Protein AF-A0A931RHG5-F1 (afdb_monomer_lite)

pLDDT: mean 72.7, std 20.27, range [36.28, 98.31]

Secondary structure (DSSP, 8-state):
--SSGGG----TTTGGGSS--S----PPPPPPPPPPPPPP-PPPPPPPPPPPPPPPPPPP--PPP-PPPP--PPP-PPPPP-PPPPPPPP-PPPPPPPPPPP------------------PPP----GGG-----S-------GGGS--------HHHHHHHHHHHHHHHHHHHHHIIIIIHHHHHHHHHHHHHHHHHHHHHTT----------------------------------TTGGGGGG-GGG---HHHHHHHHGGG-------PPPPP-----------SS-----------HHHHHHHHHTT-HHHHHHHHHHHHHTT--HHHHHHHHHHHHHHHHHHHHH-----HHHHHHHTTS-HHHHHHHHHHHHHHHHSS--SSHHHHHHHHHHHHHHHT-

Sequence (405 aa):
MSLAFVLGLTTPAQVMAQVLPPCCDIPPPPPPPPPPPPPPVVPPEPLPPPVEPPPPIPPPIIPPPVEPPPPVEPPVVPPPPVAPPEEPPPVIPPPPPPPPPPAGGGGGGGGGGGGGGGGGGAAPNITLAALPRVGAQPLVFLYLSQIPYTGLELGPIGTILYWLALIVWSLALAYLVLFVALPFANRHLRSFGSRVSLALNANNSTPMSQSAGQEKTPPATPAAYAEQEPSESSRGYSSYEGFKSFAHNGALSIDDIVKGLTRNAEPVYEKVEPIYDNVEPIVNNAIKAAETESVSAPANIRGFISALVEGDRMAVFAGLRQHVRGGGAPEKLISDIVYLLDDAYRARIDGTDCDADVARMTARLDTPTLEKLVAALATAIDSSYSAGVTGAKLALTRALMTLGA

Structure (mmCIF, N/CA/C/O backbone):
data_AF-A0A931RHG5-F1
#
_entry.id   AF-A0A931RHG5-F1
#
loop_
_atom_site.group_PDB
_atom_site.id
_atom_site.type_symbol
_atom_site.label_atom_id
_atom_site.label_alt_id
_atom_site.label_comp_id
_atom_site.label_asym_id
_atom_site.label_entity_id
_atom_site.label_seq_id
_atom_site.pdbx_PDB_ins_code
_atom_site.Cartn_x
_atom_site.Cartn_y
_atom_site.Cartn_z
_atom_site.occupancy
_atom_site.B_iso_or_equiv
_atom_site.auth_seq_id
_atom_site.auth_comp_id
_atom_site.auth_asym_id
_atom_site.auth_atom_id
_atom_site.pdbx_PDB_model_num
ATOM 1 N N . MET A 1 1 ? 41.615 22.220 -15.683 1.00 48.38 1 MET A N 1
ATOM 2 C CA . MET A 1 1 ? 40.722 21.665 -16.726 1.00 48.38 1 MET A CA 1
ATOM 3 C C . MET A 1 1 ? 39.246 21.854 -16.348 1.00 48.38 1 MET A C 1
ATOM 5 O O . MET A 1 1 ? 38.525 20.877 -16.239 1.00 48.38 1 MET A O 1
ATOM 9 N N . SER A 1 2 ? 38.779 23.087 -16.099 1.00 51.75 2 SER A N 1
ATOM 10 C CA . SER A 1 2 ? 37.472 23.277 -15.430 1.00 51.75 2 SER A CA 1
ATOM 11 C C . SER A 1 2 ? 36.606 24.423 -15.967 1.00 51.75 2 SER A C 1
ATOM 13 O O . SER A 1 2 ? 35.724 24.893 -15.262 1.00 51.75 2 SER A O 1
ATOM 15 N N . LEU A 1 3 ? 36.830 24.872 -17.207 1.00 44.12 3 LEU A N 1
ATOM 16 C CA . LEU A 1 3 ? 36.012 25.932 -17.825 1.00 44.12 3 LEU A CA 1
ATOM 17 C C . LEU A 1 3 ? 35.462 25.582 -19.218 1.00 44.12 3 LEU A C 1
ATOM 19 O O . LEU A 1 3 ? 34.517 26.215 -19.667 1.00 44.12 3 LEU A O 1
ATOM 23 N N . ALA A 1 4 ? 35.965 24.530 -19.875 1.00 45.94 4 ALA A N 1
ATOM 24 C CA . ALA A 1 4 ? 35.464 24.101 -21.186 1.00 45.94 4 ALA A CA 1
ATOM 25 C C . ALA A 1 4 ? 34.215 23.198 -21.111 1.00 45.94 4 ALA A C 1
ATOM 27 O O . ALA A 1 4 ? 33.486 23.078 -22.088 1.00 45.94 4 ALA A O 1
ATOM 28 N N . PHE A 1 5 ? 33.934 22.589 -19.953 1.00 48.34 5 PHE A N 1
ATOM 29 C CA . PHE A 1 5 ? 32.805 21.660 -19.795 1.00 48.34 5 PHE A CA 1
ATOM 30 C C . PHE A 1 5 ? 31.443 22.359 -19.660 1.00 48.34 5 PHE A C 1
ATOM 32 O O . PHE A 1 5 ? 30.410 21.735 -19.869 1.00 48.34 5 PHE A O 1
ATOM 39 N N . VAL A 1 6 ? 31.428 23.657 -19.340 1.00 54.03 6 VAL A N 1
ATOM 40 C CA . VAL A 1 6 ? 30.188 24.405 -19.068 1.00 54.03 6 VAL A CA 1
ATOM 41 C C . VAL A 1 6 ? 29.527 24.929 -20.354 1.00 54.03 6 VAL A C 1
ATOM 43 O O . VAL A 1 6 ? 28.355 25.281 -20.334 1.00 54.03 6 VAL A O 1
ATOM 46 N N . LEU A 1 7 ? 30.225 24.921 -21.498 1.00 49.59 7 LEU A N 1
ATOM 47 C CA . LEU A 1 7 ? 29.712 25.477 -22.762 1.00 49.59 7 LEU A CA 1
ATOM 48 C C . LEU A 1 7 ? 29.200 24.438 -23.776 1.00 49.59 7 LEU A C 1
ATOM 50 O O . LEU A 1 7 ? 28.921 24.799 -24.912 1.00 49.59 7 LEU A O 1
ATOM 54 N N . GLY A 1 8 ? 29.049 23.163 -23.398 1.00 50.25 8 GLY A N 1
ATOM 55 C CA . GLY A 1 8 ? 28.289 22.189 -24.201 1.00 50.25 8 GLY A CA 1
ATOM 56 C C . GLY A 1 8 ? 28.819 21.907 -25.617 1.00 50.25 8 GLY A C 1
ATOM 57 O O . GLY A 1 8 ? 28.062 21.437 -26.459 1.00 50.25 8 GLY A O 1
ATOM 58 N N . LEU A 1 9 ? 30.099 22.176 -25.896 1.00 47.75 9 LEU A N 1
ATOM 59 C CA . LEU A 1 9 ? 30.685 22.028 -27.236 1.00 47.75 9 LEU A CA 1
ATOM 60 C C . LEU A 1 9 ? 31.495 20.741 -27.447 1.00 47.75 9 LEU A C 1
ATOM 62 O O . LEU A 1 9 ? 32.113 20.589 -28.497 1.00 47.75 9 LEU A O 1
ATOM 66 N N . THR A 1 10 ? 31.510 19.797 -26.499 1.00 47.97 10 THR A N 1
ATOM 67 C CA . THR A 1 10 ? 32.250 18.539 -26.689 1.00 47.97 10 THR A CA 1
ATOM 68 C C . THR A 1 10 ? 31.419 17.326 -26.287 1.00 47.97 10 THR A C 1
ATOM 70 O O . THR A 1 10 ? 30.969 17.167 -25.154 1.00 47.97 10 THR A O 1
ATOM 73 N N . THR A 1 11 ? 31.186 16.445 -27.257 1.00 53.41 11 THR A N 1
ATOM 74 C CA . THR A 1 11 ? 30.552 15.147 -27.029 1.00 53.41 11 THR A CA 1
ATOM 75 C C . THR A 1 11 ? 31.511 14.223 -26.267 1.00 53.41 11 THR A C 1
ATOM 77 O O . THR A 1 11 ? 32.696 14.168 -26.615 1.00 53.41 11 THR A O 1
ATOM 80 N N . PRO A 1 12 ? 31.028 13.431 -25.289 1.00 55.25 12 PRO A N 1
ATOM 81 C CA . PRO A 1 12 ? 31.863 12.576 -24.434 1.00 55.25 12 PRO A CA 1
ATOM 82 C C . PRO A 1 12 ? 32.685 11.521 -25.198 1.00 55.25 12 PRO A C 1
ATOM 84 O O . PRO A 1 12 ? 33.669 11.009 -24.668 1.00 55.25 12 PRO A O 1
ATOM 87 N N . ALA A 1 13 ? 32.349 11.246 -26.462 1.00 56.72 13 ALA A N 1
ATOM 88 C CA . ALA A 1 13 ? 33.106 10.345 -27.327 1.00 56.72 13 ALA A CA 1
ATOM 89 C C . ALA A 1 13 ? 34.536 10.837 -27.644 1.00 56.72 13 ALA A C 1
ATOM 91 O O . ALA A 1 13 ? 35.425 10.018 -27.857 1.00 56.72 13 ALA A O 1
ATOM 92 N N . GLN A 1 14 ? 34.794 12.151 -27.640 1.00 55.25 14 GLN A N 1
ATOM 93 C CA . GLN A 1 14 ? 36.099 12.695 -28.046 1.00 55.25 14 GLN A CA 1
ATOM 94 C C . GLN A 1 14 ? 37.131 12.745 -26.909 1.00 55.25 14 GLN A C 1
ATOM 96 O O . GLN A 1 14 ? 38.332 12.721 -27.165 1.00 55.25 14 GLN A O 1
ATOM 101 N N . VAL A 1 15 ? 36.685 12.765 -25.650 1.00 55.94 15 VAL A N 1
ATOM 102 C CA . VAL A 1 15 ? 37.585 12.857 -24.484 1.00 55.94 15 VAL A CA 1
ATOM 103 C C . VAL A 1 15 ? 38.211 11.498 -24.138 1.00 55.94 15 VAL A C 1
ATOM 105 O O . VAL A 1 15 ? 39.322 11.445 -23.619 1.00 55.94 15 VAL A O 1
ATOM 108 N N . MET A 1 16 ? 37.566 10.388 -24.509 1.00 55.16 16 MET A N 1
ATOM 109 C CA . MET A 1 16 ? 38.107 9.037 -24.297 1.00 55.16 16 MET A CA 1
ATOM 110 C C . MET A 1 16 ? 39.248 8.669 -25.266 1.00 55.16 16 MET A C 1
ATOM 112 O O . MET A 1 16 ? 39.960 7.700 -25.021 1.00 55.16 16 MET A O 1
ATOM 116 N N . ALA A 1 17 ? 39.462 9.433 -26.344 1.00 55.12 17 ALA A N 1
ATOM 117 C CA . ALA A 1 17 ? 40.455 9.102 -27.370 1.00 55.12 17 ALA A CA 1
ATOM 118 C C . ALA A 1 17 ? 41.884 9.608 -27.074 1.00 55.12 17 ALA A C 1
ATOM 120 O O . ALA A 1 17 ? 42.812 9.207 -27.768 1.00 55.12 17 ALA A O 1
ATOM 121 N N . GLN A 1 18 ? 42.096 10.468 -26.067 1.00 56.84 18 GLN A N 1
ATOM 122 C CA . GLN A 1 18 ? 43.410 11.096 -25.821 1.00 56.84 18 GLN A CA 1
ATOM 123 C C . GLN A 1 18 ? 44.167 10.594 -24.578 1.00 56.84 18 GLN A C 1
ATOM 125 O O . GLN A 1 18 ? 45.242 11.108 -24.283 1.00 56.84 18 GLN A O 1
ATOM 130 N N . VAL A 1 19 ? 43.653 9.596 -23.847 1.00 53.53 19 VAL A N 1
ATOM 131 C CA . VAL A 1 19 ? 44.256 9.145 -22.568 1.00 53.53 19 VAL A CA 1
ATOM 132 C C . VAL A 1 19 ? 44.708 7.677 -22.598 1.00 53.53 19 VAL A C 1
ATOM 134 O O . VAL A 1 19 ? 44.925 7.071 -21.554 1.00 53.53 19 VAL A O 1
ATOM 137 N N . LEU A 1 20 ? 44.889 7.080 -23.780 1.00 47.94 20 LEU A N 1
ATOM 138 C CA . LEU A 1 20 ? 45.487 5.746 -23.885 1.00 47.94 20 LEU A CA 1
ATOM 139 C C . LEU A 1 20 ? 46.884 5.830 -24.518 1.00 47.94 20 LEU A C 1
ATOM 141 O O . LEU A 1 20 ? 47.008 6.323 -25.641 1.00 47.94 20 LEU A O 1
ATOM 145 N N . PRO A 1 21 ? 47.942 5.396 -23.804 1.00 58.09 21 PRO A N 1
ATOM 146 C CA . PRO A 1 21 ? 49.293 5.366 -24.344 1.00 58.09 21 PRO A CA 1
ATOM 147 C C . PRO A 1 21 ? 49.380 4.387 -25.530 1.00 58.09 21 PRO A C 1
ATOM 149 O O . PRO A 1 21 ? 48.710 3.351 -25.520 1.00 58.09 21 PRO A O 1
ATOM 152 N N . PRO A 1 22 ? 50.208 4.685 -26.548 1.00 56.56 22 PRO A N 1
ATOM 153 C CA . PRO A 1 22 ? 50.513 3.729 -27.602 1.00 56.56 22 PRO A CA 1
ATOM 154 C C . PRO A 1 22 ? 51.333 2.582 -26.998 1.00 56.56 22 PRO A C 1
ATOM 156 O O . PRO A 1 22 ? 52.133 2.825 -26.096 1.00 56.56 22 PRO A O 1
ATOM 159 N N . CYS A 1 23 ? 51.192 1.375 -27.548 1.00 47.62 23 CYS A N 1
ATOM 160 C CA . CYS A 1 23 ? 51.898 0.129 -27.193 1.00 47.62 23 CYS A CA 1
ATOM 161 C C . CYS A 1 23 ? 51.136 -0.821 -26.253 1.00 47.62 23 CYS A C 1
ATOM 163 O O . CYS A 1 23 ? 51.594 -1.121 -25.157 1.00 47.62 23 CYS A O 1
ATOM 165 N N . CYS A 1 24 ? 50.035 -1.390 -26.740 1.00 45.81 24 CYS A N 1
ATOM 166 C CA . CYS A 1 24 ? 49.727 -2.794 -26.468 1.00 45.81 24 CYS A CA 1
ATOM 167 C C . CYS A 1 24 ? 49.269 -3.411 -27.792 1.00 45.81 24 CYS A C 1
ATOM 169 O O . CYS A 1 24 ? 48.145 -3.160 -28.225 1.00 45.81 24 CYS A O 1
ATOM 171 N N . ASP A 1 25 ? 50.147 -4.176 -28.443 1.00 55.22 25 ASP A N 1
ATOM 172 C CA . ASP A 1 25 ? 49.771 -5.098 -29.515 1.00 55.22 25 ASP A CA 1
ATOM 173 C C . ASP A 1 25 ? 48.776 -6.109 -28.938 1.00 55.22 25 ASP A C 1
ATOM 175 O O . ASP A 1 25 ? 49.148 -7.076 -28.270 1.00 55.22 25 ASP A O 1
ATOM 179 N N . ILE A 1 26 ? 47.486 -5.838 -29.130 1.00 61.59 26 ILE A N 1
ATOM 180 C CA . ILE A 1 26 ? 46.423 -6.777 -28.798 1.00 61.59 26 ILE A CA 1
ATOM 181 C C . ILE A 1 26 ? 46.484 -7.868 -29.873 1.00 61.59 26 ILE A C 1
ATOM 183 O O . ILE A 1 26 ? 46.270 -7.557 -31.049 1.00 61.59 26 ILE A O 1
ATOM 187 N N . PRO A 1 27 ? 46.792 -9.129 -29.514 1.00 74.25 27 PRO A N 1
ATOM 188 C CA . PRO A 1 27 ? 46.787 -10.214 -30.479 1.00 74.25 27 PRO A CA 1
ATOM 189 C C . PRO A 1 27 ? 45.395 -10.313 -31.119 1.00 74.25 27 PRO A C 1
ATOM 191 O O . PRO A 1 27 ? 44.392 -10.101 -30.426 1.00 74.25 27 PRO A O 1
ATOM 194 N N . PRO A 1 28 ? 45.313 -10.611 -32.428 1.00 79.06 28 PRO A N 1
ATOM 195 C CA . PRO A 1 28 ? 44.037 -10.712 -33.114 1.00 79.06 28 PRO A CA 1
ATOM 196 C C . PRO A 1 28 ? 43.139 -11.712 -32.374 1.00 79.06 28 PRO A C 1
ATOM 198 O O . PRO A 1 28 ? 43.624 -12.768 -31.950 1.00 79.06 28 PRO A O 1
ATOM 201 N N . PRO A 1 29 ? 41.850 -11.382 -32.179 1.00 75.88 29 PRO A N 1
ATOM 202 C CA . PRO A 1 29 ? 40.932 -12.275 -31.495 1.00 75.88 29 PRO A CA 1
ATOM 203 C C . PRO A 1 29 ? 40.912 -13.632 -32.213 1.00 75.88 29 PRO A C 1
ATOM 205 O O . PRO A 1 29 ? 40.969 -13.671 -33.447 1.00 75.88 29 PRO A O 1
ATOM 208 N N . PRO A 1 30 ? 40.848 -14.746 -31.463 1.00 81.94 30 PRO A N 1
ATOM 209 C CA . PRO A 1 30 ? 40.754 -16.064 -32.065 1.00 81.94 30 PRO A CA 1
ATOM 210 C C . PRO A 1 30 ? 39.522 -16.131 -32.981 1.00 81.94 30 PRO A C 1
ATOM 212 O O . PRO A 1 30 ? 38.502 -15.498 -32.683 1.00 81.94 30 PRO A O 1
ATOM 215 N N . PRO A 1 31 ? 39.600 -16.876 -34.098 1.00 85.88 31 PRO A N 1
ATOM 216 C CA . PRO A 1 31 ? 38.471 -17.030 -35.000 1.00 85.88 31 PRO A CA 1
ATOM 217 C C . PRO A 1 31 ? 37.260 -17.582 -34.233 1.00 85.88 31 PRO A C 1
ATOM 219 O O . PRO A 1 31 ? 37.433 -18.435 -33.353 1.00 85.88 31 PRO A O 1
ATOM 222 N N . PRO A 1 32 ? 36.041 -17.100 -34.535 1.00 83.19 32 PRO A N 1
ATOM 223 C CA . PRO A 1 32 ? 34.840 -17.593 -33.883 1.00 83.19 32 PRO A CA 1
ATOM 224 C C . PRO A 1 32 ? 34.726 -19.111 -34.088 1.00 83.19 32 PRO A C 1
ATOM 226 O O . PRO A 1 32 ? 35.047 -19.605 -35.175 1.00 83.19 32 PRO A O 1
ATOM 229 N N . PRO A 1 33 ? 34.289 -19.863 -33.062 1.00 84.38 33 PRO A N 1
ATOM 230 C CA . PRO A 1 33 ? 34.073 -21.292 -33.205 1.00 84.38 33 PRO A CA 1
ATOM 231 C C . PRO A 1 33 ? 33.063 -21.555 -34.332 1.00 84.38 33 PRO A C 1
ATOM 233 O O . PRO A 1 33 ? 32.133 -20.760 -34.518 1.00 84.38 33 PRO A O 1
ATOM 236 N N . PRO A 1 34 ? 33.231 -22.648 -35.097 1.00 87.62 34 PRO A N 1
ATOM 237 C CA . PRO A 1 34 ? 32.279 -23.010 -36.134 1.00 87.62 34 PRO A CA 1
ATOM 238 C C . PRO A 1 34 ? 30.879 -23.162 -35.522 1.00 87.62 34 PRO A C 1
ATOM 240 O O . PRO A 1 34 ? 30.756 -23.659 -34.397 1.00 87.62 34 PRO A O 1
ATOM 243 N N . PRO A 1 35 ? 29.823 -22.726 -36.232 1.00 85.06 35 PRO A N 1
ATOM 244 C CA . PRO A 1 35 ? 28.461 -22.880 -35.750 1.00 85.06 35 PRO A CA 1
ATOM 245 C C . PRO A 1 35 ? 28.178 -24.364 -35.472 1.00 85.06 35 PRO A C 1
ATOM 247 O O . PRO A 1 35 ? 28.625 -25.223 -36.241 1.00 85.06 35 PRO A O 1
ATOM 250 N N . PRO A 1 36 ? 27.463 -24.687 -34.379 1.00 84.06 36 PRO A N 1
ATOM 251 C CA . PRO A 1 36 ? 27.090 -26.062 -34.091 1.00 84.06 36 PRO A CA 1
ATOM 252 C C . PRO A 1 36 ? 26.275 -26.637 -35.260 1.00 84.06 36 PRO A C 1
ATOM 254 O O . PRO A 1 36 ? 25.528 -25.895 -35.909 1.00 84.06 36 PRO A O 1
ATOM 257 N N . PRO A 1 37 ? 26.411 -27.944 -35.550 1.00 87.62 37 PRO A N 1
ATOM 258 C CA . PRO A 1 37 ? 25.625 -28.585 -36.591 1.00 87.62 37 PRO A CA 1
ATOM 259 C C . PRO A 1 37 ? 24.128 -28.396 -36.303 1.00 87.62 37 PRO A C 1
ATOM 261 O O . PRO A 1 37 ? 23.724 -28.416 -35.135 1.00 87.62 37 PRO A O 1
ATOM 264 N N . PRO A 1 38 ? 23.299 -28.201 -37.344 1.00 84.56 38 PRO A N 1
ATOM 265 C CA . PRO A 1 38 ? 21.861 -28.092 -37.166 1.00 84.56 38 PRO A CA 1
ATOM 266 C C . PRO A 1 38 ? 21.340 -29.342 -36.441 1.00 84.56 38 PRO A C 1
ATOM 268 O O . PRO A 1 38 ? 21.807 -30.450 -36.730 1.00 84.56 38 PRO A O 1
ATOM 271 N N . PRO A 1 39 ? 20.403 -29.185 -35.490 1.00 83.38 39 PRO A N 1
ATOM 272 C CA . PRO A 1 39 ? 19.830 -30.323 -34.793 1.00 83.38 39 PRO A CA 1
ATOM 273 C C . PRO A 1 39 ? 19.198 -31.294 -35.804 1.00 83.38 39 PRO A C 1
ATOM 275 O O . PRO A 1 39 ? 18.661 -30.851 -36.826 1.00 83.38 39 PRO A O 1
ATOM 278 N N . PRO A 1 40 ? 19.264 -32.612 -35.547 1.00 84.38 40 PRO A N 1
ATOM 279 C CA . PRO A 1 40 ? 18.634 -33.603 -36.406 1.00 84.38 40 PRO A CA 1
ATOM 280 C C . PRO A 1 40 ? 17.144 -33.284 -36.552 1.00 84.38 40 PRO A C 1
ATOM 282 O O . PRO A 1 40 ? 16.460 -33.008 -35.567 1.00 84.38 40 PRO A O 1
ATOM 285 N N . VAL A 1 41 ? 16.659 -33.302 -37.796 1.00 81.12 41 VAL A N 1
ATOM 286 C CA . VAL A 1 41 ? 15.245 -33.098 -38.126 1.00 81.12 41 VAL A CA 1
ATOM 287 C C . VAL A 1 41 ? 14.446 -34.195 -37.428 1.00 81.12 41 VAL A C 1
ATOM 289 O O . VAL A 1 41 ? 14.486 -35.355 -37.836 1.00 81.12 41 VAL A O 1
ATOM 292 N N . VAL A 1 42 ? 13.765 -33.838 -36.340 1.00 83.44 42 VAL A N 1
ATOM 293 C CA . VAL A 1 42 ? 12.858 -34.747 -35.640 1.00 83.44 42 VAL A CA 1
ATOM 294 C C . VAL A 1 42 ? 11.686 -35.032 -36.586 1.00 83.44 42 VAL A C 1
ATOM 296 O O . VAL A 1 42 ? 11.098 -34.080 -37.108 1.00 83.44 42 VAL A O 1
ATOM 299 N N . PRO A 1 43 ? 11.356 -36.308 -36.859 1.00 85.62 43 PRO A N 1
ATOM 300 C CA . PRO A 1 43 ? 10.181 -36.660 -37.644 1.00 85.62 43 PRO A CA 1
ATOM 301 C C . PRO A 1 43 ? 8.927 -36.014 -37.041 1.00 85.62 43 PRO A C 1
ATOM 303 O O . PRO A 1 43 ? 8.804 -35.996 -35.815 1.00 85.62 43 PRO A O 1
ATOM 306 N N . PRO A 1 44 ? 8.008 -35.481 -37.864 1.00 78.50 44 PRO A N 1
ATOM 307 C CA . PRO A 1 44 ? 6.784 -34.869 -37.367 1.00 78.50 44 PRO A CA 1
ATOM 308 C C . PRO A 1 44 ? 6.028 -35.869 -36.491 1.00 78.50 44 PRO A C 1
ATOM 310 O O . PRO A 1 44 ? 5.770 -37.004 -36.898 1.00 78.50 44 PRO A O 1
ATOM 313 N N . GLU A 1 45 ? 5.720 -35.439 -35.271 1.00 84.56 45 GLU A N 1
ATOM 314 C CA . GLU A 1 45 ? 4.964 -36.219 -34.302 1.00 84.56 45 GLU A CA 1
ATOM 315 C C . GLU A 1 45 ? 3.594 -36.589 -34.911 1.00 84.56 45 GLU A C 1
ATOM 317 O O . GLU A 1 45 ? 2.971 -35.740 -35.562 1.00 84.56 45 GLU A O 1
ATOM 322 N N . PRO A 1 46 ? 3.130 -37.847 -34.780 1.00 80.44 46 PRO A N 1
ATOM 323 C CA . PRO A 1 46 ? 1.841 -38.265 -35.314 1.00 80.44 46 PRO A CA 1
ATOM 324 C C . PRO A 1 46 ? 0.732 -37.371 -34.762 1.00 80.44 46 PRO A C 1
ATOM 326 O O . PRO A 1 46 ? 0.609 -37.211 -33.548 1.00 80.44 46 PRO A O 1
ATOM 329 N N . LEU A 1 47 ? -0.077 -36.795 -35.656 1.00 77.94 47 LEU A N 1
ATOM 330 C CA . LEU A 1 47 ? -1.228 -35.990 -35.261 1.00 77.94 47 LEU A CA 1
ATOM 331 C C . LEU A 1 47 ? -2.112 -36.804 -34.300 1.00 77.94 47 LEU A C 1
ATOM 333 O O . LEU A 1 47 ? -2.405 -37.969 -34.596 1.00 77.94 47 LEU A O 1
ATOM 337 N N . PRO A 1 48 ? -2.542 -36.221 -33.166 1.00 81.50 48 PRO A N 1
ATOM 338 C CA . PRO A 1 48 ? -3.457 -36.901 -32.267 1.00 81.50 48 PRO A CA 1
ATOM 339 C C . PRO A 1 48 ? -4.752 -37.256 -33.015 1.00 81.50 48 PRO A C 1
ATOM 341 O O . PRO A 1 48 ? -5.172 -36.513 -33.910 1.00 81.50 48 PRO A O 1
ATOM 344 N N . PRO A 1 49 ? -5.387 -38.392 -32.676 1.00 84.75 49 PRO A N 1
ATOM 345 C CA . PRO A 1 49 ? -6.638 -38.791 -33.300 1.00 84.75 49 PRO A CA 1
ATOM 346 C C . PRO A 1 49 ? -7.704 -37.696 -33.117 1.00 84.75 49 PRO A C 1
ATOM 348 O O . PRO A 1 49 ? -7.705 -37.016 -32.085 1.00 84.75 49 PRO A O 1
ATOM 351 N N . PRO A 1 50 ? -8.614 -37.517 -34.093 1.00 81.31 50 PRO A N 1
ATOM 352 C CA . PRO A 1 50 ? -9.709 -36.562 -33.990 1.00 81.31 50 PRO A CA 1
ATOM 353 C C . PRO A 1 50 ? -10.494 -36.796 -32.699 1.00 81.31 50 PRO A C 1
ATOM 355 O O . PRO A 1 50 ? -11.032 -37.881 -32.484 1.00 81.31 50 PRO A O 1
ATOM 358 N N . VAL A 1 51 ? -10.530 -35.785 -31.832 1.00 78.06 51 VAL A N 1
ATOM 359 C CA . VAL A 1 51 ? -11.333 -35.818 -30.609 1.00 78.06 51 VAL A CA 1
ATOM 360 C C . VAL A 1 51 ? -12.800 -35.877 -31.026 1.00 78.06 51 VAL A C 1
ATOM 362 O O . VAL A 1 51 ? -13.282 -35.003 -31.747 1.00 78.06 51 VAL A O 1
ATOM 365 N N . GLU A 1 52 ? -13.484 -36.938 -30.607 1.00 82.00 52 GLU A N 1
ATOM 366 C CA . GLU A 1 52 ? -14.907 -37.144 -30.857 1.00 82.00 52 GLU A CA 1
ATOM 367 C C . GLU A 1 52 ? -15.700 -35.953 -30.281 1.00 82.00 52 GLU A C 1
ATOM 369 O O . GLU A 1 52 ? -15.424 -35.527 -29.153 1.00 82.00 52 GLU A O 1
ATOM 374 N N . PRO A 1 53 ? -16.638 -35.356 -31.040 1.00 78.62 53 PRO A N 1
ATOM 375 C CA . PRO A 1 53 ? -17.395 -34.211 -30.559 1.00 78.62 53 PRO A CA 1
ATOM 376 C C . PRO A 1 53 ? -18.174 -34.595 -29.292 1.00 78.62 53 PRO A C 1
ATOM 378 O O . PRO A 1 53 ? -18.789 -35.665 -29.254 1.00 78.62 53 PRO A O 1
ATOM 381 N N . PRO A 1 54 ? -18.164 -33.743 -28.250 1.00 81.19 54 PRO A N 1
ATOM 382 C CA . PRO A 1 54 ? -18.880 -34.028 -27.018 1.00 81.19 54 PRO A CA 1
ATOM 383 C C . PRO A 1 54 ? -20.378 -34.219 -27.300 1.00 81.19 54 PRO A C 1
ATOM 385 O O . PRO A 1 54 ? -20.926 -33.562 -28.194 1.00 81.19 54 PRO A O 1
ATOM 388 N N . PRO A 1 55 ? -21.056 -35.106 -26.549 1.00 85.00 55 PRO A N 1
ATOM 389 C CA . PRO A 1 55 ? -22.478 -35.349 -26.729 1.00 85.00 55 PRO A CA 1
ATOM 390 C C . PRO A 1 55 ? -23.273 -34.044 -26.561 1.00 85.00 55 PRO A C 1
ATOM 392 O O . PRO A 1 55 ? -22.902 -33.198 -25.740 1.00 85.00 55 PRO A O 1
ATOM 395 N N . PRO A 1 56 ? -24.367 -33.866 -27.324 1.00 80.06 56 PRO A N 1
ATOM 396 C CA . PRO A 1 56 ? -25.197 -32.675 -27.238 1.00 80.06 56 PRO A CA 1
ATOM 397 C C . PRO A 1 56 ? -25.706 -32.499 -25.806 1.00 80.06 56 PRO A C 1
ATOM 399 O O . PRO A 1 56 ? -26.348 -33.385 -25.241 1.00 80.06 56 PRO A O 1
ATOM 402 N N . ILE A 1 57 ? -25.388 -31.344 -25.222 1.00 77.69 57 ILE A N 1
ATOM 403 C CA . ILE A 1 57 ? -25.853 -30.950 -23.894 1.00 77.69 57 ILE A CA 1
ATOM 404 C C . ILE A 1 57 ? -27.391 -30.922 -23.939 1.00 77.69 57 ILE A C 1
ATOM 406 O O . ILE A 1 57 ? -27.948 -30.297 -24.849 1.00 77.69 57 ILE A O 1
ATOM 410 N N . PRO A 1 58 ? -28.095 -31.599 -23.011 1.00 81.12 58 PRO A N 1
ATOM 411 C CA . PRO A 1 58 ? -29.550 -31.550 -22.967 1.00 81.12 58 PRO A CA 1
ATOM 412 C C . PRO A 1 58 ? -30.021 -30.098 -22.791 1.00 81.12 58 PRO A C 1
ATOM 414 O O . PRO A 1 58 ? -29.371 -29.327 -22.080 1.00 81.12 58 PRO A O 1
ATOM 417 N N . PRO A 1 59 ? -31.135 -29.703 -23.433 1.00 80.38 59 PRO A N 1
ATOM 418 C CA . PRO A 1 59 ? -31.651 -28.348 -23.319 1.00 80.38 59 PRO A CA 1
ATOM 419 C C . PRO A 1 59 ? -31.905 -28.005 -21.843 1.00 80.38 59 PRO A C 1
ATOM 421 O O . PRO A 1 59 ? -32.396 -28.858 -21.096 1.00 80.38 59 PRO A O 1
ATOM 424 N N . PRO A 1 60 ? -31.574 -26.776 -21.408 1.00 74.38 60 PRO A N 1
ATOM 425 C CA . PRO A 1 60 ? -31.808 -26.348 -20.039 1.00 74.38 60 PRO A CA 1
ATOM 426 C C . PRO A 1 60 ? -33.294 -26.496 -19.712 1.00 74.38 60 PRO A C 1
ATOM 428 O O . PRO A 1 60 ? -34.155 -25.966 -20.416 1.00 74.38 60 PRO A O 1
ATOM 431 N N . ILE A 1 61 ? -33.589 -27.244 -18.648 1.00 76.81 61 ILE A N 1
ATOM 432 C CA . ILE A 1 61 ? -34.932 -27.340 -18.079 1.00 76.81 61 ILE A CA 1
ATOM 433 C C . ILE A 1 61 ? -35.258 -25.945 -17.549 1.00 76.81 61 ILE A C 1
ATOM 435 O O . ILE A 1 61 ? -34.769 -25.548 -16.494 1.00 76.81 61 ILE A O 1
ATOM 439 N N . ILE A 1 62 ? -36.028 -25.178 -18.320 1.00 70.81 62 ILE A N 1
ATOM 440 C CA . ILE A 1 62 ? -36.549 -23.881 -17.895 1.00 70.81 62 ILE A CA 1
ATOM 441 C C . ILE A 1 62 ? -37.512 -24.176 -16.737 1.00 70.81 62 ILE A C 1
ATOM 443 O O . ILE A 1 62 ? -38.515 -24.863 -16.964 1.00 70.81 62 ILE A O 1
ATOM 447 N N . PRO A 1 63 ? -37.223 -23.737 -15.497 1.00 76.31 63 PRO A N 1
ATOM 448 C CA . PRO A 1 63 ? -38.189 -23.864 -14.420 1.00 76.31 63 PRO A CA 1
ATOM 449 C C . PRO A 1 63 ? -39.467 -23.108 -14.816 1.00 76.31 63 PRO A C 1
ATOM 451 O O . PRO A 1 63 ? -39.379 -22.072 -15.482 1.00 76.31 63 PRO A O 1
ATOM 454 N N . PRO A 1 64 ? -40.656 -23.619 -14.453 1.00 79.38 64 PRO A N 1
ATOM 455 C CA . PRO A 1 64 ? -41.908 -22.944 -14.760 1.00 79.38 64 PRO A CA 1
ATOM 456 C C . PRO A 1 64 ? -41.866 -21.496 -14.241 1.00 79.38 64 PRO A C 1
ATOM 458 O O . PRO A 1 64 ? -41.256 -21.254 -13.195 1.00 79.38 64 PRO A O 1
ATOM 461 N N . PRO A 1 65 ? -42.486 -20.538 -14.956 1.00 75.75 65 PRO A N 1
ATOM 462 C CA . PRO A 1 65 ? -42.531 -19.144 -14.537 1.00 75.75 65 PRO A CA 1
ATOM 463 C C . PRO A 1 65 ? -43.032 -19.059 -13.097 1.00 75.75 65 PRO A C 1
ATOM 465 O O . PRO A 1 65 ? -44.156 -19.465 -12.805 1.00 75.75 65 PRO A O 1
ATOM 468 N N . VAL A 1 66 ? -42.178 -18.575 -12.196 1.00 73.00 66 VAL A N 1
ATOM 469 C CA . VAL A 1 66 ? -42.581 -18.274 -10.824 1.00 73.00 66 VAL A CA 1
ATOM 470 C C . VAL A 1 66 ? -43.578 -17.130 -10.926 1.00 73.00 66 VAL A C 1
ATOM 472 O O . VAL A 1 66 ? -43.226 -16.025 -11.338 1.00 73.00 66 VAL A O 1
ATOM 475 N N . GLU A 1 67 ? -44.838 -17.437 -10.635 1.00 76.06 67 GLU A N 1
ATOM 476 C CA . GLU A 1 67 ? -45.925 -16.469 -10.603 1.00 76.06 67 GLU A CA 1
ATOM 477 C C . GLU A 1 67 ? -45.524 -15.347 -9.627 1.00 76.06 67 GLU A C 1
ATOM 479 O O . GLU A 1 67 ? -45.137 -15.643 -8.490 1.00 76.06 67 GLU A O 1
ATOM 484 N N . PRO A 1 68 ? -45.497 -14.075 -10.068 1.00 72.69 68 PRO A N 1
ATOM 485 C CA . PRO A 1 68 ? -45.054 -12.985 -9.216 1.00 72.69 68 PRO A CA 1
ATOM 486 C C . PRO A 1 68 ? -45.951 -12.934 -7.973 1.00 72.69 68 PRO A C 1
ATOM 488 O O . PRO A 1 68 ? -47.176 -13.017 -8.108 1.00 72.69 68 PRO A O 1
ATOM 491 N N . PRO A 1 69 ? -45.370 -12.816 -6.764 1.00 78.44 69 PRO A N 1
ATOM 492 C CA . PRO A 1 69 ? -46.161 -12.714 -5.550 1.00 78.44 69 PRO A CA 1
ATOM 493 C C . PRO A 1 69 ? -47.128 -11.525 -5.666 1.00 78.44 69 PRO A C 1
ATOM 495 O O . PRO A 1 69 ? -46.775 -10.509 -6.278 1.00 78.44 69 PRO A O 1
ATOM 498 N N . PRO A 1 70 ? -48.346 -11.637 -5.105 1.00 79.06 70 PRO A N 1
ATOM 499 C CA . PRO A 1 70 ? -49.313 -10.552 -5.140 1.00 79.06 70 PRO A CA 1
ATOM 500 C C . PRO A 1 70 ? -48.678 -9.273 -4.572 1.00 79.06 70 PRO A C 1
ATOM 502 O O . PRO A 1 70 ? -47.903 -9.366 -3.614 1.00 79.06 70 PRO A O 1
ATOM 505 N N . PRO A 1 71 ? -48.977 -8.091 -5.145 1.00 74.75 71 PRO A N 1
ATOM 506 C CA . PRO A 1 71 ? -48.466 -6.823 -4.647 1.00 74.75 71 PRO A CA 1
ATOM 507 C C . PRO A 1 71 ? -48.773 -6.706 -3.156 1.00 74.75 71 PRO A C 1
ATOM 509 O O . PRO A 1 71 ? -49.934 -6.638 -2.757 1.00 74.75 71 PRO A O 1
ATOM 512 N N . VAL A 1 72 ? -47.730 -6.733 -2.330 1.00 72.56 72 VAL A N 1
ATOM 513 C CA . VAL A 1 72 ? -47.859 -6.459 -0.902 1.00 72.56 72 VAL A CA 1
ATOM 514 C C . VAL A 1 72 ? -48.278 -4.999 -0.800 1.00 72.56 72 VAL A C 1
ATOM 516 O O . VAL A 1 72 ? -47.515 -4.111 -1.185 1.00 72.56 72 VAL A O 1
ATOM 519 N N . GLU A 1 73 ? -49.514 -4.754 -0.357 1.00 72.31 73 GLU A N 1
ATOM 520 C CA . GLU A 1 73 ? -49.988 -3.402 -0.078 1.00 72.31 73 GLU A CA 1
ATOM 521 C C . GLU A 1 73 ? -48.988 -2.727 0.870 1.00 72.31 73 GLU A C 1
ATOM 523 O O . GLU A 1 73 ? -48.624 -3.316 1.896 1.00 72.31 73 GLU A O 1
ATOM 528 N N . PRO A 1 74 ? -48.485 -1.527 0.528 1.00 69.62 74 PRO A N 1
ATOM 529 C CA . PRO A 1 74 ? -47.541 -0.835 1.382 1.00 69.62 74 PRO A CA 1
ATOM 530 C C . PRO A 1 74 ? -48.182 -0.637 2.760 1.00 69.62 74 PRO A C 1
ATOM 532 O O . PRO A 1 74 ? -49.346 -0.229 2.835 1.00 69.62 74 PRO A O 1
ATOM 535 N N . PRO A 1 75 ? -47.454 -0.925 3.854 1.00 72.12 75 PRO A N 1
ATOM 536 C CA . PRO A 1 75 ? -47.974 -0.721 5.193 1.00 72.12 75 PRO A CA 1
ATOM 537 C C . PRO A 1 75 ? -48.430 0.730 5.319 1.00 72.12 75 PRO A C 1
ATOM 539 O O . PRO A 1 75 ? -47.678 1.656 5.011 1.00 72.12 75 PRO A O 1
ATOM 542 N N . VAL A 1 76 ? -49.682 0.912 5.742 1.00 70.94 76 VAL A N 1
ATOM 543 C CA . VAL A 1 76 ? -50.266 2.216 6.053 1.00 70.94 76 VAL A CA 1
ATOM 544 C C . VAL A 1 76 ? -49.423 2.824 7.169 1.00 70.94 76 VAL A C 1
ATOM 546 O O . VAL A 1 76 ? -49.598 2.503 8.343 1.00 70.94 76 VAL A O 1
ATOM 549 N N . VAL A 1 77 ? -48.450 3.653 6.791 1.00 68.00 77 VAL A N 1
ATOM 550 C CA . VAL A 1 77 ? -47.633 4.403 7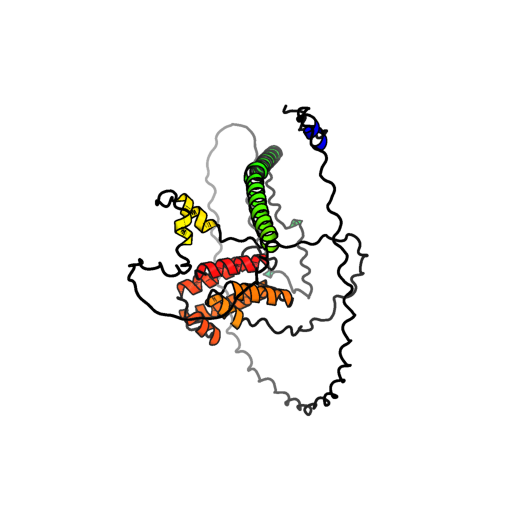.740 1.00 68.00 77 VAL A CA 1
ATOM 551 C C . VAL A 1 77 ? -48.589 5.361 8.453 1.00 68.00 77 VAL A C 1
ATOM 553 O O . VAL A 1 77 ? -49.223 6.180 7.779 1.00 68.00 77 VAL A O 1
ATOM 556 N N . PRO A 1 78 ? -48.760 5.255 9.784 1.00 75.06 78 PRO A N 1
ATOM 557 C CA . PRO A 1 78 ? -49.567 6.216 10.517 1.00 75.06 78 PRO A CA 1
ATOM 558 C C . PRO A 1 78 ? -48.998 7.622 10.277 1.00 75.06 78 PRO A C 1
ATOM 560 O O . PRO A 1 78 ? -47.775 7.774 10.191 1.00 75.06 78 PRO A O 1
ATOM 563 N N . PRO A 1 79 ? -49.854 8.650 10.137 1.00 75.94 79 PRO A N 1
ATOM 564 C CA . PRO A 1 79 ? -49.389 10.012 9.928 1.00 75.94 79 PRO A CA 1
ATOM 565 C C . PRO A 1 79 ? -48.394 10.384 11.037 1.00 75.94 79 PRO A C 1
ATOM 567 O O . PRO A 1 79 ? -48.636 10.044 12.201 1.00 75.94 79 PRO A O 1
ATOM 570 N N . PRO A 1 80 ? -47.271 11.039 10.693 1.00 72.31 80 PRO A N 1
ATOM 571 C CA . PRO A 1 80 ? -46.276 11.421 11.679 1.00 72.31 80 PRO A CA 1
ATOM 572 C C . PRO A 1 80 ? -46.956 12.248 12.780 1.00 72.31 80 PRO A C 1
ATOM 574 O O . PRO A 1 80 ? -47.777 13.116 12.461 1.00 72.31 80 PRO A O 1
ATOM 577 N N . PRO A 1 81 ? -46.662 11.977 14.066 1.00 72.94 81 PRO A N 1
ATOM 578 C CA . PRO A 1 81 ? -47.188 12.779 15.157 1.00 72.94 81 PRO A CA 1
ATOM 579 C C . PRO A 1 81 ? -46.831 14.240 14.892 1.00 72.94 81 PRO A C 1
ATOM 581 O O . PRO A 1 81 ? -45.676 14.565 14.619 1.00 72.94 81 PRO A O 1
ATOM 584 N N . VAL A 1 82 ? -47.853 15.098 14.915 1.00 72.88 82 VAL A N 1
ATOM 585 C CA . VAL A 1 82 ? -47.724 16.548 14.752 1.00 72.88 82 VAL A CA 1
ATOM 586 C C . VAL A 1 82 ? -46.633 17.019 15.706 1.00 72.88 82 VAL A C 1
ATOM 588 O O . VAL A 1 82 ? -46.776 16.880 16.922 1.00 72.88 82 VAL A O 1
ATOM 591 N N . ALA A 1 83 ? -45.521 17.499 15.146 1.00 68.88 83 ALA A N 1
ATOM 592 C CA . ALA A 1 83 ? -44.409 18.006 15.930 1.00 68.88 83 ALA A CA 1
ATOM 593 C C . ALA A 1 83 ? -44.932 19.106 16.874 1.00 68.88 83 ALA A C 1
ATOM 595 O O . ALA A 1 83 ? -45.725 19.948 16.433 1.00 68.88 83 ALA A O 1
ATOM 596 N N . PRO A 1 84 ? -44.537 19.101 18.161 1.00 77.19 84 PRO A N 1
ATOM 597 C CA . PRO A 1 84 ? -44.838 20.196 19.071 1.00 77.19 84 PRO A CA 1
ATOM 598 C C . PRO A 1 84 ? -44.405 21.529 18.444 1.00 77.19 84 PRO A C 1
ATOM 600 O O . PRO A 1 84 ? -43.399 21.545 17.733 1.00 77.19 84 PRO A O 1
ATOM 603 N N . PRO A 1 85 ? -45.131 22.634 18.687 1.00 75.38 85 PRO A N 1
ATOM 604 C CA . PRO A 1 85 ? -44.736 23.951 18.201 1.00 75.38 85 PRO A CA 1
ATOM 605 C C . PRO A 1 85 ? -43.285 24.225 18.602 1.00 75.38 85 PRO A C 1
ATOM 607 O O . PRO A 1 85 ? -42.973 24.194 19.793 1.00 75.38 85 PRO A O 1
ATOM 610 N N . GLU A 1 86 ? -42.408 24.441 17.618 1.00 64.62 86 GLU A N 1
ATOM 611 C CA . GLU A 1 86 ? -41.027 24.847 17.872 1.00 64.62 86 GLU A CA 1
ATOM 612 C C . GLU A 1 86 ? -41.045 26.105 18.743 1.00 64.62 86 GLU A C 1
ATOM 614 O O . GLU A 1 86 ? -41.620 27.137 18.387 1.00 64.62 86 GLU A O 1
ATOM 619 N N . GLU A 1 87 ? -40.449 25.982 19.925 1.00 69.75 87 GLU A N 1
ATOM 620 C CA . GLU A 1 87 ? -40.243 27.091 20.840 1.00 69.75 87 GLU A CA 1
ATOM 621 C C . GLU A 1 87 ? -39.357 28.131 20.129 1.00 69.75 87 GLU A C 1
ATOM 623 O O . GLU A 1 87 ? -38.355 27.756 19.508 1.00 69.75 87 GLU A O 1
ATOM 628 N N . PRO A 1 88 ? -39.720 29.428 20.140 1.00 75.06 88 PRO A N 1
ATOM 629 C CA . PRO A 1 88 ? -38.953 30.443 19.436 1.00 75.06 88 PRO A CA 1
ATOM 630 C C . PRO A 1 88 ? -37.505 30.445 19.945 1.00 75.06 88 PRO A C 1
ATOM 632 O O . PRO A 1 88 ? -37.286 30.376 21.159 1.00 75.06 88 PRO A O 1
ATOM 635 N N . PRO A 1 89 ? -36.509 30.529 19.044 1.00 75.75 89 PRO A N 1
ATOM 636 C CA . PRO A 1 89 ? -35.112 30.476 19.435 1.00 75.75 89 PRO A CA 1
ATOM 637 C C . PRO A 1 89 ? -34.805 31.579 20.459 1.00 75.75 89 PRO A C 1
ATOM 639 O O . PRO A 1 89 ? -35.315 32.699 20.330 1.00 75.75 89 PRO A O 1
ATOM 642 N N . PRO A 1 90 ? -33.970 31.290 21.474 1.00 73.38 90 PRO A N 1
ATOM 643 C CA . PRO A 1 90 ? -33.614 32.264 22.491 1.00 73.38 90 PRO A CA 1
ATOM 644 C C . PRO A 1 90 ? -32.997 33.497 21.829 1.00 73.38 90 PRO A C 1
ATOM 646 O O . PRO A 1 90 ? -32.054 33.401 21.043 1.00 73.38 90 PRO A O 1
ATOM 649 N N . VAL A 1 91 ? -33.551 34.667 22.151 1.00 74.56 91 VAL A N 1
ATOM 650 C CA . VAL A 1 91 ? -33.052 35.965 21.695 1.00 74.56 91 VAL A CA 1
ATOM 651 C C . VAL A 1 91 ? -31.634 36.137 22.234 1.00 74.56 91 VAL A C 1
ATOM 653 O O . VAL A 1 91 ? -31.436 36.411 23.417 1.00 74.56 91 VAL A O 1
ATOM 656 N N . ILE A 1 92 ? -30.637 35.942 21.371 1.00 72.88 92 ILE A N 1
ATOM 657 C CA . ILE A 1 92 ? -29.236 36.185 21.712 1.00 72.88 92 ILE A CA 1
ATOM 658 C C . ILE A 1 92 ? -29.081 37.701 21.918 1.00 72.88 92 ILE A C 1
ATOM 660 O O . ILE A 1 92 ? -29.399 38.466 21.001 1.00 72.88 92 ILE A O 1
ATOM 664 N N . PRO A 1 93 ? -28.634 38.170 23.099 1.00 79.31 93 PRO A N 1
ATOM 665 C CA . PRO A 1 93 ? -28.407 39.590 23.322 1.00 79.31 93 PRO A CA 1
ATOM 666 C C . PRO A 1 93 ? -27.318 40.106 22.367 1.00 79.31 93 PRO A C 1
ATOM 668 O O . PRO A 1 93 ? -26.363 39.378 22.076 1.00 79.31 93 PRO A O 1
ATOM 671 N N . PRO A 1 94 ? -27.436 41.349 21.867 1.00 81.31 94 PRO A N 1
ATOM 672 C CA . PRO A 1 94 ? -26.438 41.920 20.975 1.00 81.31 94 PRO A CA 1
ATOM 673 C C . PRO A 1 94 ? -25.063 41.952 21.662 1.00 81.31 94 PRO A C 1
ATOM 675 O O . PRO A 1 94 ? -24.988 42.208 22.869 1.00 81.31 94 PRO A O 1
ATOM 678 N N . PRO A 1 95 ? -23.973 41.702 20.916 1.00 77.81 95 PRO A N 1
ATOM 679 C CA . PRO A 1 95 ? -22.629 41.765 21.469 1.00 77.81 95 PRO A CA 1
ATOM 680 C C . PRO A 1 95 ? -22.359 43.163 22.051 1.00 77.81 95 PRO A C 1
ATOM 682 O O . PRO A 1 95 ? -22.804 44.163 21.476 1.00 77.81 95 PRO A O 1
ATOM 685 N N . PRO A 1 96 ? -21.645 43.255 23.188 1.00 80.56 96 PRO A N 1
ATOM 686 C CA . PRO A 1 96 ? -21.318 44.535 23.797 1.00 80.56 96 PRO A CA 1
ATOM 687 C C . PRO A 1 96 ? -20.507 45.403 22.821 1.00 80.56 96 PRO A C 1
ATOM 689 O O . PRO A 1 96 ? -19.685 44.873 22.066 1.00 80.56 96 PRO A O 1
ATOM 692 N N . PRO A 1 97 ? -20.722 46.731 22.819 1.00 81.25 97 PRO A N 1
ATOM 693 C CA . PRO A 1 97 ? -19.982 47.630 21.950 1.00 81.25 97 PRO A CA 1
ATOM 694 C C . PRO A 1 97 ? -18.477 47.545 22.250 1.00 81.25 97 PRO A C 1
ATOM 696 O O . PRO A 1 97 ? -18.090 47.408 23.416 1.00 81.25 97 PRO A O 1
ATOM 699 N N . PRO A 1 98 ? -17.618 47.624 21.217 1.00 77.88 98 PRO A N 1
ATOM 700 C CA . PRO A 1 98 ? -16.177 47.598 21.407 1.00 77.88 98 PRO A CA 1
ATOM 701 C C . PRO A 1 98 ? -15.733 48.759 22.314 1.00 77.88 98 PRO A C 1
ATOM 703 O O . PRO A 1 98 ? -16.304 49.852 22.237 1.00 77.88 98 PRO A O 1
ATOM 706 N N . PRO A 1 99 ? -14.724 48.543 23.178 1.00 78.19 99 PRO A N 1
ATOM 707 C CA . PRO A 1 99 ? -14.217 49.584 24.059 1.00 78.19 99 PRO A CA 1
ATOM 708 C C . PRO A 1 99 ? -13.668 50.768 23.244 1.00 78.19 99 PRO A C 1
ATOM 710 O O . PRO A 1 99 ? -13.082 50.559 22.176 1.00 78.19 99 PRO A O 1
ATOM 713 N N . PRO A 1 100 ? -13.839 52.012 23.729 1.00 76.50 100 PRO A N 1
ATOM 714 C CA . PRO A 1 100 ? -13.308 53.188 23.055 1.00 76.50 100 PRO A CA 1
ATOM 715 C C . PRO A 1 100 ? -11.775 53.103 22.966 1.00 76.50 100 PRO A C 1
ATOM 717 O O . PRO A 1 100 ? -11.131 52.663 23.925 1.00 76.50 100 PRO A O 1
ATOM 720 N N . PRO A 1 101 ? -11.173 53.516 21.836 1.00 72.25 101 PRO A N 1
ATOM 721 C CA . PRO A 1 101 ? -9.726 53.508 21.689 1.00 72.25 101 PRO A CA 1
ATOM 722 C C . PRO A 1 101 ? -9.063 54.408 22.750 1.00 72.25 101 PRO A C 1
ATOM 724 O O . PRO A 1 101 ? -9.616 55.460 23.090 1.00 72.25 101 PRO A O 1
ATOM 727 N N . PRO A 1 102 ? -7.881 54.027 23.271 1.00 69.88 102 PRO A N 1
ATOM 728 C CA . PRO A 1 102 ? -7.147 54.826 24.245 1.00 69.88 102 PRO A CA 1
ATOM 729 C C . PRO A 1 102 ? -6.834 56.223 23.701 1.00 69.88 102 PRO A C 1
ATOM 731 O O . PRO A 1 102 ? -6.234 56.372 22.637 1.00 69.88 102 PRO A O 1
ATOM 734 N N . ALA A 1 103 ? -7.209 57.250 24.461 1.00 66.94 103 ALA A N 1
ATOM 735 C CA . ALA A 1 103 ? -6.772 58.615 24.223 1.00 66.94 103 ALA A CA 1
ATOM 736 C C . ALA A 1 103 ? -5.304 58.764 24.654 1.00 66.94 103 ALA A C 1
ATOM 738 O O . ALA A 1 103 ? -4.983 58.796 25.839 1.00 66.94 103 ALA A O 1
ATOM 739 N N . GLY A 1 104 ? -4.412 58.863 23.678 1.00 52.19 104 GLY A N 1
ATOM 740 C CA . GLY A 1 104 ? -3.010 59.227 23.855 1.00 52.19 104 GLY A CA 1
ATOM 741 C C . GLY A 1 104 ? -2.415 59.392 22.464 1.00 52.19 104 GLY A C 1
ATOM 742 O O . GLY A 1 104 ? -2.662 58.577 21.589 1.00 52.19 104 GLY A O 1
ATOM 743 N N . GLY A 1 105 ? -1.694 60.440 22.116 1.00 49.50 105 GLY A N 1
ATOM 744 C CA . GLY A 1 105 ? -0.924 61.400 22.888 1.00 49.50 105 GLY A CA 1
ATOM 745 C C . GLY A 1 105 ? 0.171 61.812 21.908 1.00 49.50 105 GLY A C 1
ATOM 746 O O . GLY A 1 105 ? 0.764 60.954 21.259 1.00 49.50 105 GLY A O 1
ATOM 747 N N . GLY A 1 106 ? 0.327 63.113 21.678 1.00 53.91 106 GLY A N 1
ATOM 748 C CA . GLY A 1 106 ? 1.176 63.630 20.609 1.00 53.91 106 GLY A CA 1
ATOM 749 C C . GLY A 1 106 ? 2.654 63.261 20.751 1.00 53.91 106 GLY A C 1
ATOM 750 O O . GLY A 1 106 ? 3.138 62.974 21.842 1.00 53.91 106 GLY A O 1
ATOM 751 N N . GLY A 1 107 ? 3.382 63.352 19.638 1.00 48.25 107 GLY A N 1
ATOM 752 C CA . GLY A 1 107 ? 4.841 63.355 19.667 1.00 48.25 107 GLY A CA 1
ATOM 753 C C . GLY A 1 107 ? 5.501 62.891 18.375 1.00 48.25 107 GLY A C 1
ATOM 754 O O . GLY A 1 107 ? 5.695 61.704 18.183 1.00 48.25 107 GLY A O 1
ATOM 755 N N . GLY A 1 108 ? 5.883 63.858 17.536 1.00 50.06 108 GLY A N 1
ATOM 756 C CA . GLY A 1 108 ? 7.208 63.911 16.908 1.00 50.06 108 GLY A CA 1
ATOM 757 C C . GLY A 1 108 ? 7.631 62.810 15.929 1.00 50.06 108 GLY A C 1
ATOM 758 O O . GLY A 1 108 ? 8.101 61.761 16.334 1.00 50.06 108 GLY A O 1
ATOM 759 N N . GLY A 1 109 ? 7.610 63.167 14.641 1.00 52.34 109 GLY A N 1
ATOM 760 C CA . GLY A 1 109 ? 8.786 63.173 13.758 1.00 52.34 109 GLY A CA 1
ATOM 761 C C . GLY A 1 109 ? 9.620 61.896 13.594 1.00 52.34 109 GLY A C 1
ATOM 762 O O . GLY A 1 109 ? 10.313 61.465 14.503 1.00 52.34 109 GLY A O 1
ATOM 763 N N . GLY A 1 110 ? 9.715 61.415 12.355 1.00 49.47 110 GLY A N 1
ATOM 764 C CA . GLY A 1 110 ? 10.775 60.492 11.943 1.00 49.47 110 GLY A CA 1
ATOM 765 C C . GLY A 1 110 ? 10.338 59.635 10.770 1.00 49.47 110 GLY A C 1
ATOM 766 O O . GLY A 1 110 ? 9.462 58.796 10.913 1.00 49.47 110 GLY A O 1
ATOM 767 N N . GLY A 1 111 ? 10.887 59.917 9.593 1.00 54.22 111 GLY A N 1
ATOM 768 C CA . GLY A 1 111 ? 10.460 59.323 8.336 1.00 54.22 111 GLY A CA 1
ATOM 769 C C . GLY A 1 111 ? 10.907 57.881 8.104 1.00 54.22 111 GLY A C 1
ATOM 770 O O . GLY A 1 111 ? 11.670 57.300 8.866 1.00 54.22 111 GLY A O 1
ATOM 771 N N . GLY A 1 112 ? 10.486 57.379 6.943 1.00 50.19 112 GLY A N 1
ATOM 772 C CA . GLY A 1 112 ? 11.190 56.323 6.222 1.00 50.19 112 GLY A CA 1
ATOM 773 C C . GLY A 1 112 ? 10.469 54.981 6.165 1.00 50.19 112 GLY A C 1
ATOM 774 O O . GLY A 1 112 ? 10.729 54.107 6.971 1.00 50.19 112 GLY A O 1
ATOM 775 N N . GLY A 1 113 ? 9.638 54.823 5.132 1.00 54.97 113 GLY A N 1
ATOM 776 C CA . GLY A 1 113 ? 9.812 53.760 4.134 1.00 54.97 113 GLY A CA 1
ATOM 777 C C . GLY A 1 113 ? 9.531 52.300 4.515 1.00 54.97 113 GLY A C 1
ATOM 778 O O . GLY A 1 113 ? 10.292 51.681 5.243 1.00 54.97 113 GLY A O 1
ATOM 779 N N . GLY A 1 114 ? 8.538 51.722 3.825 1.00 51.84 114 GLY A N 1
ATOM 780 C CA . GLY A 1 114 ? 8.369 50.276 3.606 1.00 51.84 114 GLY A CA 1
ATOM 781 C C . GLY A 1 114 ? 7.478 49.613 4.659 1.00 51.84 114 GLY A C 1
ATOM 782 O O . GLY A 1 114 ? 7.917 49.362 5.767 1.00 51.84 114 GLY A O 1
ATOM 783 N N . GLY A 1 115 ? 6.193 49.338 4.434 1.00 55.34 115 GLY A N 1
ATOM 784 C CA . GLY A 1 115 ? 5.599 48.773 3.224 1.00 55.34 115 GLY A CA 1
ATOM 785 C C . GLY A 1 115 ? 5.704 47.247 3.284 1.00 55.34 115 GLY A C 1
ATOM 786 O O . GLY A 1 115 ? 6.665 46.685 2.776 1.00 55.34 115 GLY A O 1
ATOM 787 N N . GLY A 1 116 ? 4.740 46.591 3.937 1.00 49.84 116 GLY A N 1
ATOM 788 C CA . GLY A 1 116 ? 4.715 45.131 4.081 1.00 49.84 116 GLY A CA 1
ATOM 789 C C . GLY A 1 116 ? 3.620 44.645 5.027 1.00 49.84 116 GLY A C 1
ATOM 790 O O . GLY A 1 116 ? 3.905 43.989 6.023 1.00 49.84 116 GLY A O 1
ATOM 791 N N . GLY A 1 117 ? 2.368 45.026 4.760 1.00 46.50 117 GLY A N 1
ATOM 792 C CA . GLY A 1 117 ? 1.209 44.537 5.501 1.00 46.50 117 GLY A CA 1
ATOM 793 C C . GLY A 1 117 ? 0.931 43.072 5.173 1.00 46.50 117 GLY A C 1
ATOM 794 O O . GLY A 1 117 ? 0.437 42.762 4.093 1.00 46.50 117 GLY A O 1
ATOM 795 N N . GLY A 1 118 ? 1.229 42.180 6.118 1.00 46.44 118 GLY A N 1
ATOM 796 C CA . GLY A 1 118 ? 0.754 40.799 6.120 1.00 46.44 118 GLY A CA 1
ATOM 797 C C . GLY A 1 118 ? -0.742 40.759 6.419 1.00 46.44 118 GLY A C 1
ATOM 798 O O . GLY A 1 118 ? -1.151 40.603 7.567 1.00 46.44 118 GLY A O 1
ATOM 799 N N . GLY A 1 119 ? -1.559 40.939 5.382 1.00 46.59 119 GLY A N 1
ATOM 800 C CA . GLY A 1 119 ? -2.994 40.697 5.430 1.00 46.59 119 GLY A CA 1
ATOM 801 C C . GLY A 1 119 ? -3.263 39.197 5.441 1.00 46.59 119 GLY A C 1
ATOM 802 O O . GLY A 1 119 ? -3.379 38.580 4.387 1.00 46.59 119 GLY A O 1
ATOM 803 N N . GLY A 1 120 ? -3.366 38.611 6.634 1.00 44.94 120 GLY A N 1
ATOM 804 C CA . GLY A 1 120 ? -3.985 37.302 6.823 1.00 44.94 120 GLY A CA 1
ATOM 805 C C . GLY A 1 120 ? -5.468 37.404 6.482 1.00 44.94 120 GLY A C 1
ATOM 806 O O . GLY A 1 120 ? -6.290 37.664 7.357 1.00 44.94 120 GLY A O 1
ATOM 807 N N . GLY A 1 121 ? -5.795 37.278 5.194 1.00 44.31 121 GLY A N 1
ATOM 808 C CA . GLY A 1 121 ? -7.168 37.182 4.722 1.00 44.31 121 GLY A CA 1
ATOM 809 C C . GLY A 1 121 ? -7.847 36.015 5.427 1.00 44.31 121 GLY A C 1
ATOM 810 O O . GLY A 1 121 ? -7.357 34.888 5.377 1.00 44.31 121 GLY A O 1
ATOM 811 N N . ALA A 1 122 ? -8.943 36.308 6.126 1.00 51.78 122 ALA A N 1
ATOM 812 C CA . ALA A 1 122 ? -9.794 35.306 6.743 1.00 51.78 122 ALA A CA 1
ATOM 813 C C . ALA A 1 122 ? -10.083 34.189 5.731 1.00 51.78 122 ALA A C 1
ATOM 815 O O . ALA A 1 122 ? -10.467 34.470 4.594 1.00 51.78 122 ALA A O 1
ATOM 816 N N . ALA A 1 123 ? -9.870 32.935 6.138 1.00 47.84 123 ALA A N 1
ATOM 817 C CA . ALA A 1 123 ? -10.183 31.779 5.313 1.00 47.84 123 ALA A CA 1
ATOM 818 C C . ALA A 1 123 ? -11.636 31.903 4.815 1.00 47.84 123 ALA A C 1
ATOM 820 O O . ALA A 1 123 ? -12.539 32.050 5.647 1.00 47.84 123 ALA A O 1
ATOM 821 N N . PRO A 1 124 ? -11.895 31.895 3.493 1.00 57.16 124 PRO A N 1
ATOM 822 C CA . PRO A 1 124 ? -13.258 31.953 2.995 1.00 57.16 124 PRO A CA 1
ATOM 823 C C . PRO A 1 124 ? -13.980 30.685 3.451 1.00 57.16 124 PRO A C 1
ATOM 825 O O . PRO A 1 124 ? -13.639 29.575 3.048 1.00 57.16 124 PRO A O 1
ATOM 828 N N . ASN A 1 125 ? -14.965 30.848 4.332 1.00 46.88 125 ASN A N 1
ATOM 829 C CA . ASN A 1 125 ? -15.851 29.768 4.734 1.00 46.88 125 ASN A CA 1
ATOM 830 C C . ASN A 1 125 ? -16.793 29.480 3.558 1.00 46.88 125 ASN A C 1
ATOM 832 O O . ASN A 1 125 ? -17.770 30.196 3.338 1.00 46.88 125 ASN A O 1
ATOM 836 N N . ILE A 1 126 ? -16.443 28.479 2.751 1.00 50.84 126 ILE A N 1
ATOM 837 C CA . ILE A 1 126 ? -17.271 28.002 1.645 1.00 50.84 126 ILE A CA 1
ATOM 838 C C . ILE A 1 126 ? -18.382 27.150 2.261 1.00 50.84 126 ILE A C 1
ATOM 840 O O . ILE A 1 126 ? -18.265 25.933 2.400 1.00 50.84 126 ILE A O 1
ATOM 844 N N . THR A 1 127 ? -19.470 27.794 2.672 1.00 45.31 127 THR A N 1
ATOM 845 C CA . THR A 1 127 ? -20.670 27.095 3.122 1.00 45.31 127 THR A CA 1
ATOM 846 C C . THR A 1 127 ? -21.380 26.485 1.912 1.00 45.31 127 THR A C 1
ATOM 848 O O . THR A 1 127 ? -22.152 27.127 1.203 1.00 45.31 127 THR A O 1
ATOM 851 N N . LEU A 1 128 ? -21.141 25.189 1.696 1.00 56.53 128 LEU A N 1
ATOM 852 C CA . LEU A 1 128 ? -21.811 24.347 0.689 1.00 56.53 128 LEU A CA 1
ATOM 853 C C . LEU A 1 128 ? -23.347 24.292 0.845 1.00 56.53 128 LEU A C 1
ATOM 855 O O . LEU A 1 128 ? -24.041 23.797 -0.036 1.00 56.53 128 LEU A O 1
ATOM 859 N N . ALA A 1 129 ? -23.890 24.826 1.941 1.00 56.50 129 ALA A N 1
ATOM 860 C CA . ALA A 1 129 ? -25.319 24.850 2.241 1.00 56.50 129 ALA A CA 1
ATOM 861 C C . ALA A 1 129 ? -26.142 25.807 1.354 1.00 56.50 129 ALA A C 1
ATOM 863 O O . ALA A 1 129 ? -27.369 25.747 1.380 1.00 56.50 129 ALA A O 1
ATOM 864 N N . ALA A 1 130 ? -25.502 26.685 0.574 1.00 55.12 130 ALA A N 1
ATOM 865 C CA . ALA A 1 130 ? -26.202 27.687 -0.231 1.00 55.12 130 ALA A CA 1
ATOM 866 C C . ALA A 1 130 ? -26.434 27.295 -1.703 1.00 55.12 130 ALA A C 1
ATOM 868 O O . ALA A 1 130 ? -26.999 28.105 -2.435 1.00 55.12 130 ALA A O 1
ATOM 869 N N . LEU A 1 131 ? -26.033 26.101 -2.169 1.00 55.56 131 LEU A N 1
ATOM 870 C CA . LEU A 1 131 ? -26.331 25.686 -3.547 1.00 55.56 131 LEU A CA 1
ATOM 871 C C . LEU A 1 131 ? -27.783 25.180 -3.661 1.00 55.56 131 LEU A C 1
ATOM 873 O O . LEU A 1 131 ? -28.096 24.090 -3.173 1.00 55.56 131 LEU A O 1
ATOM 877 N N . PRO A 1 132 ? -28.690 25.924 -4.324 1.00 55.47 132 PRO A N 1
ATOM 878 C CA . PRO A 1 132 ? -30.063 25.492 -4.506 1.00 55.47 132 PRO A CA 1
ATOM 879 C C . PRO A 1 132 ? -30.094 24.410 -5.590 1.00 55.47 132 PRO A C 1
ATOM 881 O O . PRO A 1 132 ? -29.862 24.697 -6.758 1.00 55.47 132 PRO A O 1
ATOM 884 N N . ARG A 1 133 ? -30.406 23.173 -5.186 1.00 52.38 133 ARG A N 1
ATOM 885 C CA . ARG A 1 133 ? -30.775 22.027 -6.044 1.00 52.38 133 ARG A CA 1
ATOM 886 C C . ARG A 1 133 ? -29.811 21.745 -7.204 1.00 52.38 133 ARG A C 1
ATOM 888 O O . ARG A 1 133 ? -29.981 22.204 -8.329 1.00 52.38 133 ARG A O 1
ATOM 895 N N . VAL A 1 134 ? -28.865 20.852 -6.931 1.00 48.25 134 VAL A N 1
ATOM 896 C CA . VAL A 1 134 ? -28.023 20.201 -7.937 1.00 48.25 134 VAL A CA 1
ATOM 897 C C . VAL A 1 134 ? -28.897 19.275 -8.792 1.00 48.25 134 VAL A C 1
ATOM 899 O O . VAL A 1 134 ? -29.185 18.139 -8.422 1.00 48.25 134 VAL A O 1
ATOM 902 N N . GLY A 1 135 ? -29.359 19.783 -9.935 1.00 53.78 135 GLY A N 1
ATOM 903 C CA . GLY A 1 135 ? -29.771 18.945 -11.056 1.00 53.78 135 GLY A CA 1
ATOM 904 C C . GLY A 1 135 ? -28.554 18.179 -11.575 1.00 53.78 135 GLY A C 1
ATOM 905 O O . GLY A 1 135 ? -27.449 18.714 -11.618 1.00 53.78 135 GLY A O 1
ATOM 906 N N . ALA A 1 136 ? -28.751 16.907 -11.903 1.00 56.00 136 ALA A N 1
ATOM 907 C CA . ALA A 1 136 ? -27.716 15.954 -12.278 1.00 56.00 136 ALA A CA 1
ATOM 908 C C . ALA A 1 136 ? -26.752 16.478 -13.362 1.00 56.00 136 ALA A C 1
ATOM 910 O O . ALA A 1 136 ? -27.083 16.433 -14.543 1.00 56.00 136 ALA A O 1
ATOM 911 N N . GLN A 1 137 ? -25.565 16.940 -12.949 1.00 52.06 137 GLN A N 1
ATOM 912 C CA . GLN A 1 137 ? -24.273 16.776 -13.638 1.00 52.06 137 GLN A CA 1
ATOM 913 C C . GLN A 1 137 ? -23.142 17.459 -12.841 1.00 52.06 137 GLN A C 1
ATOM 915 O O . GLN A 1 137 ? -22.875 18.645 -13.032 1.00 52.06 137 GLN A O 1
ATOM 920 N N . PRO A 1 138 ? -22.428 16.735 -11.960 1.00 47.78 138 PRO A N 1
ATOM 921 C CA . PRO A 1 138 ? -21.218 17.236 -11.326 1.00 47.78 138 PRO A CA 1
ATOM 922 C C . PRO A 1 138 ? -20.011 16.958 -12.234 1.00 47.78 138 PRO A C 1
ATOM 924 O O . PRO A 1 138 ? -19.153 16.139 -11.918 1.00 47.78 138 PRO A O 1
ATOM 927 N N . LEU A 1 139 ? -19.919 17.643 -13.376 1.00 50.12 139 LEU A N 1
ATOM 928 C CA . LEU A 1 139 ? -18.609 17.881 -13.985 1.00 50.12 139 LEU A CA 1
ATOM 929 C C . LEU A 1 139 ? -18.018 19.076 -13.242 1.00 50.12 139 LEU A C 1
ATOM 931 O O . LEU A 1 139 ? -18.201 20.229 -13.623 1.00 50.12 139 LEU A O 1
ATOM 935 N N . VAL A 1 140 ? -17.410 18.774 -12.095 1.00 51.81 140 VAL A N 1
ATOM 936 C CA . VAL A 1 140 ? -16.711 19.729 -11.237 1.00 51.81 140 VAL A CA 1
ATOM 937 C C . VAL A 1 140 ? -15.565 20.333 -12.045 1.00 51.81 140 VAL A C 1
ATOM 939 O O . VAL A 1 140 ? -14.472 19.780 -12.134 1.00 51.81 140 VAL A O 1
ATOM 942 N N . PHE A 1 141 ? -15.828 21.484 -12.659 1.00 55.56 141 PHE A N 1
ATOM 943 C CA . PHE A 1 141 ? -14.796 22.384 -13.146 1.00 55.56 141 PHE A CA 1
ATOM 944 C C . PHE A 1 141 ? -14.101 22.983 -11.922 1.00 55.56 141 PHE A C 1
ATOM 946 O O . PHE A 1 141 ? -14.451 24.064 -11.449 1.00 55.56 141 PHE A O 1
ATOM 953 N N . LEU A 1 142 ? -13.122 22.257 -11.383 1.00 55.19 142 LEU A N 1
ATOM 954 C CA . LEU A 1 142 ? -12.073 22.848 -10.561 1.00 55.19 142 LEU A CA 1
ATOM 955 C C . LEU A 1 142 ? -11.302 23.803 -11.472 1.00 55.19 142 LEU A C 1
ATOM 957 O O . LEU A 1 142 ? -10.396 23.406 -12.204 1.00 55.19 142 LEU A O 1
ATOM 961 N N . TYR A 1 143 ? -11.719 25.067 -11.489 1.00 55.59 143 TYR A N 1
ATOM 962 C CA . TYR A 1 143 ? -10.962 26.104 -12.165 1.00 55.59 143 TYR A CA 1
ATOM 963 C C . TYR A 1 143 ? -9.578 26.152 -11.517 1.00 55.59 143 TYR A C 1
ATOM 965 O O . TYR A 1 143 ? -9.467 26.351 -10.309 1.00 55.59 143 TYR A O 1
ATOM 973 N N . LEU A 1 144 ? -8.515 25.999 -12.315 1.00 57.41 144 LEU A N 1
ATOM 974 C CA . LEU A 1 144 ? -7.125 26.108 -11.847 1.00 57.41 144 LEU A CA 1
ATOM 975 C C . LEU A 1 144 ? -6.836 27.441 -11.125 1.00 57.41 144 LEU A C 1
ATOM 977 O O . LEU A 1 144 ? -5.833 27.547 -10.432 1.00 57.41 144 LEU A O 1
ATOM 981 N N . SER A 1 145 ? -7.716 28.441 -11.239 1.00 55.75 145 SER A N 1
ATOM 982 C CA . SER A 1 145 ? -7.662 29.689 -10.473 1.00 55.75 145 SER A CA 1
ATOM 983 C C . SER A 1 145 ? -8.019 29.541 -8.987 1.00 55.75 145 SER A C 1
ATOM 985 O O . SER A 1 145 ? -7.780 30.472 -8.225 1.00 55.75 145 SER A O 1
ATOM 987 N N . GLN A 1 146 ? -8.627 28.422 -8.576 1.00 59.19 146 GLN A N 1
ATOM 988 C CA . GLN A 1 146 ? -8.985 28.110 -7.185 1.00 59.19 146 GLN A CA 1
ATOM 989 C C . GLN A 1 146 ? -7.988 27.192 -6.488 1.00 59.19 146 GLN A C 1
ATOM 991 O O . GLN A 1 146 ? -8.124 26.973 -5.286 1.00 59.19 146 GLN A O 1
ATOM 996 N N . ILE A 1 147 ? -6.974 26.683 -7.192 1.00 59.19 147 ILE A N 1
ATOM 997 C CA . ILE A 1 147 ? -5.791 26.202 -6.487 1.00 59.19 147 ILE A CA 1
ATOM 998 C C . ILE A 1 147 ? -5.194 27.478 -5.903 1.00 59.19 147 ILE A C 1
ATOM 1000 O O . ILE A 1 147 ? -4.799 28.338 -6.697 1.00 59.19 147 ILE A O 1
ATOM 1004 N N . PRO A 1 148 ? -5.198 27.675 -4.569 1.00 60.16 148 PRO A N 1
ATOM 1005 C CA . PRO A 1 148 ? -4.513 28.815 -3.999 1.00 60.16 148 PRO A CA 1
ATOM 1006 C C . PRO A 1 148 ? -3.099 28.701 -4.535 1.00 60.16 148 PRO A C 1
ATOM 1008 O O . PRO A 1 148 ? -2.407 27.726 -4.233 1.00 60.16 148 PRO A O 1
ATOM 1011 N N . TYR A 1 149 ? -2.710 29.630 -5.416 1.00 55.62 149 TYR A N 1
ATOM 1012 C CA . TYR A 1 149 ? -1.321 29.753 -5.795 1.00 55.62 149 TYR A CA 1
ATOM 1013 C C . TYR A 1 149 ? -0.621 29.792 -4.450 1.00 55.62 149 TYR A C 1
ATOM 1015 O O . TYR A 1 149 ? -0.828 30.723 -3.669 1.00 55.62 149 TYR A O 1
ATOM 1023 N N . THR A 1 150 ? 0.182 28.772 -4.148 1.00 58.66 150 THR A N 1
ATOM 1024 C CA . THR A 1 150 ? 1.083 28.779 -2.996 1.00 58.66 150 THR A CA 1
ATOM 1025 C C . THR A 1 150 ? 2.216 29.752 -3.296 1.00 58.66 150 THR A C 1
ATOM 1027 O O . THR A 1 150 ? 3.375 29.447 -3.028 1.00 58.66 150 THR A O 1
ATOM 1030 N N . GLY A 1 151 ? 1.861 30.866 -3.954 1.00 53.03 151 GLY A N 1
ATOM 1031 C CA . GLY A 1 151 ? 2.637 31.977 -4.419 1.00 53.03 151 GLY A CA 1
ATOM 1032 C C . GLY A 1 151 ? 3.351 32.487 -3.208 1.00 53.03 151 GLY A C 1
ATOM 1033 O O . GLY A 1 151 ? 2.902 33.375 -2.493 1.00 53.03 151 GLY A O 1
ATOM 1034 N N . LEU A 1 152 ? 4.485 31.851 -2.983 1.00 64.31 152 LEU A N 1
ATOM 1035 C CA . LEU A 1 152 ? 5.663 32.435 -2.434 1.00 64.31 152 LEU A CA 1
ATOM 1036 C C . LEU A 1 152 ? 5.901 33.665 -3.310 1.00 64.31 152 LEU A C 1
ATOM 1038 O O . LEU A 1 152 ? 6.702 33.625 -4.239 1.00 64.31 152 LEU A O 1
ATOM 1042 N N . GLU A 1 153 ? 5.182 34.757 -3.025 1.00 76.44 153 GLU A N 1
ATOM 1043 C CA . GLU A 1 153 ? 5.464 36.117 -3.489 1.00 76.44 153 GLU A CA 1
ATOM 1044 C C . GLU A 1 153 ? 6.747 36.607 -2.806 1.00 76.44 153 GLU A C 1
ATOM 1046 O O . GLU A 1 153 ? 6.871 37.695 -2.249 1.00 76.44 153 GLU A O 1
ATOM 1051 N N . LEU A 1 154 ? 7.750 35.741 -2.843 1.00 81.44 154 LEU A N 1
ATOM 1052 C CA . LEU A 1 154 ? 9.133 36.080 -2.779 1.00 81.44 154 LEU A CA 1
ATOM 1053 C C . LEU A 1 154 ? 9.343 36.928 -4.025 1.00 81.44 154 LEU A C 1
ATOM 1055 O O . LEU A 1 154 ? 9.469 36.393 -5.127 1.00 81.44 154 LEU A O 1
ATOM 1059 N N . GLY A 1 155 ? 9.321 38.253 -3.847 1.00 90.31 155 GLY A N 1
ATOM 1060 C CA . GLY A 1 155 ? 9.615 39.220 -4.903 1.00 90.31 155 GLY A CA 1
ATOM 1061 C C . GLY A 1 155 ? 10.908 38.871 -5.660 1.00 90.31 155 GLY A C 1
ATOM 1062 O O . GLY A 1 155 ? 11.582 37.894 -5.333 1.00 90.31 155 GLY A O 1
ATOM 1063 N N . PRO A 1 156 ? 11.343 39.668 -6.644 1.00 91.81 156 PRO A N 1
ATOM 1064 C CA . PRO A 1 156 ? 12.425 39.281 -7.560 1.00 91.81 156 PRO A CA 1
ATOM 1065 C C . PRO A 1 156 ? 13.667 38.666 -6.880 1.00 91.81 156 PRO A C 1
ATOM 1067 O O . PRO A 1 156 ? 14.198 37.658 -7.338 1.00 91.81 156 PRO A O 1
ATOM 1070 N N . ILE A 1 157 ? 14.067 39.207 -5.723 1.00 92.31 157 ILE A N 1
ATOM 1071 C CA . ILE A 1 157 ? 15.171 38.694 -4.895 1.00 92.31 157 ILE A CA 1
ATOM 1072 C C . ILE A 1 157 ? 14.887 37.290 -4.355 1.00 92.31 157 ILE A C 1
ATOM 1074 O O . ILE A 1 157 ? 15.732 36.401 -4.439 1.00 92.31 157 ILE A O 1
ATOM 1078 N N . GLY A 1 158 ? 13.707 37.075 -3.785 1.00 92.75 158 GLY A N 1
ATOM 1079 C CA . GLY A 1 158 ? 13.356 35.788 -3.216 1.00 92.75 158 GLY A CA 1
ATOM 1080 C C . GLY A 1 158 ? 13.177 34.709 -4.289 1.00 92.75 158 GLY A C 1
ATOM 1081 O O . GLY A 1 158 ? 13.585 33.571 -4.073 1.00 92.75 158 GLY A O 1
ATOM 1082 N N . THR A 1 159 ? 12.682 35.077 -5.476 1.00 89.94 159 THR A N 1
ATOM 1083 C CA . THR A 1 159 ? 12.680 34.181 -6.642 1.00 89.94 159 THR A CA 1
ATOM 1084 C C . THR A 1 159 ? 14.107 33.754 -7.013 1.00 89.94 159 THR A C 1
ATOM 1086 O O . THR A 1 159 ? 14.358 32.569 -7.223 1.00 89.94 159 THR A O 1
ATOM 1089 N N . ILE A 1 160 ? 15.074 34.680 -7.032 1.00 94.94 160 ILE A N 1
ATOM 1090 C CA . ILE A 1 160 ? 16.486 34.350 -7.308 1.00 94.94 160 ILE A CA 1
ATOM 1091 C C . ILE A 1 160 ? 17.053 33.394 -6.248 1.00 94.94 160 ILE A C 1
ATOM 1093 O O . ILE A 1 160 ? 17.692 32.402 -6.598 1.00 94.94 160 ILE A O 1
ATOM 1097 N N . LEU A 1 161 ? 16.799 33.653 -4.961 1.00 95.00 161 LEU A N 1
ATOM 1098 C CA . LEU A 1 161 ? 17.250 32.777 -3.872 1.00 95.00 161 LEU A CA 1
ATOM 1099 C C . LEU A 1 161 ? 16.637 31.375 -3.967 1.00 95.00 161 LEU A C 1
ATOM 1101 O O . LEU A 1 161 ? 17.343 30.387 -3.767 1.00 95.00 161 LEU A O 1
ATOM 1105 N N . TYR A 1 162 ? 15.353 31.286 -4.317 1.00 92.19 162 TYR A N 1
ATOM 1106 C CA . TYR A 1 162 ? 14.668 30.018 -4.547 1.00 92.19 162 TYR A CA 1
ATOM 1107 C C . TYR A 1 162 ? 15.334 29.212 -5.669 1.00 92.19 162 TYR A C 1
ATOM 1109 O O . TYR A 1 162 ? 15.674 28.045 -5.471 1.00 92.19 162 TYR A O 1
ATOM 1117 N N . TRP A 1 163 ? 15.605 29.839 -6.818 1.00 94.50 163 TRP A N 1
ATOM 1118 C CA . TRP A 1 163 ? 16.291 29.173 -7.928 1.00 94.50 163 TRP A CA 1
ATOM 1119 C C . TRP A 1 163 ? 17.706 28.723 -7.561 1.00 94.50 163 TRP A C 1
ATOM 1121 O O . TRP A 1 163 ? 18.099 27.610 -7.910 1.00 94.50 163 TRP A O 1
ATOM 1131 N N . LEU A 1 164 ? 18.462 29.536 -6.816 1.00 97.69 164 LEU A N 1
ATOM 1132 C CA . LEU A 1 164 ? 19.790 29.144 -6.336 1.00 97.69 164 LEU A CA 1
ATOM 1133 C C . LEU A 1 164 ? 19.725 27.932 -5.400 1.00 97.69 164 LEU A C 1
ATOM 1135 O O . LEU A 1 164 ? 20.506 26.995 -5.570 1.00 97.69 164 LEU A O 1
ATOM 1139 N N . ALA A 1 165 ? 18.778 27.911 -4.459 1.00 96.06 165 ALA A N 1
ATOM 1140 C CA . ALA A 1 165 ? 18.574 26.767 -3.573 1.00 96.06 165 ALA A CA 1
ATOM 1141 C C . ALA A 1 165 ? 18.222 25.494 -4.363 1.00 96.06 165 ALA A C 1
ATOM 1143 O O . ALA A 1 165 ? 18.779 24.429 -4.095 1.00 96.06 165 ALA A O 1
ATOM 1144 N N . LEU A 1 166 ? 17.364 25.613 -5.381 1.00 96.31 166 LEU A N 1
ATOM 1145 C CA . LEU A 1 166 ? 16.962 24.501 -6.244 1.00 96.31 166 LEU A CA 1
ATOM 1146 C C . LEU A 1 166 ? 18.147 23.958 -7.059 1.00 96.31 166 LEU A C 1
ATOM 1148 O O . LEU A 1 166 ? 18.335 22.741 -7.137 1.00 96.31 166 LEU A O 1
ATOM 1152 N N . ILE A 1 167 ? 18.993 24.836 -7.606 1.00 97.38 167 ILE A N 1
ATOM 1153 C CA . ILE A 1 167 ? 20.215 24.445 -8.329 1.00 97.38 167 ILE A CA 1
ATOM 1154 C C . ILE A 1 167 ? 21.183 23.712 -7.396 1.00 97.38 167 ILE A C 1
ATOM 1156 O O . ILE A 1 167 ? 21.672 22.637 -7.746 1.00 97.38 167 ILE A O 1
ATOM 1160 N N . VAL A 1 168 ? 21.435 24.253 -6.201 1.00 97.94 168 VAL A N 1
ATOM 1161 C CA . VAL A 1 168 ? 22.328 23.626 -5.213 1.00 97.94 168 VAL A CA 1
ATOM 1162 C C . VAL A 1 168 ? 21.801 22.252 -4.799 1.00 97.94 168 VAL A C 1
ATOM 1164 O O . VAL A 1 168 ? 22.562 21.284 -4.786 1.00 97.94 168 VAL A O 1
ATOM 1167 N N . TRP A 1 169 ? 20.500 22.135 -4.528 1.00 98.06 169 TRP A N 1
ATOM 1168 C CA . TRP A 1 169 ? 19.870 20.862 -4.179 1.00 98.06 169 TRP A CA 1
ATOM 1169 C C . TRP A 1 169 ? 19.959 19.839 -5.318 1.00 98.06 169 TRP A C 1
ATOM 1171 O O . TRP A 1 169 ? 20.294 18.675 -5.096 1.00 98.06 169 TRP A O 1
ATOM 1181 N N . SER A 1 170 ? 19.733 20.281 -6.555 1.00 98.00 170 SER A N 1
ATOM 1182 C CA . SER A 1 170 ? 19.830 19.425 -7.741 1.00 98.00 170 SER A CA 1
ATOM 1183 C C . SER A 1 170 ? 21.257 18.924 -7.962 1.00 98.00 170 SER A C 1
ATOM 1185 O O . SER A 1 170 ? 21.457 17.743 -8.245 1.00 98.00 170 SER A O 1
ATOM 1187 N N . LEU A 1 171 ? 22.262 19.785 -7.772 1.00 98.19 171 LEU A N 1
ATOM 1188 C CA . LEU A 1 171 ? 23.672 19.392 -7.831 1.00 98.19 171 LEU A CA 1
ATOM 1189 C C . LEU A 1 171 ? 24.037 18.404 -6.718 1.00 98.19 171 LEU A C 1
ATOM 1191 O O . LEU A 1 171 ? 24.760 17.444 -6.980 1.00 98.19 171 LEU A O 1
ATOM 1195 N N . ALA A 1 172 ? 23.516 18.592 -5.503 1.00 97.50 172 ALA A N 1
ATOM 1196 C CA . ALA A 1 172 ? 23.729 17.663 -4.396 1.00 97.50 172 ALA A CA 1
ATOM 1197 C C . ALA A 1 172 ? 23.130 16.274 -4.689 1.00 97.50 172 ALA A C 1
ATOM 1199 O O . ALA A 1 172 ? 23.798 15.260 -4.477 1.00 97.50 172 ALA A O 1
ATOM 1200 N N . LEU A 1 173 ? 21.913 16.214 -5.241 1.00 97.56 173 LEU A N 1
ATOM 1201 C CA . LEU A 1 173 ? 21.295 14.954 -5.670 1.00 97.56 173 LEU A CA 1
ATOM 1202 C C . LEU A 1 173 ? 22.071 14.293 -6.813 1.00 97.56 173 LEU A C 1
ATOM 1204 O O . LEU A 1 173 ? 22.344 13.094 -6.752 1.00 97.56 173 LEU A O 1
ATOM 1208 N N . ALA A 1 174 ? 22.476 15.059 -7.828 1.00 97.75 174 ALA A N 1
ATOM 1209 C CA . ALA A 1 174 ? 23.285 14.544 -8.930 1.00 97.75 174 ALA A CA 1
ATOM 1210 C C . ALA A 1 174 ? 24.626 13.982 -8.431 1.00 97.75 174 ALA A C 1
ATOM 1212 O O . ALA A 1 174 ? 25.043 12.903 -8.856 1.00 97.75 174 ALA A O 1
ATOM 1213 N N . TYR A 1 175 ? 25.270 14.668 -7.482 1.00 97.38 175 TYR A N 1
ATOM 1214 C CA . TYR A 1 175 ? 26.481 14.190 -6.821 1.00 97.38 175 TYR A CA 1
ATOM 1215 C C . TYR A 1 175 ? 26.231 12.873 -6.073 1.00 97.38 175 TYR A C 1
ATOM 1217 O O . TYR A 1 175 ? 26.983 11.915 -6.249 1.00 97.38 175 TYR A O 1
ATOM 1225 N N . LEU A 1 176 ? 25.146 12.773 -5.301 1.00 97.31 176 LEU A N 1
ATOM 1226 C CA . LEU A 1 176 ? 24.788 11.542 -4.592 1.00 97.31 176 LEU A CA 1
ATOM 1227 C C . LEU A 1 176 ? 24.582 10.377 -5.575 1.00 97.31 176 LEU A C 1
ATOM 1229 O O . LEU A 1 176 ? 25.133 9.293 -5.382 1.00 97.31 176 LEU A O 1
ATOM 1233 N N . VAL A 1 177 ? 23.866 10.596 -6.678 1.00 96.75 177 VAL A N 1
ATOM 1234 C CA . VAL A 1 177 ? 23.644 9.556 -7.694 1.00 96.75 177 VAL A CA 1
ATOM 1235 C C . VAL A 1 177 ? 24.957 9.136 -8.365 1.00 96.75 177 VAL A C 1
ATOM 1237 O O . VAL A 1 177 ? 25.240 7.940 -8.463 1.00 96.75 177 VAL A O 1
ATOM 1240 N N . LEU A 1 178 ? 25.788 10.092 -8.787 1.00 97.12 178 LEU A N 1
ATOM 1241 C CA . LEU A 1 178 ? 27.032 9.803 -9.505 1.00 97.12 178 LEU A CA 1
ATOM 1242 C C . LEU A 1 178 ? 28.102 9.148 -8.623 1.00 97.12 178 LEU A C 1
ATOM 1244 O O . LEU A 1 178 ? 28.799 8.243 -9.081 1.00 97.12 178 LEU A O 1
ATOM 1248 N N . PHE A 1 179 ? 28.245 9.591 -7.374 1.00 96.50 179 PHE A N 1
ATOM 1249 C CA . PHE A 1 179 ? 29.349 9.171 -6.505 1.00 96.50 179 PHE A CA 1
ATOM 1250 C C . PHE A 1 179 ? 28.961 8.122 -5.465 1.00 96.50 179 PHE A C 1
ATOM 1252 O O . PHE A 1 179 ? 29.845 7.431 -4.962 1.00 96.50 179 PHE A O 1
ATOM 1259 N N . VAL A 1 180 ? 27.674 7.957 -5.155 1.00 92.75 180 VAL A N 1
ATOM 1260 C CA . VAL A 1 180 ? 27.207 6.939 -4.201 1.00 92.75 180 VAL A CA 1
ATOM 1261 C C . VAL A 1 180 ? 26.455 5.837 -4.934 1.00 92.75 180 VAL A C 1
ATOM 1263 O O . VAL A 1 180 ? 26.857 4.673 -4.870 1.00 92.75 180 VAL A O 1
ATOM 1266 N N . ALA A 1 181 ? 25.408 6.185 -5.686 1.00 91.88 181 ALA A N 1
ATOM 1267 C CA . ALA A 1 181 ? 24.534 5.181 -6.292 1.00 91.88 181 ALA A CA 1
ATOM 1268 C C . ALA A 1 181 ? 25.208 4.423 -7.451 1.00 91.88 181 ALA A C 1
ATOM 1270 O O . ALA A 1 181 ? 25.169 3.193 -7.477 1.00 91.88 181 ALA A O 1
ATOM 1271 N N . LEU A 1 182 ? 25.877 5.116 -8.380 1.00 94.38 182 LEU A N 1
ATOM 1272 C CA . LEU A 1 182 ? 26.548 4.476 -9.520 1.00 94.38 182 LEU A CA 1
ATOM 1273 C C . LEU A 1 182 ? 27.669 3.495 -9.136 1.00 94.38 182 LEU A C 1
ATOM 1275 O O . LEU A 1 182 ? 27.655 2.373 -9.652 1.00 94.38 182 LEU A O 1
ATOM 1279 N N . PRO A 1 183 ? 28.643 3.827 -8.262 1.00 92.81 183 PRO A N 1
ATOM 1280 C CA . PRO A 1 183 ? 29.670 2.856 -7.893 1.00 92.81 183 PRO A CA 1
ATOM 1281 C C . PRO A 1 183 ? 29.083 1.675 -7.118 1.00 92.81 183 PRO A C 1
ATOM 1283 O O . PRO A 1 183 ? 29.568 0.553 -7.269 1.00 92.81 183 PRO A O 1
ATOM 1286 N N . PHE A 1 184 ? 28.020 1.894 -6.340 1.00 91.62 184 PHE A N 1
ATOM 1287 C CA . PHE A 1 184 ? 27.304 0.820 -5.660 1.00 91.62 184 PHE A CA 1
ATOM 1288 C C . PHE A 1 184 ? 26.605 -0.113 -6.663 1.00 91.62 184 PHE A C 1
ATOM 1290 O O . PHE A 1 184 ? 26.824 -1.324 -6.635 1.00 91.62 184 PHE A O 1
ATOM 1297 N N . ALA A 1 185 ? 25.865 0.440 -7.627 1.00 90.56 185 ALA A N 1
ATOM 1298 C CA . ALA A 1 185 ? 25.209 -0.322 -8.688 1.00 90.56 185 ALA A CA 1
ATOM 1299 C C . ALA A 1 185 ? 26.215 -1.090 -9.564 1.00 90.56 185 ALA A C 1
ATOM 1301 O O . ALA A 1 185 ? 26.016 -2.270 -9.847 1.00 90.56 185 ALA A O 1
ATOM 1302 N N . ASN A 1 186 ? 27.339 -0.468 -9.933 1.00 92.50 186 ASN A N 1
ATOM 1303 C CA . ASN A 1 186 ? 28.396 -1.124 -10.709 1.00 92.50 186 ASN A CA 1
ATOM 1304 C C . ASN A 1 186 ? 29.025 -2.293 -9.926 1.00 92.50 186 ASN A C 1
ATOM 1306 O O . ASN A 1 186 ? 29.266 -3.364 -10.486 1.00 92.50 186 ASN A O 1
ATOM 1310 N N . ARG A 1 187 ? 29.227 -2.142 -8.608 1.00 90.56 187 ARG A N 1
ATOM 1311 C CA . ARG A 1 187 ? 29.672 -3.252 -7.746 1.00 90.56 187 ARG A CA 1
ATOM 1312 C C . ARG A 1 187 ? 28.650 -4.392 -7.719 1.00 90.56 187 ARG A C 1
ATOM 1314 O O . ARG A 1 187 ? 29.043 -5.553 -7.837 1.00 90.56 187 ARG A O 1
ATOM 1321 N N . HIS A 1 188 ? 27.359 -4.075 -7.636 1.00 87.38 188 HIS A N 1
ATOM 1322 C CA . HIS A 1 188 ? 26.297 -5.079 -7.658 1.00 87.38 188 HIS A CA 1
ATOM 1323 C C . HIS A 1 188 ? 26.211 -5.824 -8.990 1.00 87.38 188 HIS A C 1
ATOM 1325 O O . HIS A 1 188 ? 26.214 -7.056 -8.986 1.00 87.38 188 HIS A O 1
ATOM 1331 N N . LEU A 1 189 ? 26.232 -5.115 -10.120 1.00 91.50 189 LEU A N 1
ATOM 1332 C CA . LEU A 1 189 ? 26.183 -5.722 -11.453 1.00 91.50 189 LEU A CA 1
ATOM 1333 C C . LEU A 1 189 ? 27.365 -6.667 -11.699 1.00 91.50 189 LEU A C 1
ATOM 1335 O O . LEU A 1 189 ? 27.174 -7.773 -12.203 1.00 91.50 189 LEU A O 1
ATOM 1339 N N . ARG A 1 190 ? 28.574 -6.293 -11.259 1.00 91.06 190 ARG A N 1
ATOM 1340 C CA . ARG A 1 190 ? 29.749 -7.179 -11.337 1.00 91.06 190 ARG A CA 1
ATOM 1341 C C . ARG A 1 190 ? 29.578 -8.445 -10.495 1.00 91.06 190 ARG A C 1
ATOM 1343 O O . ARG A 1 190 ? 29.928 -9.529 -10.952 1.00 91.06 190 ARG A O 1
ATOM 1350 N N . SER A 1 191 ? 29.017 -8.322 -9.291 1.00 91.19 191 SER A N 1
ATOM 1351 C CA . SER A 1 191 ? 28.769 -9.474 -8.410 1.00 91.19 191 SER A CA 1
ATOM 1352 C C . SER A 1 191 ? 27.662 -10.401 -8.921 1.00 91.19 191 SER A C 1
ATOM 1354 O O . SER A 1 191 ? 27.710 -11.608 -8.699 1.00 91.19 191 SER A O 1
ATOM 1356 N N . PHE A 1 192 ? 26.670 -9.854 -9.623 1.00 91.75 192 PHE A N 1
ATOM 1357 C CA . PHE A 1 192 ? 25.611 -10.644 -10.235 1.00 91.75 192 PHE A CA 1
ATOM 1358 C C . PHE A 1 192 ? 26.126 -11.376 -11.478 1.00 91.75 192 PHE A C 1
ATOM 1360 O O . PHE A 1 192 ? 25.914 -12.579 -11.618 1.00 91.75 192 PHE A O 1
ATOM 1367 N N . GLY A 1 193 ? 26.891 -10.681 -12.326 1.00 91.81 193 GLY A N 1
ATOM 1368 C CA . GLY A 1 193 ? 27.515 -11.272 -13.508 1.00 91.81 193 GLY A CA 1
ATOM 1369 C C . GLY A 1 193 ? 28.427 -12.455 -13.175 1.00 91.81 193 GLY A C 1
ATOM 1370 O O . GLY A 1 193 ? 28.391 -13.464 -13.877 1.00 91.81 193 GLY A O 1
ATOM 1371 N N . SER A 1 194 ? 29.183 -12.393 -12.070 1.00 92.06 194 SER A N 1
ATOM 1372 C CA . SER A 1 194 ? 30.020 -13.525 -11.646 1.00 92.06 194 SER A CA 1
ATOM 1373 C C . SER A 1 194 ? 29.200 -14.741 -11.203 1.00 92.06 194 SER A C 1
ATOM 1375 O O . SER A 1 194 ? 29.568 -15.865 -11.535 1.00 92.06 194 SER A O 1
ATOM 1377 N N . ARG A 1 195 ? 28.062 -14.541 -10.523 1.00 89.94 195 ARG A N 1
ATOM 1378 C CA . ARG A 1 195 ? 27.162 -15.635 -10.110 1.00 89.94 195 ARG A CA 1
ATOM 1379 C C . ARG A 1 195 ? 26.465 -16.291 -11.296 1.00 89.94 195 ARG A C 1
ATOM 1381 O O . ARG A 1 195 ? 26.411 -17.515 -11.360 1.00 89.94 195 ARG A O 1
ATOM 1388 N N . VAL A 1 196 ? 25.970 -15.490 -12.239 1.00 89.12 196 VAL A N 1
ATOM 1389 C CA . VAL A 1 196 ? 25.317 -16.005 -13.451 1.00 89.12 196 VAL A CA 1
ATOM 1390 C C . VAL A 1 196 ? 26.323 -16.737 -14.337 1.00 89.12 196 VAL A C 1
ATOM 1392 O O . VAL A 1 196 ? 26.025 -17.827 -14.811 1.00 89.12 196 VAL A O 1
ATOM 1395 N N . SER A 1 197 ? 27.537 -16.200 -14.497 1.00 91.06 197 SER A N 1
ATOM 1396 C CA . SER A 1 197 ? 28.617 -16.882 -15.222 1.00 91.06 197 SER A CA 1
ATOM 1397 C C . SER A 1 197 ? 28.970 -18.231 -14.588 1.00 91.06 197 SER A C 1
ATOM 1399 O O . SER A 1 197 ? 29.127 -19.224 -15.296 1.00 91.06 197 SER A O 1
ATOM 1401 N N . LEU A 1 198 ? 29.031 -18.304 -13.253 1.00 90.12 198 LEU A N 1
ATOM 1402 C CA . LEU A 1 198 ? 29.295 -19.557 -12.544 1.00 90.12 198 LEU A CA 1
ATOM 1403 C C . LEU A 1 198 ? 28.153 -20.564 -12.746 1.00 90.12 198 LEU A C 1
ATOM 1405 O O . LEU A 1 198 ? 28.422 -21.715 -13.072 1.00 90.12 198 LEU A O 1
ATOM 1409 N N . ALA A 1 199 ? 26.893 -20.135 -12.636 1.00 87.00 199 ALA A N 1
ATOM 1410 C CA . ALA A 1 199 ? 25.731 -21.001 -12.848 1.00 87.00 199 ALA A CA 1
ATOM 1411 C C . ALA A 1 199 ? 25.629 -21.524 -14.295 1.00 87.00 199 ALA A C 1
ATOM 1413 O O . ALA A 1 199 ? 25.348 -22.702 -14.509 1.00 87.00 199 ALA A O 1
ATOM 1414 N N . LEU A 1 200 ? 25.904 -20.673 -15.289 1.00 88.38 200 LEU A N 1
ATOM 1415 C CA . LEU A 1 200 ? 25.892 -21.066 -16.701 1.00 88.38 200 LEU A CA 1
ATOM 1416 C C . LEU A 1 200 ? 27.047 -22.015 -17.045 1.00 88.38 200 LEU A C 1
ATOM 1418 O O . LEU A 1 200 ? 26.846 -22.965 -17.797 1.00 88.38 200 LEU A O 1
ATOM 1422 N N . ASN A 1 201 ? 28.236 -21.805 -16.470 1.00 86.94 201 ASN A N 1
ATOM 1423 C CA . ASN A 1 201 ? 29.370 -22.707 -16.680 1.00 86.94 201 ASN A CA 1
ATOM 1424 C C . ASN A 1 201 ? 29.210 -24.043 -15.932 1.00 86.94 201 ASN A C 1
ATOM 1426 O O . ASN A 1 201 ? 29.621 -25.075 -16.458 1.00 86.94 201 ASN A O 1
ATOM 1430 N N . ALA A 1 202 ? 28.576 -24.056 -14.752 1.00 81.06 202 ALA A N 1
ATOM 1431 C CA . ALA A 1 202 ? 28.351 -25.275 -13.970 1.00 81.06 202 ALA A CA 1
ATOM 1432 C C . ALA A 1 202 ? 27.413 -26.279 -14.668 1.00 81.06 202 ALA A C 1
ATOM 1434 O O . ALA A 1 202 ? 27.608 -27.487 -14.541 1.00 81.06 202 ALA A O 1
ATOM 1435 N N . ASN A 1 203 ? 26.441 -25.802 -15.453 1.00 72.69 203 ASN A N 1
ATOM 1436 C CA . ASN A 1 203 ? 25.514 -26.677 -16.180 1.00 72.69 203 ASN A CA 1
ATOM 1437 C C . ASN A 1 203 ? 26.154 -27.411 -17.372 1.00 72.69 203 ASN A C 1
ATOM 1439 O O . ASN A 1 203 ? 25.638 -28.445 -17.791 1.00 72.69 203 ASN A O 1
ATOM 1443 N N . ASN A 1 204 ? 27.287 -26.936 -17.900 1.00 71.00 204 ASN A N 1
ATOM 1444 C CA . A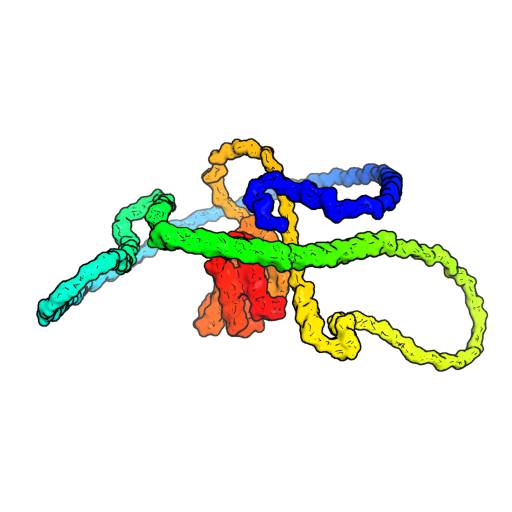SN A 1 204 ? 27.974 -27.605 -19.013 1.00 71.00 204 ASN A CA 1
ATOM 1445 C C . ASN A 1 204 ? 28.927 -28.718 -18.555 1.00 71.00 204 ASN A C 1
ATOM 1447 O O . ASN A 1 204 ? 29.305 -29.572 -19.356 1.00 71.00 204 ASN A O 1
ATOM 1451 N N . SER A 1 205 ? 29.283 -28.768 -17.271 1.00 60.47 205 SER A N 1
ATOM 1452 C CA . SER A 1 205 ? 30.034 -29.877 -16.683 1.00 60.47 205 SER A CA 1
ATOM 1453 C C . SER A 1 205 ? 29.085 -30.956 -16.161 1.00 60.47 205 SER A C 1
ATOM 1455 O O . SER A 1 205 ? 29.033 -31.222 -14.965 1.00 60.47 205 SER A O 1
ATOM 1457 N N . THR A 1 206 ? 28.324 -31.587 -17.058 1.00 62.25 206 THR A N 1
ATOM 1458 C CA . THR A 1 206 ? 27.711 -32.882 -16.734 1.00 62.25 206 THR A CA 1
ATOM 1459 C C . THR A 1 206 ? 28.839 -33.919 -16.726 1.00 62.25 206 THR A C 1
ATOM 1461 O O . THR A 1 206 ? 29.451 -34.136 -17.775 1.00 62.25 206 THR A O 1
ATOM 1464 N N . PRO A 1 207 ? 29.177 -34.542 -15.582 1.00 56.62 207 PRO A N 1
ATOM 1465 C CA . PRO A 1 207 ? 30.192 -35.582 -15.550 1.00 56.62 207 PRO A CA 1
ATOM 1466 C C . PRO A 1 207 ? 29.677 -36.770 -16.362 1.00 56.62 207 PRO A C 1
ATOM 1468 O O . PRO A 1 207 ? 28.719 -37.436 -15.968 1.00 56.62 207 PRO A O 1
ATOM 1471 N N . MET A 1 208 ? 30.293 -37.027 -17.519 1.00 58.66 208 MET A N 1
ATOM 1472 C CA . MET A 1 208 ? 30.091 -38.286 -18.224 1.00 58.66 208 MET A CA 1
ATOM 1473 C C . MET A 1 208 ? 30.457 -39.416 -17.268 1.00 58.66 208 MET A C 1
ATOM 1475 O O . MET A 1 208 ? 31.606 -39.574 -16.857 1.00 58.66 208 MET A O 1
ATOM 1479 N N . SER A 1 209 ? 29.424 -40.162 -16.893 1.00 53.44 209 SER A N 1
ATOM 1480 C CA . SER A 1 209 ? 29.490 -41.382 -16.115 1.00 53.44 209 SER A CA 1
ATOM 1481 C C . SER A 1 209 ? 30.481 -42.342 -16.781 1.00 53.44 209 SER A C 1
ATOM 1483 O O . SER A 1 209 ? 30.212 -42.885 -17.853 1.00 53.44 209 SER A O 1
ATOM 1485 N N . GLN A 1 210 ? 31.646 -42.536 -16.156 1.00 52.19 210 GLN A N 1
ATOM 1486 C CA . GLN A 1 210 ? 32.497 -43.695 -16.405 1.00 52.19 210 GLN A CA 1
ATOM 1487 C C . GLN A 1 210 ? 31.748 -44.930 -15.895 1.00 52.19 210 GLN A C 1
ATOM 1489 O O . GLN A 1 210 ? 31.888 -45.345 -14.749 1.00 52.19 210 GLN A O 1
ATOM 1494 N N . SER A 1 211 ? 30.912 -45.493 -16.762 1.00 57.88 211 SER A N 1
ATOM 1495 C CA . SER A 1 211 ? 30.414 -46.854 -16.641 1.00 57.88 211 SER A CA 1
ATOM 1496 C C . SER A 1 211 ? 31.324 -47.750 -17.474 1.00 57.88 211 SER A C 1
ATOM 1498 O O . SER A 1 211 ? 31.206 -47.803 -18.695 1.00 57.88 211 SER A O 1
ATOM 1500 N N . ALA A 1 212 ? 32.271 -48.421 -16.821 1.00 48.66 212 ALA A N 1
ATOM 1501 C CA . ALA A 1 212 ? 32.937 -49.586 -17.387 1.00 48.66 212 ALA A CA 1
ATOM 1502 C C . ALA A 1 212 ? 33.476 -50.480 -16.263 1.00 48.66 212 ALA A C 1
ATOM 1504 O O . ALA A 1 212 ? 34.379 -50.092 -15.529 1.00 48.66 212 ALA A O 1
ATOM 1505 N N . GLY A 1 213 ? 32.939 -51.700 -16.188 1.00 42.53 213 GLY A N 1
ATOM 1506 C CA . GLY A 1 213 ? 33.692 -52.854 -15.694 1.00 42.53 213 GLY A CA 1
ATOM 1507 C C . GLY A 1 213 ? 33.461 -53.263 -14.243 1.00 42.53 213 GLY A C 1
ATOM 1508 O O . GLY A 1 213 ? 34.393 -53.268 -13.450 1.00 42.53 213 GLY A O 1
ATOM 1509 N N . GLN A 1 214 ? 32.246 -53.701 -13.914 1.00 45.56 214 GLN A N 1
ATOM 1510 C CA . GLN A 1 214 ? 32.027 -54.594 -12.777 1.00 45.56 214 GLN A CA 1
ATOM 1511 C C . GLN A 1 214 ? 32.239 -56.039 -13.264 1.00 45.56 214 GLN A C 1
ATOM 1513 O O . GLN A 1 214 ? 31.345 -56.637 -13.863 1.00 45.56 214 GLN A O 1
ATOM 1518 N N . GLU A 1 215 ? 33.445 -56.576 -13.056 1.00 47.84 215 GLU A N 1
ATOM 1519 C CA . GLU A 1 215 ? 33.776 -57.984 -13.297 1.00 47.84 215 GLU A CA 1
ATOM 1520 C C . GLU A 1 215 ? 33.634 -58.810 -12.008 1.00 47.84 215 GLU A C 1
ATOM 1522 O O . GLU A 1 215 ? 33.796 -58.341 -10.883 1.00 47.84 215 GLU A O 1
ATOM 1527 N N . LYS A 1 216 ? 33.214 -60.049 -12.223 1.00 52.94 216 LYS A N 1
ATOM 1528 C CA . LYS A 1 216 ? 32.546 -60.985 -11.325 1.00 52.94 216 LYS A CA 1
ATOM 1529 C C . LYS A 1 216 ? 33.562 -61.960 -10.711 1.00 52.94 216 LYS A C 1
ATOM 1531 O O . LYS A 1 216 ? 34.440 -62.426 -11.430 1.00 52.94 216 LYS A O 1
ATOM 1536 N N . THR A 1 217 ? 33.310 -62.386 -9.463 1.00 44.28 217 THR A N 1
ATOM 1537 C CA . THR A 1 217 ? 33.492 -63.750 -8.867 1.00 44.28 217 THR A CA 1
ATOM 1538 C C . THR A 1 217 ? 34.286 -63.789 -7.525 1.00 44.28 217 THR A C 1
ATOM 1540 O O . THR A 1 217 ? 35.306 -63.116 -7.420 1.00 44.28 217 THR A O 1
ATOM 1543 N N . PRO A 1 218 ? 33.834 -64.559 -6.495 1.00 66.88 218 PRO A N 1
ATOM 1544 C CA . PRO A 1 218 ? 34.430 -64.686 -5.140 1.00 66.88 218 PRO A CA 1
ATOM 1545 C C . PRO A 1 218 ? 35.153 -66.061 -4.969 1.00 66.88 218 PRO A C 1
ATOM 1547 O O . PRO A 1 218 ? 35.413 -66.680 -6.002 1.00 66.88 218 PRO A O 1
ATOM 1550 N N . PRO A 1 219 ? 35.345 -66.688 -3.772 1.00 72.06 219 PRO A N 1
ATOM 1551 C CA . PRO A 1 219 ? 35.547 -66.256 -2.364 1.00 72.06 219 PRO A CA 1
ATOM 1552 C C . PRO A 1 219 ? 36.831 -66.871 -1.713 1.00 72.06 219 PRO A C 1
ATOM 1554 O O . PRO A 1 219 ? 37.334 -67.859 -2.232 1.00 72.06 219 PRO A O 1
ATOM 1557 N N . ALA A 1 220 ? 37.302 -66.383 -0.542 1.00 41.72 220 ALA A N 1
ATOM 1558 C CA . ALA A 1 220 ? 37.868 -67.214 0.561 1.00 41.72 220 ALA A CA 1
ATOM 1559 C C . ALA A 1 220 ? 38.563 -66.417 1.704 1.00 41.72 220 ALA A C 1
ATOM 1561 O O . ALA A 1 220 ? 39.703 -65.999 1.553 1.00 41.72 220 ALA A O 1
ATOM 1562 N N . THR A 1 221 ? 37.907 -66.398 2.879 1.00 52.34 221 THR A N 1
ATOM 1563 C CA . THR A 1 221 ? 38.454 -66.625 4.254 1.00 52.34 221 THR A CA 1
ATOM 1564 C C . THR A 1 221 ? 39.524 -65.677 4.869 1.00 52.34 221 THR A C 1
ATOM 1566 O O . THR A 1 221 ? 40.037 -64.805 4.181 1.00 52.34 221 THR A O 1
ATOM 1569 N N . PRO A 1 222 ? 39.762 -65.702 6.208 1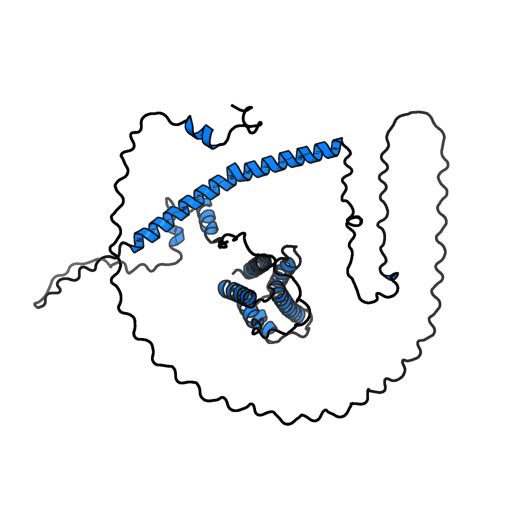.00 66.69 222 PRO A N 1
ATOM 1570 C CA . PRO A 1 222 ? 39.570 -64.516 7.045 1.00 66.69 222 PRO A CA 1
ATOM 1571 C C . PRO A 1 222 ? 40.836 -64.105 7.832 1.00 66.69 222 PRO A C 1
ATOM 1573 O O . PRO A 1 222 ? 41.878 -64.742 7.736 1.00 66.69 222 PRO A O 1
ATOM 1576 N N . ALA A 1 223 ? 40.657 -63.110 8.705 1.00 44.34 223 ALA A N 1
ATOM 1577 C CA . ALA A 1 223 ? 41.559 -62.663 9.771 1.00 44.34 223 ALA A CA 1
ATOM 1578 C C . ALA A 1 223 ? 42.605 -61.612 9.375 1.00 44.34 223 ALA A C 1
ATOM 1580 O O . ALA A 1 223 ? 43.615 -61.905 8.751 1.00 44.34 223 ALA A O 1
ATOM 1581 N N . ALA A 1 224 ? 42.405 -60.389 9.861 1.00 39.53 224 ALA A N 1
ATOM 1582 C CA . ALA A 1 224 ? 43.229 -59.837 10.934 1.00 39.53 224 ALA A CA 1
ATOM 1583 C C . ALA A 1 224 ? 42.689 -58.457 11.328 1.00 39.53 224 ALA A C 1
ATOM 1585 O O . ALA A 1 224 ? 42.291 -57.657 10.488 1.00 39.53 224 ALA A O 1
ATOM 1586 N N . TYR A 1 225 ? 42.663 -58.232 12.635 1.00 52.38 225 TYR A N 1
ATOM 1587 C CA . TYR A 1 225 ? 42.377 -56.973 13.304 1.00 52.38 225 TYR A CA 1
ATOM 1588 C C . TYR A 1 225 ? 43.178 -55.803 12.716 1.00 52.38 225 TYR A C 1
ATOM 1590 O O . TYR A 1 225 ? 44.404 -55.869 12.649 1.00 52.38 225 TYR A O 1
ATOM 1598 N N . ALA A 1 226 ? 42.490 -54.704 12.410 1.00 43.41 226 ALA A N 1
ATOM 1599 C CA . ALA A 1 226 ? 43.067 -53.368 12.445 1.00 43.41 226 ALA A CA 1
ATOM 1600 C C . ALA A 1 226 ? 41.985 -52.384 12.902 1.00 43.41 226 ALA A C 1
ATOM 1602 O O . ALA A 1 226 ? 40.946 -52.216 12.270 1.00 43.41 226 ALA A O 1
ATOM 1603 N N . GLU A 1 227 ? 42.249 -51.809 14.065 1.00 50.31 227 GLU A N 1
ATOM 1604 C CA . GLU A 1 227 ? 41.558 -50.701 14.706 1.00 50.31 227 GLU A CA 1
ATOM 1605 C C . GLU A 1 227 ? 41.449 -49.532 13.718 1.00 50.31 227 GLU A C 1
ATOM 1607 O O . GLU A 1 227 ? 42.461 -48.976 13.294 1.00 50.31 227 GLU A O 1
ATOM 1612 N N . GLN A 1 228 ? 40.228 -49.201 13.297 1.00 39.91 228 GLN A N 1
ATOM 1613 C CA . GLN A 1 228 ? 39.967 -48.071 12.414 1.00 39.91 228 GLN A CA 1
ATOM 1614 C C . GLN A 1 228 ? 38.963 -47.151 13.105 1.00 39.91 228 GLN A C 1
ATOM 1616 O O . GLN A 1 228 ? 37.855 -47.557 13.458 1.00 39.91 228 GLN A O 1
ATOM 1621 N N . GLU A 1 229 ? 39.441 -45.937 13.363 1.00 44.56 229 GLU A N 1
ATOM 1622 C CA . GLU A 1 229 ? 38.762 -44.848 14.053 1.00 44.56 229 GLU A CA 1
ATOM 1623 C C . GLU A 1 229 ? 37.359 -44.556 13.496 1.00 44.56 229 GLU A C 1
ATOM 1625 O O . GLU A 1 229 ? 37.104 -44.778 12.307 1.00 44.56 229 GLU A O 1
ATOM 1630 N N . PRO A 1 230 ? 36.434 -44.057 14.339 1.00 43.53 230 PRO A N 1
ATOM 1631 C CA . PRO A 1 230 ? 35.048 -43.840 13.953 1.00 43.53 230 PRO A CA 1
ATOM 1632 C C . PRO A 1 230 ? 34.962 -42.873 12.772 1.00 43.53 230 PRO A C 1
ATOM 1634 O O . PRO A 1 230 ? 35.256 -41.685 12.884 1.00 43.53 230 PRO A O 1
ATOM 1637 N N . SER A 1 231 ? 34.506 -43.406 11.640 1.00 42.16 231 SER A N 1
ATOM 1638 C CA . SER A 1 231 ? 34.096 -42.642 10.473 1.00 42.16 231 SER A CA 1
ATOM 1639 C C . SER A 1 231 ? 33.052 -41.607 10.888 1.00 42.16 231 SER A C 1
ATOM 1641 O O . SER A 1 231 ? 31.936 -41.958 11.282 1.00 42.16 231 SER A O 1
ATOM 1643 N N . GLU A 1 232 ? 33.454 -40.343 10.804 1.00 44.88 232 GLU A N 1
ATOM 1644 C CA . GLU A 1 232 ? 32.646 -39.147 10.997 1.00 44.88 232 GLU A CA 1
ATOM 1645 C C . GLU A 1 232 ? 31.403 -39.245 10.101 1.00 44.88 232 GLU A C 1
ATOM 1647 O O . GLU A 1 232 ? 31.470 -39.211 8.870 1.00 44.88 232 GLU A O 1
ATOM 1652 N N . SER A 1 233 ? 30.260 -39.484 10.737 1.00 39.31 233 SER A N 1
ATOM 1653 C CA . SER A 1 233 ? 28.972 -39.608 10.077 1.00 39.31 233 SER A CA 1
ATOM 1654 C C . SER A 1 233 ? 28.618 -38.308 9.361 1.00 39.31 233 SER A C 1
ATOM 1656 O O . SER A 1 233 ? 28.890 -37.210 9.845 1.00 39.31 233 SER A O 1
ATOM 1658 N N . SER A 1 234 ? 28.005 -38.457 8.183 1.00 46.56 234 SER A N 1
ATOM 1659 C CA . SER A 1 234 ? 27.514 -37.392 7.312 1.00 46.56 234 SER A CA 1
ATOM 1660 C C . SER A 1 234 ? 26.941 -36.215 8.096 1.00 46.56 234 SER A C 1
ATOM 1662 O O . SER A 1 234 ? 25.837 -36.270 8.641 1.00 46.56 234 SER A O 1
ATOM 1664 N N . ARG A 1 235 ? 27.723 -35.135 8.123 1.00 44.16 235 ARG A N 1
ATOM 1665 C CA . ARG A 1 235 ? 27.382 -33.850 8.716 1.00 44.16 235 ARG A CA 1
ATOM 1666 C C . ARG A 1 235 ? 26.239 -33.250 7.905 1.00 44.16 235 ARG A C 1
ATOM 1668 O O . ARG A 1 235 ? 26.436 -32.676 6.836 1.00 44.16 235 ARG A O 1
ATOM 1675 N N . GLY A 1 236 ? 25.023 -33.495 8.382 1.00 39.75 236 GLY A N 1
ATOM 1676 C CA . GLY A 1 236 ? 23.810 -32.910 7.838 1.00 39.75 236 GLY A CA 1
ATOM 1677 C C . GLY A 1 236 ? 23.936 -31.392 7.816 1.00 39.75 236 GLY A C 1
ATOM 1678 O O . GLY A 1 236 ? 24.387 -30.788 8.788 1.00 39.75 236 GLY A O 1
ATOM 1679 N N . TYR A 1 237 ? 23.538 -30.796 6.692 1.00 43.62 237 TYR A N 1
ATOM 1680 C CA . TYR A 1 237 ? 23.405 -29.355 6.511 1.00 43.62 237 TYR A CA 1
ATOM 1681 C C . TYR A 1 237 ? 22.444 -28.799 7.574 1.00 43.62 237 TYR A C 1
ATOM 1683 O O . TYR A 1 237 ? 21.229 -28.770 7.400 1.00 43.62 237 TYR A O 1
ATOM 1691 N N . SER A 1 238 ? 22.997 -28.390 8.711 1.00 43.41 238 SER A N 1
ATOM 1692 C CA . SER A 1 238 ? 22.302 -27.589 9.705 1.00 43.41 238 SER A CA 1
ATOM 1693 C C . SER A 1 238 ? 22.297 -26.150 9.206 1.00 43.41 238 SER A C 1
ATOM 1695 O O . SER A 1 238 ? 23.356 -25.567 8.965 1.00 43.41 238 SER A O 1
ATOM 1697 N N . SER A 1 239 ? 21.113 -25.549 9.086 1.00 52.81 239 SER A N 1
ATOM 1698 C CA . SER A 1 239 ? 20.904 -24.149 8.685 1.00 52.81 239 SER A CA 1
ATOM 1699 C C . SER A 1 239 ? 21.632 -23.124 9.574 1.00 52.81 239 SER A C 1
ATOM 1701 O O . SER A 1 239 ? 21.662 -21.940 9.250 1.00 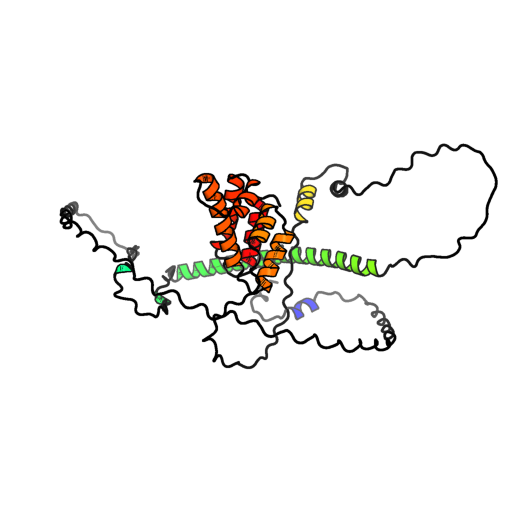52.81 239 SER A O 1
ATOM 1703 N N . TYR A 1 240 ? 22.259 -23.566 10.670 1.00 49.22 240 TYR A N 1
ATOM 1704 C CA . TYR A 1 240 ? 23.104 -22.750 11.541 1.00 49.22 240 TYR A CA 1
ATOM 1705 C C . TYR A 1 240 ? 24.598 -22.734 11.165 1.00 49.22 240 TYR A C 1
ATOM 1707 O O . TYR A 1 240 ? 25.335 -21.893 11.683 1.00 49.22 240 TYR A O 1
ATOM 1715 N N . GLU A 1 241 ? 25.081 -23.596 10.260 1.00 49.28 241 GLU A N 1
ATOM 1716 C CA . GLU A 1 241 ? 26.512 -23.624 9.892 1.00 49.28 241 GLU A CA 1
ATOM 1717 C C . GLU A 1 241 ? 26.896 -22.494 8.911 1.00 49.28 241 GLU A C 1
ATOM 1719 O O . GLU A 1 241 ? 28.059 -22.094 8.844 1.00 49.28 241 GLU A O 1
ATOM 1724 N N . GLY A 1 242 ? 25.909 -21.865 8.257 1.00 55.88 242 GLY A N 1
ATOM 1725 C CA . GLY A 1 242 ? 26.114 -20.726 7.349 1.00 55.88 242 GLY A CA 1
ATOM 1726 C C . GLY A 1 242 ? 26.618 -19.437 8.015 1.00 55.88 242 GLY A C 1
ATOM 1727 O O . GLY A 1 242 ? 27.149 -18.564 7.329 1.00 55.88 242 GLY A O 1
ATOM 1728 N N . PHE A 1 243 ? 26.506 -19.312 9.343 1.00 52.09 243 PHE A N 1
ATOM 1729 C CA . PHE A 1 243 ? 27.063 -18.169 10.081 1.00 52.09 243 PHE A CA 1
ATOM 1730 C C . PHE A 1 243 ? 28.512 -18.387 10.539 1.00 52.09 243 PHE A C 1
ATOM 1732 O O . PHE A 1 243 ? 29.225 -17.410 10.765 1.00 52.09 243 PHE A O 1
ATOM 1739 N N . LYS A 1 244 ? 28.995 -19.636 10.626 1.00 55.69 244 LYS A N 1
ATOM 1740 C CA . LYS A 1 244 ? 30.392 -19.915 11.013 1.00 55.69 244 LYS A CA 1
ATOM 1741 C C . LYS A 1 244 ? 31.385 -19.694 9.875 1.00 55.69 244 LYS A C 1
ATOM 1743 O O . LYS A 1 244 ? 32.540 -19.379 10.141 1.00 55.69 244 LYS A O 1
ATOM 1748 N N . SER A 1 245 ? 30.941 -19.772 8.624 1.00 59.03 245 SER A N 1
ATOM 1749 C CA . SER A 1 245 ? 31.788 -19.579 7.439 1.00 59.03 245 SER A CA 1
ATOM 1750 C C . SER A 1 245 ? 32.283 -18.141 7.215 1.00 59.03 245 SER A C 1
ATOM 1752 O O . SER A 1 245 ? 33.099 -17.925 6.324 1.00 59.03 245 SER A O 1
ATOM 1754 N N . PHE A 1 246 ? 31.829 -17.159 8.005 1.00 59.22 246 PHE A N 1
ATOM 1755 C CA . PHE A 1 246 ? 32.266 -15.759 7.884 1.00 59.22 246 PHE A CA 1
ATOM 1756 C C . PHE A 1 246 ? 33.187 -15.289 9.015 1.00 59.22 246 PHE A C 1
ATOM 1758 O O . PHE A 1 246 ? 33.812 -14.243 8.879 1.00 59.22 246 PHE A O 1
ATOM 1765 N N . ALA A 1 247 ? 33.348 -16.069 10.087 1.00 53.53 247 ALA A N 1
ATOM 1766 C CA . ALA A 1 247 ? 34.245 -15.707 11.178 1.00 53.53 247 ALA A CA 1
ATOM 1767 C C . ALA A 1 247 ? 35.711 -15.892 10.750 1.00 53.53 247 ALA A C 1
ATOM 1769 O O . ALA A 1 247 ? 36.223 -17.011 10.712 1.00 53.53 247 ALA A O 1
ATOM 1770 N N . HIS A 1 248 ? 36.418 -14.801 10.452 1.00 54.12 248 HIS A N 1
ATOM 1771 C CA . HIS A 1 248 ? 37.880 -14.838 10.398 1.00 54.12 248 HIS A CA 1
ATOM 1772 C C . HIS A 1 248 ? 38.409 -14.950 11.837 1.00 54.12 248 HIS A C 1
ATOM 1774 O O . HIS A 1 248 ? 38.172 -14.075 12.664 1.00 54.12 248 HIS A O 1
ATOM 1780 N N . ASN A 1 249 ? 39.100 -16.050 12.146 1.00 68.75 249 ASN A N 1
ATOM 1781 C CA . ASN A 1 249 ? 39.692 -16.353 13.461 1.00 68.75 249 ASN A CA 1
ATOM 1782 C C . ASN A 1 249 ? 38.700 -16.580 14.622 1.00 68.75 249 ASN A C 1
ATOM 1784 O O . ASN A 1 249 ? 39.055 -16.390 15.782 1.00 68.75 249 ASN A O 1
ATOM 1788 N N . GLY A 1 250 ? 37.466 -17.015 14.343 1.00 71.56 250 GLY A N 1
ATOM 1789 C CA . GLY A 1 250 ? 36.530 -17.463 15.387 1.00 71.56 250 GLY A CA 1
ATOM 1790 C C . GLY A 1 250 ? 35.856 -16.355 16.209 1.00 71.56 250 GLY A C 1
ATOM 1791 O O . GLY A 1 250 ? 35.065 -16.670 17.095 1.00 71.56 250 GLY A O 1
ATOM 1792 N N . ALA A 1 251 ? 36.100 -15.080 15.895 1.00 65.62 251 ALA A N 1
ATOM 1793 C CA . ALA A 1 251 ? 35.368 -13.947 16.454 1.00 65.62 251 ALA A CA 1
ATOM 1794 C C . ALA A 1 251 ? 34.438 -13.353 15.384 1.00 65.62 251 ALA A C 1
ATOM 1796 O O . ALA A 1 251 ? 34.889 -12.964 14.310 1.00 65.62 251 ALA A O 1
ATOM 1797 N N . LEU A 1 252 ? 33.133 -13.307 15.665 1.00 64.00 252 LEU A N 1
ATOM 1798 C CA . LEU A 1 252 ? 32.151 -12.638 14.809 1.00 64.00 252 LEU A CA 1
ATOM 1799 C C . LEU A 1 252 ? 32.277 -11.122 14.989 1.00 64.00 252 LEU A C 1
ATOM 1801 O O . LEU A 1 252 ? 32.023 -10.607 16.079 1.00 64.00 252 LEU A O 1
ATOM 1805 N N . SER A 1 253 ? 32.654 -10.412 13.925 1.00 77.31 253 SER A N 1
ATOM 1806 C CA . SER A 1 253 ? 32.580 -8.951 13.905 1.00 77.31 253 SER A CA 1
ATOM 1807 C C . SER A 1 253 ? 31.122 -8.504 13.768 1.00 77.31 253 SER A C 1
ATOM 1809 O O . SER A 1 253 ? 30.322 -9.140 13.077 1.00 77.31 253 SER A O 1
ATOM 1811 N N . ILE A 1 254 ? 30.779 -7.371 14.384 1.00 77.81 254 ILE A N 1
ATOM 1812 C CA . ILE A 1 254 ? 29.476 -6.706 14.216 1.00 77.81 254 ILE A CA 1
ATOM 1813 C C . ILE A 1 254 ? 29.193 -6.450 12.726 1.00 77.81 254 ILE A C 1
ATOM 1815 O O . ILE A 1 254 ? 28.057 -6.609 12.277 1.00 77.81 254 ILE A O 1
ATOM 1819 N N . ASP A 1 255 ? 30.231 -6.165 11.935 1.00 73.00 255 ASP A N 1
ATOM 1820 C CA . ASP A 1 255 ? 30.104 -5.958 10.491 1.00 73.00 255 ASP A CA 1
ATOM 1821 C C . ASP A 1 255 ? 29.655 -7.220 9.737 1.00 73.00 255 ASP A C 1
ATOM 1823 O O . ASP A 1 255 ? 28.947 -7.112 8.733 1.00 73.00 255 ASP A O 1
ATOM 1827 N N . ASP A 1 256 ? 30.003 -8.417 10.221 1.00 65.81 256 ASP A N 1
ATOM 1828 C CA . ASP A 1 256 ? 29.619 -9.688 9.592 1.00 65.81 256 ASP A CA 1
ATOM 1829 C C . ASP A 1 256 ? 28.155 -10.040 9.878 1.00 65.81 256 ASP A C 1
ATOM 1831 O O . ASP A 1 256 ? 27.454 -10.556 9.003 1.00 65.81 256 ASP A O 1
ATOM 1835 N N . ILE A 1 257 ? 27.658 -9.682 11.067 1.00 72.50 257 ILE A N 1
ATOM 1836 C CA . ILE A 1 257 ? 26.246 -9.833 11.447 1.00 72.50 257 ILE A CA 1
ATOM 1837 C C . ILE A 1 257 ? 25.376 -8.888 10.608 1.00 72.50 257 ILE A C 1
ATOM 1839 O O . ILE A 1 257 ? 24.361 -9.307 10.043 1.00 72.50 257 ILE A O 1
ATOM 1843 N N . VAL A 1 258 ? 25.809 -7.634 10.444 1.00 70.50 258 VAL A N 1
ATOM 1844 C CA . VAL A 1 258 ? 25.103 -6.645 9.612 1.00 70.50 258 VAL A CA 1
ATOM 1845 C C . VAL A 1 258 ? 25.099 -7.069 8.138 1.00 70.50 258 VAL A C 1
ATOM 1847 O O . VAL A 1 258 ? 24.061 -6.970 7.478 1.00 70.50 258 VAL A O 1
ATOM 1850 N N . LYS A 1 259 ? 26.208 -7.630 7.632 1.00 66.06 259 LYS A N 1
ATOM 1851 C CA . LYS A 1 259 ? 26.299 -8.211 6.275 1.00 66.06 259 LYS A CA 1
ATOM 1852 C C . LYS A 1 259 ? 25.442 -9.457 6.073 1.00 66.06 259 LYS A C 1
ATOM 1854 O O . LYS A 1 259 ? 25.011 -9.707 4.946 1.00 66.06 259 LYS A O 1
ATOM 1859 N N . GLY A 1 260 ? 25.237 -10.254 7.119 1.00 59.91 260 GLY A N 1
ATOM 1860 C CA 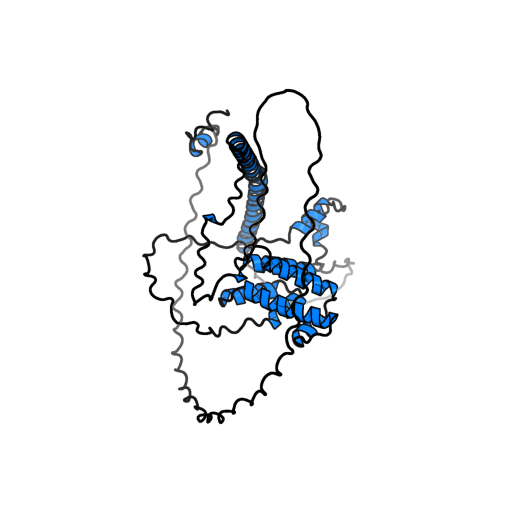. GLY A 1 260 ? 24.352 -11.418 7.088 1.00 59.91 260 GLY A CA 1
ATOM 1861 C C . GLY A 1 260 ? 22.887 -11.010 6.935 1.00 59.91 260 GLY A C 1
ATOM 1862 O O . GLY A 1 260 ? 22.172 -11.575 6.110 1.00 59.91 260 GLY A O 1
ATOM 1863 N N . LEU A 1 261 ? 22.468 -9.964 7.654 1.00 62.09 261 LEU A N 1
ATOM 1864 C CA . LEU A 1 261 ? 21.089 -9.461 7.653 1.00 62.09 261 LEU A CA 1
ATOM 1865 C C . LEU A 1 261 ? 20.685 -8.759 6.346 1.00 62.09 261 LEU A C 1
ATOM 1867 O O . LEU A 1 261 ? 19.517 -8.790 5.968 1.00 62.09 261 LEU A O 1
ATOM 1871 N N . THR A 1 262 ? 21.628 -8.168 5.606 1.00 61.22 262 THR A N 1
ATOM 1872 C CA . THR A 1 262 ? 21.308 -7.408 4.378 1.00 61.22 262 THR A CA 1
ATOM 1873 C C . THR A 1 262 ? 21.028 -8.277 3.144 1.00 61.22 262 THR A C 1
ATOM 1875 O O . THR A 1 262 ? 20.643 -7.749 2.103 1.00 61.22 262 THR A O 1
ATOM 1878 N N . ARG A 1 263 ? 21.217 -9.602 3.215 1.00 50.94 263 ARG A N 1
ATOM 1879 C CA . ARG A 1 263 ? 21.135 -10.497 2.043 1.00 50.94 263 ARG A CA 1
ATOM 1880 C C . ARG A 1 263 ? 19.735 -11.032 1.711 1.00 50.94 263 ARG A C 1
ATOM 1882 O O . ARG A 1 263 ? 19.593 -11.627 0.651 1.00 50.94 263 ARG A O 1
ATOM 1889 N N . ASN A 1 264 ? 18.715 -10.783 2.536 1.00 45.38 264 ASN A N 1
ATOM 1890 C CA . ASN A 1 264 ? 17.350 -11.301 2.315 1.00 45.38 264 ASN A CA 1
ATOM 1891 C C . ASN A 1 264 ? 16.374 -10.316 1.641 1.00 45.38 264 ASN A C 1
ATOM 1893 O O . ASN A 1 264 ? 15.177 -10.587 1.562 1.00 45.38 264 ASN A O 1
ATOM 1897 N N . ALA A 1 265 ? 16.859 -9.189 1.118 1.00 45.62 265 ALA A N 1
ATOM 1898 C CA . ALA A 1 265 ? 16.049 -8.274 0.319 1.00 45.62 265 ALA A CA 1
ATOM 1899 C C . ALA A 1 265 ? 16.379 -8.442 -1.174 1.00 45.62 265 ALA A C 1
ATOM 1901 O O . ALA A 1 265 ? 17.207 -7.716 -1.719 1.00 45.62 265 ALA A O 1
ATOM 1902 N N . GLU A 1 266 ? 15.754 -9.419 -1.838 1.00 43.44 266 GLU A N 1
ATOM 1903 C CA . GLU A 1 266 ? 15.730 -9.489 -3.306 1.00 43.44 266 GLU A CA 1
ATOM 1904 C C . GLU A 1 266 ? 14.829 -8.378 -3.877 1.00 43.44 266 GLU A C 1
ATOM 1906 O O . GLU A 1 266 ? 13.639 -8.329 -3.548 1.00 43.44 266 GLU A O 1
ATOM 1911 N N . PRO A 1 267 ? 15.331 -7.500 -4.764 1.00 45.19 267 PRO A N 1
ATOM 1912 C CA . PRO A 1 267 ? 14.475 -6.673 -5.601 1.00 45.19 267 PRO A CA 1
ATOM 1913 C C . PRO A 1 267 ? 14.004 -7.471 -6.828 1.00 45.19 267 PRO A C 1
ATOM 1915 O O . PRO A 1 267 ? 14.799 -7.914 -7.657 1.00 45.19 267 PRO A O 1
ATOM 1918 N N . VAL A 1 268 ? 12.686 -7.631 -6.955 1.00 38.44 268 VAL A N 1
ATOM 1919 C CA . VAL A 1 268 ? 12.019 -8.174 -8.148 1.00 38.44 268 VAL A CA 1
ATOM 1920 C C . VAL A 1 268 ? 12.060 -7.110 -9.250 1.00 38.44 268 VAL A C 1
ATOM 1922 O O . VAL A 1 268 ? 11.412 -6.074 -9.123 1.00 38.44 268 VAL A O 1
ATOM 1925 N N . TYR A 1 269 ? 12.819 -7.354 -10.321 1.00 44.88 269 TYR A N 1
ATOM 1926 C CA . TYR A 1 269 ? 12.872 -6.476 -11.494 1.00 44.88 269 TYR A CA 1
ATOM 1927 C C . TYR A 1 269 ? 11.673 -6.716 -12.422 1.00 44.88 269 TYR A C 1
ATOM 1929 O O . TYR A 1 269 ? 11.403 -7.841 -12.843 1.00 44.88 269 TYR A O 1
ATOM 1937 N N . GLU A 1 270 ? 10.972 -5.633 -12.750 1.00 46.06 270 GLU A N 1
ATOM 1938 C CA . GLU A 1 270 ? 9.885 -5.586 -13.723 1.00 46.06 270 GLU A CA 1
ATOM 1939 C C . GLU A 1 270 ? 10.468 -5.466 -15.136 1.00 46.06 270 GLU A C 1
ATOM 1941 O O . GLU A 1 270 ? 11.205 -4.536 -15.467 1.00 46.06 270 GLU A O 1
ATOM 1946 N N . LYS A 1 271 ? 10.187 -6.479 -15.954 1.00 44.50 271 LYS A N 1
ATOM 1947 C CA . LYS A 1 271 ? 10.626 -6.595 -17.342 1.00 44.50 271 LYS A CA 1
ATOM 1948 C C . LYS A 1 271 ? 9.737 -5.695 -18.206 1.00 44.50 271 LYS A C 1
ATOM 1950 O O . LYS A 1 271 ? 8.646 -6.100 -18.586 1.00 44.50 271 LYS A O 1
ATOM 1955 N N . VAL A 1 272 ? 10.195 -4.475 -18.477 1.00 42.94 272 VAL A N 1
ATOM 1956 C CA . VAL A 1 272 ? 9.541 -3.545 -19.410 1.00 42.94 272 VAL A CA 1
ATOM 1957 C C . VAL A 1 272 ? 9.975 -3.896 -20.833 1.00 42.94 272 VAL A C 1
ATOM 1959 O O . VAL A 1 272 ? 11.161 -3.834 -21.159 1.00 42.94 272 VAL A O 1
ATOM 1962 N N . GLU A 1 273 ? 9.020 -4.304 -21.667 1.00 41.28 273 GLU A N 1
ATOM 1963 C CA . GLU A 1 273 ? 9.219 -4.500 -23.105 1.00 41.28 273 GLU A CA 1
ATOM 1964 C C . GLU A 1 273 ? 9.142 -3.155 -23.856 1.00 41.28 273 GLU A C 1
ATOM 1966 O O . GLU A 1 273 ? 8.429 -2.246 -23.422 1.00 41.28 273 GLU A O 1
ATOM 1971 N N . PRO A 1 274 ? 9.898 -2.989 -24.957 1.00 48.59 274 PRO A N 1
ATOM 1972 C CA . PRO A 1 274 ? 9.972 -1.733 -25.694 1.00 48.59 274 PRO A CA 1
ATOM 1973 C C . PRO A 1 274 ? 8.668 -1.417 -26.442 1.00 48.59 274 PRO A C 1
ATOM 1975 O O . PRO A 1 274 ? 8.086 -2.264 -27.117 1.00 48.59 274 PRO A O 1
ATOM 1978 N N . ILE A 1 275 ? 8.252 -0.157 -26.329 1.00 40.06 275 ILE A N 1
ATOM 1979 C CA . ILE A 1 275 ? 7.080 0.447 -26.969 1.00 40.06 275 ILE A CA 1
ATOM 1980 C C . ILE A 1 275 ? 7.297 0.492 -28.491 1.00 40.06 275 ILE A C 1
ATOM 1982 O O . ILE A 1 275 ? 8.270 1.080 -28.961 1.00 40.06 275 ILE A O 1
ATOM 1986 N N . TYR A 1 276 ? 6.390 -0.122 -29.258 1.00 38.41 276 TYR A N 1
ATOM 1987 C CA . TYR A 1 276 ? 6.301 0.060 -30.710 1.00 38.41 276 TYR A CA 1
ATOM 1988 C C . TYR A 1 276 ? 5.509 1.331 -31.022 1.00 38.41 276 TYR A C 1
ATOM 1990 O O . TYR A 1 276 ? 4.337 1.452 -30.675 1.00 38.41 276 TYR A O 1
ATOM 1998 N N . ASP A 1 277 ? 6.168 2.260 -31.706 1.00 50.44 277 ASP A N 1
ATOM 1999 C CA . ASP A 1 277 ? 5.732 3.641 -31.918 1.00 50.44 277 ASP A CA 1
ATOM 2000 C C . ASP A 1 277 ? 4.954 3.828 -33.236 1.00 50.44 277 ASP A C 1
ATOM 2002 O O . ASP A 1 277 ? 5.216 4.755 -33.992 1.00 50.44 277 ASP A O 1
ATOM 2006 N N . ASN A 1 278 ? 4.036 2.912 -33.568 1.00 48.59 278 ASN A N 1
ATOM 2007 C CA . ASN A 1 278 ? 3.158 3.042 -34.741 1.00 48.59 278 ASN A CA 1
ATOM 2008 C C . ASN A 1 278 ? 1.846 2.270 -34.537 1.00 48.59 278 ASN A C 1
ATOM 2010 O O . ASN A 1 278 ? 1.723 1.122 -34.964 1.00 48.59 278 ASN A O 1
ATOM 2014 N N . VAL A 1 279 ? 0.853 2.899 -33.903 1.00 43.78 279 VAL A N 1
ATOM 2015 C CA . VAL A 1 279 ? -0.541 2.434 -33.947 1.00 43.78 279 VAL A CA 1
ATOM 2016 C C . VAL A 1 279 ? -1.433 3.624 -34.282 1.00 43.78 279 VAL A C 1
ATOM 2018 O O . VAL A 1 279 ? -1.413 4.649 -33.604 1.00 43.78 279 VAL A O 1
ATOM 2021 N N . GLU A 1 280 ? -2.171 3.484 -35.378 1.00 42.09 280 GLU A N 1
ATOM 2022 C CA . GLU A 1 280 ? -3.130 4.454 -35.900 1.00 42.09 280 GLU A CA 1
ATOM 2023 C C . GLU A 1 280 ? -4.221 4.812 -34.867 1.00 42.09 280 GLU A C 1
ATOM 2025 O O . GLU A 1 280 ? -4.570 3.990 -34.013 1.00 42.09 280 GLU A O 1
ATOM 2030 N N . PRO A 1 281 ? -4.795 6.028 -34.928 1.00 46.03 281 PRO A N 1
ATOM 2031 C CA . PRO A 1 281 ? -5.792 6.478 -33.964 1.00 46.03 281 PRO A CA 1
ATOM 2032 C C . PRO A 1 281 ? -7.111 5.712 -34.127 1.00 46.03 281 PRO A C 1
ATOM 2034 O O . PRO A 1 281 ? -7.877 5.938 -35.064 1.00 46.03 281 PRO A O 1
ATOM 2037 N N . ILE A 1 282 ? -7.412 4.836 -33.167 1.00 40.91 282 ILE A N 1
ATOM 2038 C CA . ILE A 1 282 ? -8.740 4.241 -33.021 1.00 40.91 282 ILE A CA 1
ATOM 2039 C C . ILE A 1 282 ? -9.706 5.339 -32.561 1.00 40.91 282 ILE A C 1
ATOM 2041 O O . ILE A 1 282 ? -9.520 5.993 -31.535 1.00 40.91 282 ILE A O 1
ATOM 2045 N N . VAL A 1 283 ? -10.749 5.546 -33.358 1.00 40.50 283 VAL A N 1
ATOM 2046 C CA . VAL A 1 283 ? -11.856 6.462 -33.092 1.00 40.50 283 VAL A CA 1
ATOM 2047 C C . VAL A 1 283 ? -12.616 5.975 -31.852 1.00 40.50 283 VAL A C 1
ATOM 2049 O O . VAL A 1 283 ? -13.306 4.959 -31.896 1.00 40.50 283 VAL A O 1
ATOM 2052 N N . ASN A 1 284 ? -12.505 6.708 -30.742 1.00 45.88 284 ASN A N 1
ATOM 2053 C CA . ASN A 1 284 ? -13.204 6.429 -29.482 1.00 45.88 284 ASN A CA 1
ATOM 2054 C C . ASN A 1 284 ? -14.703 6.772 -29.566 1.00 45.88 284 ASN A C 1
ATOM 2056 O O . ASN A 1 284 ? -15.167 7.738 -28.965 1.00 45.88 284 ASN A O 1
ATOM 2060 N N . ASN A 1 285 ? -15.471 5.952 -30.280 1.00 44.44 285 ASN A N 1
ATOM 2061 C CA . ASN A 1 285 ? -16.934 5.954 -30.251 1.00 44.44 285 ASN A CA 1
ATOM 2062 C C . ASN A 1 285 ? -17.451 4.590 -29.768 1.00 44.44 285 ASN A C 1
ATOM 2064 O O . ASN A 1 285 ? -18.038 3.856 -30.552 1.00 44.44 285 ASN A O 1
ATOM 2068 N N . ALA A 1 286 ? -17.212 4.242 -28.497 1.00 48.03 286 ALA A N 1
ATOM 2069 C CA . ALA A 1 286 ? -18.001 3.255 -27.739 1.00 48.03 286 ALA A CA 1
ATOM 2070 C C . ALA A 1 286 ? -17.449 3.062 -26.311 1.00 48.03 286 ALA A C 1
ATOM 2072 O O . ALA A 1 286 ? -16.779 2.078 -26.028 1.00 48.03 286 ALA A O 1
ATOM 2073 N N . ILE A 1 287 ? -17.770 3.968 -25.382 1.00 45.88 287 ILE A N 1
ATOM 2074 C CA . ILE A 1 287 ? -17.899 3.602 -23.958 1.00 45.88 287 ILE A CA 1
ATOM 2075 C C . ILE A 1 287 ? -19.198 4.223 -23.447 1.00 45.88 287 ILE A C 1
ATOM 2077 O O . ILE A 1 287 ? -19.234 5.249 -22.773 1.00 45.88 287 ILE A O 1
ATOM 2081 N N . LYS A 1 288 ? -20.306 3.618 -23.861 1.00 45.44 288 LYS A N 1
ATOM 2082 C CA . LYS A 1 288 ? -21.608 3.754 -23.215 1.00 45.44 288 LYS A CA 1
ATOM 2083 C C . LYS A 1 288 ? -22.344 2.446 -23.471 1.00 45.44 288 LYS A C 1
ATOM 2085 O O . LYS A 1 288 ? -22.520 2.084 -24.627 1.00 45.44 288 LYS A O 1
ATOM 2090 N N . ALA A 1 289 ? -22.752 1.798 -22.383 1.00 42.28 289 ALA A N 1
ATOM 2091 C CA . ALA A 1 289 ? -23.375 0.475 -22.290 1.00 42.28 289 ALA A CA 1
ATOM 2092 C C . ALA A 1 289 ? -22.394 -0.707 -22.225 1.00 42.28 289 ALA A C 1
ATOM 2094 O O . ALA A 1 289 ? -22.013 -1.262 -23.248 1.00 42.28 289 ALA A O 1
ATOM 2095 N N . ALA A 1 290 ? -22.020 -1.080 -20.996 1.00 39.25 290 ALA A N 1
ATOM 2096 C CA . ALA A 1 290 ? -21.981 -2.464 -20.502 1.00 39.25 290 ALA A CA 1
ATOM 2097 C C . ALA A 1 290 ? -21.279 -2.497 -19.133 1.00 39.25 290 ALA A C 1
ATOM 2099 O O . ALA A 1 290 ? -20.167 -2.998 -18.995 1.00 39.25 290 ALA A O 1
ATOM 2100 N N . GLU A 1 291 ? -21.948 -1.980 -18.103 1.00 42.44 291 GLU A N 1
ATOM 2101 C CA . GLU A 1 291 ? -21.713 -2.409 -16.721 1.00 42.44 291 GLU A CA 1
ATOM 2102 C C . GLU A 1 291 ? -22.321 -3.815 -16.610 1.00 42.44 291 GLU A C 1
ATOM 2104 O O . GLU A 1 291 ? -23.457 -4.009 -16.193 1.00 42.44 291 GLU A O 1
ATOM 2109 N N . THR A 1 292 ? -21.611 -4.788 -17.175 1.00 36.28 292 THR A N 1
ATOM 2110 C CA . THR A 1 292 ? -21.944 -6.205 -17.045 1.00 36.28 292 THR A CA 1
ATOM 2111 C C . THR A 1 292 ? -20.994 -6.716 -15.988 1.00 36.28 292 THR A C 1
ATOM 2113 O O . THR A 1 292 ? -19.782 -6.696 -16.207 1.00 36.28 292 THR A O 1
ATOM 2116 N N . GLU A 1 293 ? -21.538 -7.098 -14.836 1.00 43.75 293 GLU A N 1
ATOM 2117 C CA . GLU A 1 293 ? -20.825 -7.808 -13.780 1.00 43.75 293 GLU A CA 1
ATOM 2118 C C . GLU A 1 293 ? -20.021 -8.950 -14.410 1.00 43.75 293 GLU A C 1
ATOM 2120 O O . GLU A 1 293 ? -20.558 -9.989 -14.799 1.00 43.75 293 GLU A O 1
ATOM 2125 N N . SER A 1 294 ? -18.715 -8.741 -14.576 1.00 39.41 294 SER A N 1
ATOM 2126 C CA . SER A 1 294 ? -17.820 -9.813 -14.959 1.00 39.41 294 SER A CA 1
ATOM 2127 C C . SER A 1 294 ? -17.715 -10.729 -13.747 1.00 39.41 294 SER A C 1
ATOM 2129 O O . SER A 1 294 ? -17.087 -10.411 -12.739 1.00 39.41 294 SER A O 1
ATOM 2131 N N . VAL A 1 295 ? -18.363 -11.888 -13.849 1.00 39.34 295 VAL A N 1
ATOM 2132 C CA . VAL A 1 295 ? -18.232 -13.025 -12.931 1.00 39.34 295 VAL A CA 1
ATOM 2133 C C . VAL A 1 295 ? -16.830 -13.633 -13.103 1.00 39.34 295 VAL A C 1
ATOM 2135 O O . VAL A 1 295 ? -16.653 -14.789 -13.474 1.00 39.34 295 VAL A O 1
ATOM 2138 N N . SER A 1 296 ? -15.788 -12.829 -12.889 1.00 41.31 296 SER A N 1
ATOM 2139 C CA . SER A 1 296 ? -14.480 -13.335 -12.504 1.00 41.31 296 SER A CA 1
ATOM 2140 C C . SER A 1 296 ? -14.663 -13.850 -11.087 1.00 41.31 296 SER A C 1
ATOM 2142 O O . SER A 1 296 ? -15.017 -13.066 -10.208 1.00 41.31 296 SER A O 1
ATOM 2144 N N . ALA A 1 297 ? -14.488 -15.159 -10.880 1.00 41.72 297 ALA A N 1
ATOM 2145 C CA . ALA A 1 297 ? -14.625 -15.791 -9.573 1.00 41.72 297 ALA A CA 1
ATOM 2146 C C . ALA A 1 297 ? -13.949 -14.901 -8.511 1.00 41.72 297 ALA A C 1
ATOM 2148 O O . ALA A 1 297 ? -12.747 -14.638 -8.641 1.00 41.72 297 ALA A O 1
ATOM 2149 N N . PRO A 1 298 ? -14.710 -14.361 -7.539 1.00 55.12 298 PRO A N 1
ATOM 2150 C CA . PRO A 1 298 ? -14.196 -13.375 -6.605 1.00 55.12 298 PRO A CA 1
ATOM 2151 C C . PRO A 1 298 ? -12.981 -13.987 -5.924 1.00 55.12 298 PRO A C 1
ATOM 2153 O O . PRO A 1 298 ? -13.062 -15.103 -5.400 1.00 55.12 298 PRO A O 1
ATOM 2156 N N . ALA A 1 299 ? -11.837 -13.298 -5.992 1.00 61.81 299 ALA A N 1
ATOM 2157 C CA . ALA A 1 299 ? -10.662 -13.701 -5.236 1.00 61.81 299 ALA A CA 1
ATOM 2158 C C . ALA A 1 299 ? -11.135 -13.973 -3.809 1.00 61.81 299 ALA A C 1
ATOM 2160 O O . ALA A 1 299 ? -11.822 -13.144 -3.219 1.00 61.81 299 ALA A O 1
ATOM 2161 N N . ASN A 1 300 ? -10.882 -15.182 -3.313 1.00 90.38 300 ASN A N 1
ATOM 2162 C CA . ASN A 1 300 ? -11.506 -15.663 -2.091 1.00 90.38 300 ASN A CA 1
ATOM 2163 C C . ASN A 1 300 ? -10.914 -14.862 -0.918 1.00 90.38 300 ASN A C 1
ATOM 2165 O O . ASN A 1 300 ? -9.873 -15.237 -0.380 1.00 90.38 300 ASN A O 1
ATOM 2169 N N . ILE A 1 301 ? -11.530 -13.719 -0.582 1.00 95.25 301 ILE A N 1
ATOM 2170 C CA . ILE A 1 301 ? -11.025 -12.718 0.376 1.00 95.25 301 ILE A CA 1
ATOM 2171 C C . ILE A 1 301 ? -10.678 -13.399 1.702 1.00 95.25 301 ILE A C 1
ATOM 2173 O O . ILE A 1 301 ? -9.639 -13.135 2.296 1.00 95.25 301 ILE A O 1
ATOM 2177 N N . ARG A 1 302 ? -11.491 -14.381 2.103 1.00 95.56 302 ARG A N 1
ATOM 2178 C CA . ARG A 1 302 ? -11.268 -15.221 3.285 1.00 95.56 302 ARG A CA 1
ATOM 2179 C C . ARG A 1 302 ? -9.964 -16.018 3.216 1.00 95.56 302 ARG A C 1
ATOM 2181 O O . ARG A 1 302 ? -9.213 -16.042 4.183 1.00 95.56 302 ARG A O 1
ATOM 2188 N N . GLY A 1 303 ? -9.665 -16.631 2.071 1.00 95.88 303 GLY A N 1
ATOM 2189 C CA . GLY A 1 303 ? -8.400 -17.340 1.855 1.00 95.88 303 GLY A CA 1
ATOM 2190 C C . GLY A 1 303 ? -7.199 -16.394 1.879 1.00 95.88 303 GLY A C 1
ATOM 2191 O O . GLY A 1 303 ? -6.153 -16.739 2.424 1.00 95.88 303 GLY A O 1
ATOM 2192 N N . PHE A 1 304 ? -7.369 -15.175 1.362 1.00 97.19 304 PHE A N 1
ATOM 2193 C CA . PHE A 1 304 ? -6.341 -14.140 1.436 1.00 97.19 304 PHE A CA 1
ATOM 2194 C C . PHE A 1 304 ? -6.089 -13.686 2.881 1.00 97.19 304 PHE A C 1
ATOM 2196 O O . PHE A 1 304 ? -4.936 -13.617 3.300 1.00 97.19 304 PHE A O 1
ATOM 2203 N N . ILE A 1 305 ? -7.148 -13.434 3.660 1.00 97.62 305 ILE A N 1
ATOM 2204 C CA . ILE A 1 305 ? -7.051 -13.099 5.090 1.00 97.62 305 ILE A CA 1
ATOM 2205 C C . ILE A 1 305 ? -6.383 -14.240 5.861 1.00 97.62 305 ILE A C 1
ATOM 2207 O O . ILE A 1 305 ? -5.495 -13.979 6.664 1.00 97.62 305 ILE A O 1
ATOM 2211 N N . SER A 1 306 ? -6.743 -15.498 5.584 1.00 97.38 306 SER A N 1
ATOM 2212 C CA . SER A 1 306 ? -6.100 -16.659 6.208 1.00 97.38 306 SER A CA 1
ATOM 2213 C C . SER A 1 306 ? -4.596 -16.691 5.938 1.00 97.38 306 SER A C 1
ATOM 2215 O O . SER A 1 306 ? -3.820 -16.876 6.869 1.00 97.38 306 SER A O 1
ATOM 2217 N N . ALA A 1 307 ? -4.178 -16.496 4.682 1.00 97.69 307 ALA A N 1
ATOM 2218 C CA . ALA A 1 307 ? -2.763 -16.454 4.315 1.00 97.69 307 ALA A CA 1
ATOM 2219 C C . ALA A 1 307 ? -2.034 -15.270 4.968 1.00 97.69 307 ALA A C 1
ATOM 2221 O O . ALA A 1 307 ? -0.890 -15.407 5.397 1.00 97.69 307 ALA A O 1
ATOM 2222 N N . LEU A 1 308 ? -2.709 -14.119 5.065 1.00 97.62 308 LEU A N 1
ATOM 2223 C CA . LEU A 1 308 ? -2.170 -12.923 5.700 1.00 97.62 308 LEU A CA 1
ATOM 2224 C C . LEU A 1 308 ? -1.958 -13.135 7.199 1.00 97.62 308 LEU A C 1
ATOM 2226 O O . LEU A 1 308 ? -0.869 -12.857 7.683 1.00 97.62 308 LEU A O 1
ATOM 2230 N N . VAL A 1 309 ? -2.958 -13.661 7.911 1.00 97.44 309 VAL A N 1
ATOM 2231 C CA . VAL A 1 309 ? -2.902 -13.918 9.360 1.00 97.44 309 VAL A CA 1
ATOM 2232 C C . VAL A 1 309 ? -1.889 -15.013 9.714 1.00 97.44 309 VAL A C 1
ATOM 2234 O O . VAL A 1 309 ? -1.238 -14.908 10.749 1.00 97.44 309 VAL A O 1
ATOM 2237 N N . GLU A 1 310 ? -1.705 -16.023 8.856 1.00 97.44 310 GLU A N 1
ATOM 2238 C CA . GLU A 1 310 ? -0.668 -17.055 9.043 1.00 97.44 310 GLU A CA 1
ATOM 2239 C C . GLU A 1 310 ? 0.750 -16.532 8.735 1.00 97.44 310 GLU A C 1
ATOM 2241 O O . GLU A 1 310 ? 1.737 -17.202 9.027 1.00 97.44 310 GLU A O 1
ATOM 2246 N N . GLY A 1 311 ? 0.873 -15.339 8.141 1.00 97.06 311 GLY A N 1
ATOM 2247 C CA . GLY A 1 311 ? 2.160 -14.775 7.741 1.00 97.06 311 GLY A CA 1
ATOM 2248 C C . GLY A 1 311 ? 2.766 -15.436 6.498 1.00 97.06 311 GLY A C 1
ATOM 2249 O O . GLY A 1 311 ? 3.961 -15.294 6.244 1.00 97.06 311 GLY A O 1
ATOM 2250 N N . ASP A 1 312 ? 1.983 -16.149 5.682 1.00 97.75 312 ASP A N 1
ATOM 2251 C CA . ASP A 1 312 ? 2.502 -16.762 4.457 1.00 97.75 312 ASP A CA 1
ATOM 2252 C C . ASP A 1 312 ? 2.681 -15.706 3.359 1.00 97.75 312 ASP A C 1
ATOM 2254 O O . ASP A 1 312 ? 1.803 -15.434 2.528 1.00 97.75 312 ASP A O 1
ATOM 2258 N N . ARG A 1 313 ? 3.882 -15.126 3.333 1.00 97.25 313 ARG A N 1
ATOM 2259 C CA . ARG A 1 313 ? 4.293 -14.128 2.346 1.00 97.25 313 ARG A CA 1
ATOM 2260 C C . ARG A 1 313 ? 4.058 -14.598 0.908 1.00 97.25 313 ARG A C 1
ATOM 2262 O O . ARG A 1 313 ? 3.625 -13.806 0.066 1.00 97.25 313 ARG A O 1
ATOM 2269 N N . MET A 1 314 ? 4.341 -15.863 0.602 1.00 96.62 314 MET A N 1
ATOM 2270 C CA . MET A 1 314 ? 4.245 -16.382 -0.762 1.00 96.62 314 MET A CA 1
ATOM 2271 C C . MET A 1 314 ? 2.788 -16.511 -1.200 1.00 96.62 314 MET A C 1
ATOM 2273 O O . MET A 1 314 ? 2.458 -16.081 -2.312 1.00 96.62 314 MET A O 1
ATOM 2277 N N . ALA A 1 315 ? 1.919 -17.027 -0.329 1.00 96.38 315 ALA A N 1
ATOM 2278 C CA . ALA A 1 315 ? 0.488 -17.141 -0.596 1.00 96.38 315 ALA A CA 1
ATOM 2279 C C . ALA A 1 315 ? -0.190 -15.768 -0.726 1.00 96.38 315 ALA A C 1
ATOM 2281 O O . ALA A 1 315 ? -0.947 -15.553 -1.675 1.00 96.38 315 ALA A O 1
ATOM 2282 N N . VAL A 1 316 ? 0.148 -14.804 0.138 1.00 97.00 316 VAL A N 1
ATOM 2283 C CA . VAL A 1 316 ? -0.381 -13.427 0.076 1.00 97.00 316 VAL A CA 1
ATOM 2284 C C . VAL A 1 316 ? -0.037 -12.761 -1.262 1.00 97.00 316 VAL A C 1
ATOM 2286 O O . VAL A 1 316 ? -0.916 -12.259 -1.969 1.00 97.00 316 VAL A O 1
ATOM 2289 N N . PHE A 1 317 ? 1.232 -12.800 -1.684 1.00 96.69 317 PHE A N 1
ATOM 2290 C CA . PHE A 1 317 ? 1.633 -12.204 -2.964 1.00 96.69 317 PHE A CA 1
ATOM 2291 C C . PHE A 1 317 ? 1.188 -13.020 -4.187 1.00 96.69 317 PHE A C 1
ATOM 2293 O O . PHE A 1 317 ? 1.070 -12.462 -5.285 1.00 96.69 317 PHE A O 1
ATOM 2300 N N . ALA A 1 318 ? 0.950 -14.327 -4.050 1.00 95.75 318 ALA A N 1
ATOM 2301 C CA . ALA A 1 318 ? 0.305 -15.126 -5.090 1.00 95.75 318 ALA A CA 1
ATOM 2302 C C . ALA A 1 318 ? -1.165 -14.714 -5.263 1.00 95.75 318 ALA A C 1
ATOM 2304 O O . ALA A 1 318 ? -1.571 -14.419 -6.388 1.00 95.75 318 ALA A O 1
ATOM 2305 N N . GLY A 1 319 ? -1.908 -14.580 -4.160 1.00 95.56 319 GLY A N 1
ATOM 2306 C CA . GLY A 1 319 ? -3.294 -14.114 -4.149 1.00 95.56 319 GLY A CA 1
ATOM 2307 C C . GLY A 1 319 ? -3.444 -12.713 -4.742 1.00 95.56 319 GLY A C 1
ATOM 2308 O O . GLY A 1 319 ? -4.302 -12.499 -5.597 1.00 95.56 319 GLY A O 1
ATOM 2309 N N . LEU A 1 320 ? -2.544 -11.783 -4.396 1.00 95.75 320 LEU A N 1
ATOM 2310 C CA . LEU A 1 320 ? -2.572 -10.424 -4.949 1.00 95.75 320 LEU A CA 1
ATOM 2311 C C . LEU A 1 320 ? -2.343 -10.442 -6.466 1.00 95.75 320 LEU A C 1
ATOM 2313 O O . LEU A 1 320 ? -3.063 -9.787 -7.216 1.00 95.75 320 LEU A O 1
ATOM 2317 N N . ARG A 1 321 ? -1.350 -11.207 -6.940 1.00 95.25 321 ARG A N 1
ATOM 2318 C CA . ARG A 1 321 ? -1.081 -11.343 -8.382 1.00 95.25 321 ARG A CA 1
ATOM 2319 C C . ARG A 1 321 ? -2.251 -11.981 -9.117 1.00 95.25 321 ARG A C 1
ATOM 2321 O O . ARG A 1 321 ? -2.534 -11.580 -10.242 1.00 95.25 321 ARG A O 1
ATOM 2328 N N . GLN A 1 322 ? -2.904 -12.966 -8.509 1.00 95.31 322 GLN A N 1
ATOM 2329 C CA . GLN A 1 322 ? -4.075 -13.611 -9.090 1.00 95.31 322 GLN A CA 1
ATOM 2330 C C . GLN A 1 322 ? -5.249 -12.634 -9.206 1.00 95.31 322 GLN A C 1
ATOM 2332 O O . GLN A 1 322 ? -5.852 -12.564 -10.273 1.00 95.31 322 GLN A O 1
ATOM 2337 N N . HIS A 1 323 ? -5.510 -11.828 -8.172 1.00 94.88 323 HIS A N 1
ATOM 2338 C CA . HIS A 1 323 ? -6.543 -10.786 -8.201 1.00 94.88 323 HIS A CA 1
ATOM 2339 C C . HIS A 1 323 ? -6.293 -9.751 -9.304 1.00 94.88 323 HIS A C 1
ATOM 2341 O O . HIS A 1 323 ? -7.178 -9.476 -10.110 1.00 94.88 323 HIS A O 1
ATOM 2347 N N . VAL A 1 324 ? -5.057 -9.251 -9.407 1.00 94.62 324 VAL A N 1
ATOM 2348 C CA . VAL A 1 324 ? -4.662 -8.285 -10.448 1.00 94.62 324 VAL A CA 1
ATOM 2349 C C . VAL A 1 324 ? -4.769 -8.895 -11.851 1.00 94.62 324 VAL A C 1
ATOM 2351 O O . VAL A 1 324 ? -5.243 -8.237 -12.773 1.00 94.62 324 VAL A O 1
ATOM 2354 N N . ARG A 1 325 ? -4.376 -10.165 -12.034 1.00 94.88 325 ARG A N 1
ATOM 2355 C CA . ARG A 1 325 ? -4.539 -10.880 -13.316 1.00 94.88 325 ARG A CA 1
ATOM 2356 C C . ARG A 1 325 ? -6.004 -11.094 -13.694 1.00 94.88 325 ARG A C 1
ATOM 2358 O O . ARG A 1 325 ? -6.304 -11.141 -14.880 1.00 94.88 325 ARG A O 1
ATOM 2365 N N . GLY A 1 326 ? -6.892 -11.199 -12.708 1.00 93.94 326 GLY A N 1
ATOM 2366 C CA . GLY A 1 326 ? -8.341 -11.219 -12.907 1.00 93.94 326 GLY A CA 1
ATOM 2367 C C . GLY A 1 326 ? -8.944 -9.853 -13.254 1.00 93.94 326 GLY A C 1
ATOM 2368 O O . GLY A 1 326 ? -10.161 -9.743 -13.338 1.00 93.94 326 GLY A O 1
ATOM 2369 N N . GLY A 1 327 ? -8.124 -8.806 -13.426 1.00 93.56 327 GLY A N 1
ATOM 2370 C CA . GLY A 1 327 ? -8.588 -7.440 -13.681 1.00 93.56 327 GLY A CA 1
ATOM 2371 C C . GLY A 1 327 ? -9.160 -6.742 -12.443 1.00 93.56 327 GLY A C 1
ATOM 2372 O O . GLY A 1 327 ? -9.752 -5.673 -12.562 1.00 93.56 327 GLY A O 1
ATOM 2373 N N . GLY A 1 328 ? -8.999 -7.333 -11.256 1.00 93.06 328 GLY A N 1
ATOM 2374 C CA . GLY A 1 328 ? -9.456 -6.743 -10.007 1.00 93.06 328 GLY A CA 1
ATOM 2375 C C . GLY A 1 328 ? -8.578 -5.568 -9.579 1.00 93.06 328 GLY A C 1
ATOM 2376 O O . GLY A 1 328 ? -7.349 -5.653 -9.608 1.00 93.06 328 GLY A O 1
ATOM 2377 N N . ALA A 1 329 ? -9.210 -4.484 -9.121 1.00 93.25 329 ALA A N 1
ATOM 2378 C CA . ALA A 1 329 ? -8.508 -3.362 -8.505 1.00 93.25 329 ALA A CA 1
ATOM 2379 C C . ALA A 1 329 ? -7.872 -3.820 -7.174 1.00 93.25 329 ALA A C 1
ATOM 2381 O O . ALA A 1 329 ? -8.603 -4.295 -6.291 1.00 93.25 329 ALA A O 1
ATOM 2382 N N . PRO A 1 330 ? -6.538 -3.743 -7.011 1.00 93.81 330 PRO A N 1
ATOM 2383 C CA . PRO A 1 330 ? -5.868 -4.174 -5.785 1.00 93.81 330 PRO A CA 1
ATOM 2384 C C . PRO A 1 330 ? -6.239 -3.305 -4.575 1.00 93.81 330 PRO A C 1
ATOM 2386 O O . PRO A 1 330 ? -6.229 -3.799 -3.451 1.00 93.81 330 PRO A O 1
ATOM 2389 N N . GLU A 1 331 ? -6.615 -2.047 -4.796 1.00 92.94 331 GLU A N 1
ATOM 2390 C CA . GLU A 1 331 ? -7.068 -1.121 -3.757 1.00 92.94 331 GLU A CA 1
ATOM 2391 C C . GLU A 1 331 ? -8.373 -1.612 -3.136 1.00 92.94 331 GLU A C 1
ATOM 2393 O O . GLU A 1 331 ? -8.468 -1.704 -1.918 1.00 92.94 331 GLU A O 1
ATOM 2398 N N . LYS A 1 332 ? -9.343 -2.016 -3.970 1.00 93.19 332 LYS A N 1
ATOM 2399 C CA . LYS A 1 332 ? -10.619 -2.569 -3.500 1.00 93.19 332 LYS A CA 1
ATOM 2400 C C . LYS A 1 332 ? -10.399 -3.822 -2.652 1.00 93.19 332 LYS A C 1
ATOM 2402 O O . LYS A 1 332 ? -10.977 -3.930 -1.580 1.00 93.19 332 LYS A O 1
ATOM 2407 N N . LEU A 1 333 ? -9.511 -4.720 -3.091 1.00 94.62 333 LEU A N 1
ATOM 2408 C CA . LEU A 1 333 ? -9.172 -5.924 -2.328 1.00 94.62 333 LEU A CA 1
ATOM 2409 C C . LEU A 1 333 ? -8.627 -5.577 -0.937 1.00 94.62 333 LEU A C 1
ATOM 2411 O O . LEU A 1 333 ? -9.053 -6.174 0.046 1.00 94.62 333 LEU A O 1
ATOM 2415 N N . ILE A 1 334 ? -7.685 -4.633 -0.845 1.00 94.88 334 ILE A N 1
ATOM 2416 C CA . ILE A 1 334 ? -7.109 -4.243 0.448 1.00 94.88 334 ILE A CA 1
ATOM 2417 C C . ILE A 1 334 ? -8.148 -3.537 1.317 1.00 94.88 334 ILE A C 1
ATOM 2419 O O . ILE A 1 334 ? -8.216 -3.845 2.503 1.00 94.88 334 ILE A O 1
ATOM 2423 N N . SER A 1 335 ? -8.979 -2.661 0.754 1.00 94.50 335 SER A N 1
ATOM 2424 C CA . SER A 1 335 ? -10.072 -2.021 1.493 1.00 94.50 335 SER A CA 1
ATOM 2425 C C . SER A 1 335 ? -11.057 -3.045 2.064 1.00 94.50 335 SER A C 1
ATOM 2427 O O . SER A 1 335 ? -11.386 -2.962 3.245 1.00 94.50 335 SER A O 1
ATOM 2429 N N . ASP A 1 336 ? -11.459 -4.048 1.277 1.00 95.88 336 ASP A N 1
ATOM 2430 C CA . ASP A 1 336 ? -12.360 -5.117 1.730 1.00 95.88 336 ASP A CA 1
ATOM 2431 C C . ASP A 1 336 ? -11.715 -5.954 2.856 1.00 95.88 336 ASP A C 1
ATOM 2433 O O . ASP A 1 336 ? -12.374 -6.323 3.829 1.00 95.88 336 ASP A O 1
ATOM 2437 N N . ILE A 1 337 ? -10.405 -6.221 2.766 1.00 96.69 337 ILE A N 1
ATOM 2438 C CA . ILE A 1 337 ? -9.642 -6.915 3.817 1.00 96.69 337 ILE A CA 1
ATOM 2439 C C . ILE A 1 337 ? -9.566 -6.077 5.096 1.00 96.69 337 ILE A C 1
ATOM 2441 O O . ILE A 1 337 ? -9.771 -6.613 6.184 1.00 96.69 337 ILE A O 1
ATOM 2445 N N . VAL A 1 338 ? -9.258 -4.782 4.981 1.00 96.62 338 VAL A N 1
ATOM 2446 C CA . VAL A 1 338 ? -9.169 -3.864 6.126 1.00 96.62 338 VAL A CA 1
ATOM 2447 C C . VAL A 1 338 ? -10.510 -3.768 6.830 1.00 96.62 338 VAL A C 1
ATOM 2449 O O . VAL A 1 338 ? -10.539 -3.875 8.049 1.00 96.62 338 VAL A O 1
ATOM 2452 N N . TYR A 1 339 ? -11.601 -3.645 6.075 1.00 97.06 339 TYR A N 1
ATOM 2453 C CA . TYR A 1 339 ? -12.952 -3.599 6.624 1.00 97.06 339 TYR A CA 1
ATOM 2454 C C . TYR A 1 339 ? -13.278 -4.857 7.445 1.00 97.06 339 TYR A C 1
ATOM 2456 O O . TYR A 1 339 ? -13.654 -4.755 8.608 1.00 97.06 339 TYR A O 1
ATOM 2464 N N . LEU A 1 340 ? -13.027 -6.052 6.895 1.00 97.56 340 LEU A N 1
ATOM 2465 C CA . LEU A 1 340 ? -13.276 -7.312 7.609 1.00 97.56 340 LEU A CA 1
ATOM 2466 C C . LEU A 1 340 ? -12.383 -7.498 8.848 1.00 97.56 340 LEU A C 1
ATOM 2468 O O . LEU A 1 340 ? -12.822 -8.073 9.846 1.00 97.56 340 LEU A O 1
ATOM 2472 N N . LEU A 1 341 ? -11.123 -7.050 8.795 1.00 97.81 341 LEU A N 1
ATOM 2473 C CA . LEU A 1 341 ? -10.212 -7.113 9.942 1.00 97.81 341 LEU A CA 1
ATOM 2474 C C . LEU A 1 341 ? -10.575 -6.091 11.028 1.00 97.81 341 LEU A C 1
ATOM 2476 O O . LEU A 1 341 ? -10.452 -6.414 12.210 1.00 97.81 341 LEU A O 1
ATOM 2480 N N . ASP A 1 342 ? -11.025 -4.896 10.644 1.00 97.69 342 ASP A N 1
ATOM 2481 C CA . ASP A 1 342 ? -11.500 -3.864 11.570 1.00 97.69 342 ASP A CA 1
ATOM 2482 C C . ASP A 1 342 ? -12.794 -4.305 12.268 1.00 97.69 342 ASP A C 1
ATOM 2484 O O . ASP A 1 342 ? -12.875 -4.230 13.492 1.00 97.69 342 ASP A O 1
ATOM 2488 N N . ASP A 1 343 ? -13.750 -4.894 11.543 1.00 97.94 343 ASP A N 1
ATOM 2489 C CA . ASP A 1 343 ? -14.957 -5.483 12.141 1.00 97.94 343 ASP A CA 1
ATOM 2490 C C . ASP A 1 343 ? -14.603 -6.585 13.153 1.00 97.94 343 ASP A C 1
ATOM 2492 O O . ASP A 1 343 ? -15.145 -6.620 14.258 1.00 97.94 343 ASP A O 1
ATOM 2496 N N . ALA A 1 344 ? -13.637 -7.456 12.837 1.00 98.12 344 ALA A N 1
ATOM 2497 C CA . ALA A 1 344 ? -13.161 -8.474 13.776 1.00 98.12 344 ALA A CA 1
ATOM 2498 C C . ALA A 1 344 ? -12.442 -7.873 15.001 1.00 98.12 344 ALA A C 1
ATOM 2500 O O . ALA A 1 344 ? -12.525 -8.423 16.103 1.00 98.12 344 ALA A O 1
ATOM 2501 N N . TYR A 1 345 ? -11.742 -6.748 14.834 1.00 98.31 345 TYR A N 1
ATOM 2502 C CA . TYR A 1 345 ? -11.138 -6.004 15.939 1.00 98.31 345 TYR A CA 1
ATOM 2503 C C . TYR A 1 345 ? -12.211 -5.372 16.838 1.00 98.31 345 TYR A C 1
ATOM 2505 O O . TYR A 1 345 ? -12.196 -5.584 18.053 1.00 98.31 345 TYR A O 1
ATOM 2513 N N . ARG A 1 346 ? -13.195 -4.678 16.257 1.00 97.69 346 ARG A N 1
ATOM 2514 C CA . ARG A 1 346 ? -14.314 -4.062 16.990 1.00 97.69 346 ARG A CA 1
ATOM 2515 C C . ARG A 1 346 ? -15.187 -5.104 17.677 1.00 97.69 346 ARG A C 1
ATOM 2517 O O . ARG A 1 346 ? -15.625 -4.871 18.802 1.00 97.69 346 ARG A O 1
ATOM 2524 N N . ALA A 1 347 ? -15.369 -6.276 17.075 1.00 97.94 347 ALA A N 1
ATOM 2525 C CA . ALA A 1 347 ? -16.089 -7.383 17.695 1.00 97.94 347 ALA A CA 1
ATOM 2526 C C . ALA A 1 347 ? -15.435 -7.847 19.001 1.00 97.94 347 ALA A C 1
ATOM 2528 O O . ALA A 1 347 ? -16.123 -8.247 19.937 1.00 97.94 347 ALA A O 1
ATOM 2529 N N . ARG A 1 348 ? -14.105 -7.751 19.110 1.00 97.44 348 ARG A N 1
ATOM 2530 C CA . ARG A 1 348 ? -13.386 -8.099 20.345 1.00 97.44 348 ARG A CA 1
ATOM 2531 C C . ARG A 1 348 ? -13.470 -7.037 21.426 1.00 97.44 348 ARG A C 1
ATOM 2533 O O . ARG A 1 348 ? -13.485 -7.398 22.598 1.00 97.44 348 ARG A O 1
ATOM 2540 N N . ILE A 1 349 ? -13.433 -5.763 21.042 1.00 97.62 349 ILE A N 1
ATOM 2541 C CA . ILE A 1 349 ? -13.438 -4.649 21.997 1.00 97.62 349 ILE A CA 1
ATOM 2542 C C . ILE A 1 349 ? -14.862 -4.380 22.490 1.00 97.62 349 ILE A C 1
ATOM 2544 O O . ILE A 1 349 ? -15.093 -4.326 23.696 1.00 97.62 349 ILE A O 1
ATOM 2548 N N . ASP A 1 350 ? -15.807 -4.269 21.558 1.00 97.00 350 ASP A N 1
ATOM 2549 C CA . ASP A 1 350 ? -17.162 -3.777 21.818 1.00 97.00 350 ASP A CA 1
ATOM 2550 C C . ASP A 1 350 ? -18.232 -4.881 21.749 1.00 97.00 350 ASP A C 1
ATOM 2552 O O . ASP A 1 350 ? -19.384 -4.640 22.108 1.00 97.00 350 ASP A O 1
ATOM 2556 N N . GLY A 1 351 ? -17.889 -6.089 21.284 1.00 95.81 351 GLY A N 1
ATOM 2557 C CA . GLY A 1 351 ? -18.863 -7.171 21.090 1.00 95.81 351 GLY A CA 1
ATOM 2558 C C . GLY A 1 351 ? -19.766 -6.984 19.868 1.00 95.81 351 GLY A C 1
ATOM 2559 O O . GLY A 1 351 ? -20.869 -7.521 19.842 1.00 95.81 351 GLY A O 1
ATOM 2560 N N . THR A 1 352 ? -19.334 -6.194 18.881 1.00 97.06 352 THR A N 1
ATOM 2561 C CA . THR A 1 352 ? -20.054 -6.016 17.610 1.00 97.06 352 THR A CA 1
ATOM 2562 C C . THR A 1 352 ? -20.114 -7.311 16.794 1.00 97.06 352 THR A C 1
ATOM 2564 O O . THR A 1 352 ? -19.245 -8.178 16.901 1.00 97.06 352 THR A O 1
ATOM 2567 N N . ASP A 1 353 ? -21.159 -7.450 15.977 1.00 96.44 353 ASP A N 1
ATOM 2568 C CA . ASP A 1 353 ? -21.301 -8.596 15.081 1.00 96.44 353 ASP A CA 1
ATOM 2569 C C . ASP A 1 353 ? -20.202 -8.571 14.010 1.00 96.44 353 ASP A C 1
ATOM 2571 O O . ASP A 1 353 ? -19.957 -7.547 13.374 1.00 96.44 353 ASP A O 1
ATOM 2575 N N . CYS A 1 354 ? -19.552 -9.713 13.785 1.00 97.19 354 CYS A N 1
ATOM 2576 C CA . CYS A 1 354 ? -18.555 -9.890 12.731 1.00 97.19 354 CYS A CA 1
ATOM 2577 C C . CYS A 1 354 ? -18.703 -11.261 12.060 1.00 97.19 354 CYS A C 1
ATOM 2579 O O . CYS A 1 354 ? -19.367 -12.166 12.573 1.00 97.19 354 CYS A O 1
ATOM 2581 N N . ASP A 1 355 ? -18.068 -11.432 10.899 1.00 97.25 355 ASP A N 1
ATOM 2582 C CA . ASP A 1 355 ? -18.020 -12.719 10.203 1.00 97.25 355 ASP A CA 1
ATOM 2583 C C . ASP A 1 355 ? -17.311 -13.778 11.072 1.00 97.25 355 ASP A C 1
ATOM 2585 O O . ASP A 1 355 ? -16.142 -13.629 11.443 1.00 97.25 355 ASP A O 1
ATOM 2589 N N . ALA A 1 356 ? -18.014 -14.875 11.373 1.00 96.88 356 ALA A N 1
ATOM 2590 C CA . ALA A 1 356 ? -17.531 -15.940 12.251 1.00 96.88 356 ALA A CA 1
ATOM 2591 C C . ALA A 1 356 ? -16.227 -16.599 11.762 1.00 96.88 356 ALA A C 1
ATOM 2593 O O . ALA A 1 356 ? -15.404 -17.017 12.583 1.00 96.88 356 ALA A O 1
ATOM 2594 N N . ASP A 1 357 ? -16.002 -16.682 10.446 1.00 96.81 357 ASP A N 1
ATOM 2595 C CA . ASP A 1 357 ? -14.761 -17.238 9.906 1.00 96.81 357 ASP A CA 1
ATOM 2596 C C . ASP A 1 357 ? -13.589 -16.275 10.133 1.00 96.81 357 ASP A C 1
ATOM 2598 O O . ASP A 1 357 ? -12.507 -16.715 10.529 1.00 96.81 357 ASP A O 1
ATOM 2602 N N . VAL A 1 358 ? -13.795 -14.966 9.944 1.00 96.88 358 VAL A N 1
ATOM 2603 C CA . VAL A 1 358 ? -12.763 -13.939 10.188 1.00 96.88 358 VAL A CA 1
ATOM 2604 C C . VAL A 1 358 ? -12.453 -13.823 11.680 1.00 96.88 358 VAL A C 1
ATOM 2606 O O . VAL A 1 358 ? -11.278 -13.773 12.059 1.00 96.88 358 VAL A O 1
ATOM 2609 N N . ALA A 1 359 ? -13.472 -13.895 12.538 1.00 97.81 359 ALA A N 1
ATOM 2610 C CA . ALA A 1 359 ? -13.303 -13.971 13.987 1.00 97.81 359 ALA A CA 1
ATOM 2611 C C . ALA A 1 359 ? -12.454 -15.185 14.393 1.00 97.81 359 ALA A C 1
ATOM 2613 O O . ALA A 1 359 ? -11.512 -15.058 15.178 1.00 97.81 359 ALA A O 1
ATOM 2614 N N . ARG A 1 360 ? -12.728 -16.361 13.808 1.00 97.62 360 ARG A N 1
ATOM 2615 C CA . ARG A 1 360 ? -11.969 -17.591 14.080 1.00 97.62 360 ARG A CA 1
ATOM 2616 C C . ARG A 1 360 ? -10.531 -17.521 13.563 1.00 97.62 360 ARG A C 1
ATOM 2618 O O . ARG A 1 360 ? -9.629 -17.977 14.258 1.00 97.62 360 ARG A O 1
ATOM 2625 N N . MET A 1 361 ? -10.301 -16.970 12.370 1.00 97.44 361 MET A N 1
ATOM 2626 C CA . MET A 1 361 ? -8.948 -16.814 11.816 1.00 97.44 361 MET A CA 1
ATOM 2627 C C . MET A 1 361 ? -8.117 -15.850 12.662 1.00 97.44 361 MET A C 1
ATOM 2629 O O . MET A 1 361 ? -6.994 -16.168 13.050 1.00 97.44 361 MET A O 1
ATOM 2633 N N . THR A 1 362 ? -8.691 -14.698 13.012 1.00 97.69 362 THR A N 1
ATOM 2634 C CA . THR A 1 362 ? -7.995 -13.694 13.820 1.00 97.69 362 THR A CA 1
ATOM 2635 C C . THR A 1 362 ? -7.831 -14.126 15.272 1.00 97.69 362 THR A C 1
ATOM 2637 O O . THR A 1 362 ? -6.916 -13.617 15.909 1.00 97.69 362 THR A O 1
ATOM 2640 N N . ALA A 1 363 ? -8.637 -15.066 15.804 1.00 97.38 363 ALA A N 1
ATOM 2641 C CA . ALA A 1 363 ? -8.598 -15.579 17.191 1.00 97.38 363 ALA A CA 1
ATOM 2642 C C . ALA A 1 363 ? -7.190 -15.920 17.711 1.00 97.38 363 ALA A C 1
ATOM 2644 O O . ALA A 1 363 ? -6.947 -15.847 18.912 1.00 97.38 363 ALA A O 1
ATOM 2645 N N . ARG A 1 364 ? -6.266 -16.274 16.811 1.00 96.69 364 ARG A N 1
ATOM 2646 C CA . ARG A 1 364 ? -4.871 -16.614 17.132 1.00 96.69 364 ARG A CA 1
ATOM 2647 C C . ARG A 1 364 ? -3.969 -15.396 17.371 1.00 96.69 364 ARG A C 1
ATOM 2649 O O . ARG A 1 364 ? -2.905 -15.554 17.956 1.00 96.69 364 ARG A O 1
ATOM 2656 N N . LEU A 1 365 ? -4.362 -14.214 16.900 1.00 97.31 365 LEU A N 1
ATOM 2657 C CA . LEU A 1 365 ? -3.623 -12.964 17.066 1.00 97.31 365 LEU A CA 1
ATOM 2658 C C . LEU A 1 365 ? -4.034 -12.263 18.359 1.00 97.31 365 LEU A C 1
ATOM 2660 O O . LEU A 1 365 ? -5.226 -12.148 18.652 1.00 97.31 365 LEU A O 1
ATOM 2664 N N . ASP A 1 366 ? -3.063 -11.708 19.078 1.00 97.88 366 ASP A N 1
ATOM 2665 C CA . ASP A 1 366 ? -3.328 -10.808 20.199 1.00 97.88 366 ASP A CA 1
ATOM 2666 C C . ASP A 1 366 ? -3.992 -9.512 19.709 1.00 97.88 366 ASP A C 1
ATOM 2668 O O . ASP A 1 366 ? -3.669 -8.994 18.637 1.00 97.88 366 ASP A O 1
ATOM 2672 N N . THR A 1 367 ? -4.889 -8.939 20.514 1.00 98.00 367 THR A N 1
ATOM 2673 C CA . THR A 1 367 ? -5.565 -7.663 20.219 1.00 98.00 367 THR A CA 1
ATOM 2674 C C . THR A 1 367 ? -4.617 -6.522 19.799 1.00 98.00 367 THR A C 1
ATOM 2676 O O . THR A 1 367 ? -4.887 -5.919 18.761 1.00 98.00 367 THR A O 1
ATOM 2679 N N . PRO A 1 368 ? -3.483 -6.242 20.483 1.00 98.00 368 PRO A N 1
ATOM 2680 C CA . PRO A 1 368 ? -2.551 -5.194 20.040 1.00 98.00 368 PRO A CA 1
ATOM 2681 C C . PRO A 1 368 ? -1.844 -5.515 18.715 1.00 98.00 368 PRO A C 1
ATOM 2683 O O . PRO A 1 368 ? -1.397 -4.610 18.012 1.00 98.00 368 PRO A O 1
ATOM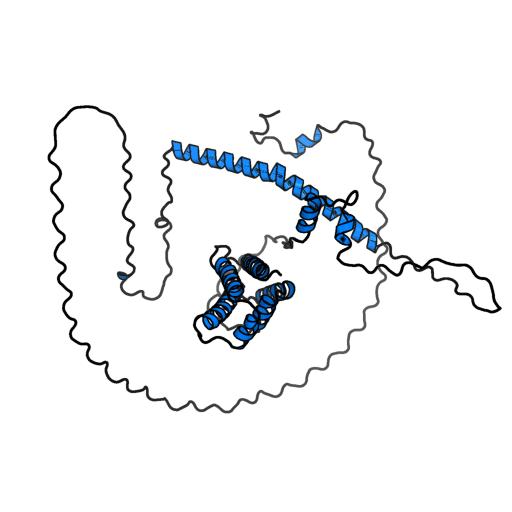 2686 N N . THR A 1 369 ? -1.702 -6.794 18.364 1.00 97.94 369 THR A N 1
ATOM 2687 C CA . THR A 1 369 ? -1.123 -7.211 17.080 1.00 97.94 369 THR A CA 1
ATOM 2688 C C . THR A 1 369 ? -2.133 -7.002 15.956 1.00 97.94 369 THR A C 1
ATOM 2690 O O . THR A 1 369 ? -1.770 -6.479 14.904 1.00 97.94 369 THR A O 1
ATOM 2693 N N . LEU A 1 370 ? -3.406 -7.331 16.199 1.00 98.12 370 LEU A N 1
ATOM 2694 C CA . LEU A 1 370 ? -4.498 -7.078 15.259 1.00 98.12 370 LEU A CA 1
ATOM 2695 C C . LEU A 1 370 ? -4.689 -5.575 15.003 1.00 98.12 370 LEU A C 1
ATOM 2697 O O . LEU A 1 370 ? -4.801 -5.167 13.852 1.00 98.12 370 LEU A O 1
ATOM 2701 N N . GLU A 1 371 ? -4.632 -4.746 16.047 1.00 97.88 371 GLU A N 1
ATOM 2702 C CA . GLU A 1 371 ? -4.693 -3.283 15.922 1.00 97.88 371 GLU A CA 1
ATOM 2703 C C . GLU A 1 371 ? -3.556 -2.741 15.037 1.00 97.88 371 GLU A C 1
ATOM 2705 O O . GLU A 1 371 ? -3.794 -1.986 14.094 1.00 97.88 371 GLU A O 1
ATOM 2710 N N . LYS A 1 372 ? -2.311 -3.180 15.280 1.00 97.62 372 LYS A N 1
ATOM 2711 C CA . LYS A 1 372 ? -1.150 -2.795 14.455 1.00 97.62 372 LYS A CA 1
ATOM 2712 C C . LYS A 1 372 ? -1.282 -3.261 13.009 1.00 97.62 372 LYS A C 1
ATOM 2714 O O . LYS A 1 372 ? -0.872 -2.531 12.108 1.00 97.62 372 LYS A O 1
ATOM 2719 N N . LEU A 1 373 ? -1.839 -4.451 12.790 1.00 97.56 373 LEU A N 1
ATOM 2720 C CA . LEU A 1 373 ? -2.083 -5.002 11.460 1.00 97.56 373 LEU A CA 1
ATOM 2721 C C . LEU A 1 373 ? -3.090 -4.139 10.684 1.00 97.56 373 LEU A C 1
ATOM 2723 O O . LEU A 1 373 ? -2.804 -3.738 9.553 1.00 97.56 373 LEU A O 1
ATOM 2727 N N . VAL A 1 374 ? -4.229 -3.808 11.304 1.00 97.25 374 VAL A N 1
ATOM 2728 C CA . VAL A 1 374 ? -5.259 -2.930 10.720 1.00 97.25 374 VAL A CA 1
ATOM 2729 C C . VAL A 1 374 ? -4.674 -1.545 10.440 1.00 97.25 374 VAL A C 1
ATOM 2731 O O . VAL A 1 374 ? -4.790 -1.050 9.319 1.00 97.25 374 VAL A O 1
ATOM 2734 N N . ALA A 1 375 ? -3.949 -0.957 11.397 1.00 95.94 375 ALA A N 1
ATOM 2735 C CA . ALA A 1 375 ? -3.303 0.342 11.226 1.00 95.94 375 ALA A CA 1
ATOM 2736 C C . ALA A 1 375 ? -2.266 0.346 10.086 1.00 95.94 375 ALA A C 1
ATOM 2738 O O . ALA A 1 375 ? -2.211 1.298 9.301 1.00 95.94 375 ALA A O 1
ATOM 2739 N N . ALA A 1 376 ? -1.457 -0.712 9.953 1.00 94.69 376 ALA A N 1
ATOM 2740 C CA . ALA A 1 376 ? -0.457 -0.835 8.893 1.00 94.69 376 ALA A CA 1
ATOM 2741 C C . ALA A 1 376 ? -1.090 -0.906 7.494 1.00 94.69 376 ALA A C 1
ATOM 2743 O O . ALA A 1 376 ? -0.563 -0.299 6.555 1.00 94.69 376 ALA A O 1
ATOM 2744 N N . LEU A 1 377 ? -2.214 -1.614 7.358 1.00 94.69 377 LEU A N 1
ATOM 2745 C CA . LEU A 1 377 ? -2.965 -1.694 6.105 1.00 94.69 377 LEU A CA 1
ATOM 2746 C C . LEU A 1 377 ? -3.713 -0.386 5.801 1.00 94.69 377 LEU A C 1
ATOM 2748 O O . LEU A 1 377 ? -3.607 0.116 4.684 1.00 94.69 377 LEU A O 1
ATOM 2752 N N . ALA A 1 378 ? -4.392 0.208 6.787 1.00 93.44 378 ALA A N 1
ATOM 2753 C CA . ALA A 1 378 ? -5.139 1.459 6.627 1.00 93.44 378 ALA A CA 1
ATOM 2754 C C . ALA A 1 378 ? -4.229 2.635 6.239 1.00 93.44 378 ALA A C 1
ATOM 2756 O O . ALA A 1 378 ? -4.506 3.347 5.276 1.00 93.44 378 ALA A O 1
ATOM 2757 N N . THR A 1 379 ? -3.067 2.770 6.894 1.00 90.06 379 THR A N 1
ATOM 2758 C CA . THR A 1 379 ? -2.079 3.816 6.561 1.00 90.06 379 THR A CA 1
ATOM 2759 C C . THR A 1 379 ? -1.629 3.724 5.101 1.00 90.06 379 THR A C 1
ATOM 2761 O O . THR A 1 379 ? -1.291 4.730 4.477 1.00 90.06 379 THR A O 1
ATOM 2764 N N . ALA A 1 380 ? -1.592 2.514 4.540 1.00 81.88 380 ALA A N 1
ATOM 2765 C CA . ALA A 1 380 ? -1.189 2.317 3.159 1.00 81.88 380 ALA A CA 1
ATOM 2766 C C . ALA A 1 380 ? -2.283 2.699 2.149 1.00 81.88 380 ALA A C 1
ATOM 2768 O O . ALA A 1 380 ? -1.929 3.115 1.048 1.00 81.88 380 ALA A O 1
ATOM 2769 N N . ILE A 1 381 ? -3.563 2.602 2.528 1.00 84.38 381 ILE A N 1
ATOM 2770 C CA . ILE A 1 381 ? -4.693 3.110 1.735 1.00 84.38 381 ILE A CA 1
ATOM 2771 C C . ILE A 1 381 ? -4.693 4.648 1.746 1.00 84.38 381 ILE A C 1
ATOM 2773 O O . ILE A 1 381 ? -4.849 5.263 0.694 1.00 84.38 381 ILE A O 1
ATOM 2777 N N . ASP A 1 382 ? -4.465 5.260 2.914 1.00 82.62 382 ASP A N 1
ATOM 2778 C CA . ASP A 1 382 ? -4.525 6.720 3.090 1.00 82.62 382 ASP A CA 1
ATOM 2779 C C . ASP A 1 382 ? -3.317 7.460 2.503 1.00 82.62 382 ASP A C 1
ATOM 2781 O O . ASP A 1 382 ? -3.427 8.585 2.007 1.00 82.62 382 ASP A O 1
ATOM 2785 N N . SER A 1 383 ? -2.130 6.853 2.564 1.00 71.06 383 SER A N 1
ATOM 2786 C CA . SER A 1 383 ? -0.942 7.456 1.965 1.00 71.06 383 SER A CA 1
ATOM 2787 C C . SER A 1 383 ? -1.067 7.446 0.440 1.00 71.06 383 SER A C 1
ATOM 2789 O O . SER A 1 383 ? -1.413 6.427 -0.145 1.00 71.06 383 SER A O 1
ATOM 2791 N N . SER A 1 384 ? -0.738 8.568 -0.210 1.00 54.38 384 SER A N 1
ATOM 2792 C CA . SER A 1 384 ? -0.903 8.867 -1.648 1.00 54.38 384 SER A CA 1
ATOM 2793 C C . SER A 1 384 ? -0.160 7.943 -2.635 1.00 54.38 384 SER A C 1
ATOM 2795 O O . SER A 1 384 ? 0.033 8.295 -3.795 1.00 54.38 384 SER A O 1
ATOM 2797 N N . TYR A 1 385 ? 0.242 6.746 -2.212 1.00 56.84 385 TYR A N 1
ATOM 2798 C CA . TYR A 1 385 ? 0.672 5.627 -3.052 1.00 56.84 385 TYR A CA 1
ATOM 2799 C C . TYR A 1 385 ? -0.518 4.939 -3.756 1.00 56.84 385 TYR A C 1
ATOM 2801 O O . TYR A 1 385 ? -0.433 3.764 -4.115 1.00 56.84 385 TYR A O 1
ATOM 2809 N N . SER A 1 386 ? -1.611 5.676 -3.969 1.00 49.78 386 SER A N 1
ATOM 2810 C CA . SER A 1 386 ? -2.946 5.244 -4.400 1.00 49.78 386 SER A CA 1
ATOM 2811 C C . SER A 1 386 ? -3.050 4.794 -5.862 1.00 49.78 386 SER A C 1
ATOM 2813 O O . SER A 1 386 ? -4.142 4.770 -6.421 1.00 49.78 386 SER A O 1
ATOM 2815 N N . ALA A 1 387 ? -1.941 4.426 -6.502 1.00 67.56 387 ALA A N 1
ATOM 2816 C CA . ALA A 1 387 ? -1.963 3.926 -7.868 1.00 67.56 387 ALA A CA 1
ATOM 2817 C C . ALA A 1 387 ? -1.352 2.525 -7.952 1.00 67.56 387 ALA A C 1
ATOM 2819 O O . ALA A 1 387 ? -0.152 2.339 -8.178 1.00 67.56 387 ALA A O 1
ATOM 2820 N N . GLY A 1 388 ? -2.214 1.524 -7.820 1.00 84.88 388 GLY A N 1
ATOM 2821 C CA . GLY A 1 388 ? -2.005 0.192 -8.347 1.00 84.88 388 GLY A CA 1
ATOM 2822 C C . GLY A 1 388 ? -1.297 -0.782 -7.415 1.00 84.88 388 GLY A C 1
ATOM 2823 O O . GLY A 1 388 ? -1.315 -0.732 -6.185 1.00 84.88 388 GLY A O 1
ATOM 2824 N N . VAL A 1 389 ? -0.646 -1.745 -8.056 1.00 92.06 389 VAL A N 1
ATOM 2825 C CA . VAL A 1 389 ? -0.109 -2.951 -7.420 1.00 92.06 389 VAL A CA 1
ATOM 2826 C C . VAL A 1 389 ? 1.043 -2.642 -6.456 1.00 92.06 389 VAL A C 1
ATOM 2828 O O . VAL A 1 389 ? 1.268 -3.386 -5.502 1.00 92.06 389 VAL A O 1
ATOM 2831 N N . THR A 1 390 ? 1.788 -1.559 -6.680 1.00 91.50 390 THR A N 1
ATOM 2832 C CA . THR A 1 390 ? 2.966 -1.209 -5.872 1.00 91.50 390 THR A CA 1
ATOM 2833 C C . THR A 1 390 ? 2.582 -0.742 -4.470 1.00 91.50 390 THR A C 1
ATOM 2835 O O . THR A 1 390 ? 3.173 -1.218 -3.498 1.00 91.50 390 THR A O 1
ATOM 2838 N N . GLY A 1 391 ? 1.564 0.118 -4.349 1.00 91.06 391 GLY A N 1
ATOM 2839 C CA . GLY A 1 391 ? 1.030 0.548 -3.052 1.00 91.06 391 GLY A CA 1
ATOM 2840 C C . GLY A 1 391 ? 0.496 -0.642 -2.258 1.00 91.06 391 GLY A C 1
ATOM 2841 O O . GLY A 1 391 ? 0.891 -0.859 -1.112 1.00 91.06 391 GLY A O 1
ATOM 2842 N N . ALA A 1 392 ? -0.273 -1.504 -2.928 1.00 93.19 392 ALA A N 1
ATOM 2843 C CA . ALA A 1 392 ? -0.785 -2.739 -2.347 1.00 93.19 392 ALA A CA 1
ATOM 2844 C C . ALA A 1 392 ? 0.321 -3.683 -1.847 1.00 93.19 392 ALA A C 1
ATOM 2846 O O . ALA A 1 392 ? 0.242 -4.229 -0.745 1.00 93.19 392 ALA A O 1
ATOM 2847 N N . LYS A 1 393 ? 1.403 -3.848 -2.617 1.00 94.44 393 LYS A N 1
ATOM 2848 C CA . LYS A 1 393 ? 2.545 -4.672 -2.198 1.00 94.44 393 LYS A CA 1
ATOM 2849 C C . LYS A 1 393 ? 3.258 -4.107 -0.971 1.00 94.44 393 LYS A C 1
ATOM 2851 O O . LYS A 1 393 ? 3.633 -4.874 -0.083 1.00 94.44 393 LYS A O 1
ATOM 2856 N N . LEU A 1 394 ? 3.463 -2.792 -0.920 1.00 93.25 394 LEU A N 1
ATOM 2857 C CA . LEU A 1 394 ? 4.091 -2.136 0.229 1.00 93.25 394 LEU A CA 1
ATOM 2858 C C . LEU A 1 394 ? 3.216 -2.241 1.483 1.00 93.25 394 LEU A C 1
ATOM 2860 O O . LEU A 1 394 ? 3.748 -2.542 2.552 1.00 93.25 394 LEU A O 1
ATOM 2864 N N . ALA A 1 395 ? 1.897 -2.074 1.340 1.00 93.25 395 ALA A N 1
ATOM 2865 C CA . ALA A 1 395 ? 0.918 -2.268 2.410 1.00 93.25 395 ALA A CA 1
ATOM 2866 C C . ALA A 1 395 ? 1.046 -3.660 3.038 1.00 93.25 395 ALA A C 1
ATOM 2868 O O . ALA A 1 395 ? 1.294 -3.797 4.235 1.00 93.25 395 ALA A O 1
ATOM 2869 N N . LEU A 1 396 ? 0.970 -4.695 2.198 1.00 95.56 396 LEU A N 1
ATOM 2870 C CA . LEU A 1 396 ? 1.056 -6.087 2.631 1.00 95.56 396 LEU A CA 1
ATOM 2871 C C . LEU A 1 396 ? 2.423 -6.417 3.227 1.00 95.56 396 LEU A C 1
ATOM 2873 O O . LEU A 1 396 ? 2.506 -7.170 4.187 1.00 95.56 396 LEU A O 1
ATOM 2877 N N . THR A 1 397 ? 3.499 -5.822 2.708 1.00 96.06 397 THR A N 1
ATOM 2878 C CA . THR A 1 397 ? 4.840 -6.007 3.278 1.00 96.06 397 THR A CA 1
ATOM 2879 C C . THR A 1 397 ? 4.914 -5.458 4.705 1.00 96.06 397 THR A C 1
ATOM 2881 O O . THR A 1 397 ? 5.435 -6.133 5.587 1.00 96.06 397 THR A O 1
ATOM 2884 N N . ARG A 1 398 ? 4.363 -4.264 4.961 1.00 94.94 398 ARG A N 1
ATOM 2885 C CA . ARG A 1 398 ? 4.311 -3.684 6.316 1.00 94.94 398 ARG A CA 1
ATOM 2886 C C . ARG A 1 398 ? 3.424 -4.504 7.249 1.00 94.94 398 ARG A C 1
ATOM 2888 O O . ARG A 1 398 ? 3.806 -4.741 8.389 1.00 94.94 398 ARG A O 1
ATOM 2895 N N . ALA A 1 399 ? 2.282 -4.969 6.752 1.00 96.31 399 ALA A N 1
ATOM 2896 C CA . ALA A 1 399 ? 1.380 -5.848 7.484 1.00 96.31 399 ALA A CA 1
ATOM 2897 C C . ALA A 1 399 ? 2.074 -7.162 7.893 1.00 96.31 399 ALA A C 1
ATOM 2899 O O . ALA A 1 399 ? 2.059 -7.525 9.066 1.00 96.31 399 ALA A O 1
ATOM 2900 N N . LEU A 1 400 ? 2.786 -7.819 6.973 1.00 97.25 400 LEU A N 1
ATOM 2901 C CA . LEU A 1 400 ? 3.545 -9.042 7.270 1.00 97.25 400 LEU A CA 1
ATOM 2902 C C . LEU A 1 400 ? 4.671 -8.797 8.288 1.00 97.25 400 LEU A C 1
ATOM 2904 O O . LEU A 1 400 ? 4.867 -9.610 9.188 1.00 97.25 400 LEU A O 1
ATOM 2908 N N . MET A 1 401 ? 5.333 -7.634 8.237 1.00 96.44 401 MET A N 1
ATOM 2909 C CA . MET A 1 401 ? 6.319 -7.251 9.258 1.00 96.44 401 MET A CA 1
ATOM 2910 C C . MET A 1 401 ? 5.707 -7.129 10.661 1.00 96.44 401 MET A C 1
ATOM 2912 O O . MET A 1 401 ? 6.374 -7.480 11.632 1.00 96.44 401 MET A O 1
ATOM 2916 N N . THR A 1 402 ? 4.452 -6.673 10.798 1.00 96.25 402 THR A N 1
ATOM 2917 C CA . THR A 1 402 ? 3.776 -6.637 12.115 1.00 96.25 402 THR A CA 1
ATOM 2918 C C . THR A 1 402 ? 3.478 -8.024 12.680 1.00 96.25 402 THR A C 1
ATOM 2920 O O . THR A 1 402 ? 3.361 -8.164 13.895 1.00 96.25 402 THR A O 1
ATOM 2923 N N . LEU A 1 403 ? 3.420 -9.040 11.816 1.00 96.19 403 LEU A N 1
ATOM 2924 C CA . LEU A 1 403 ? 3.216 -10.441 12.186 1.00 96.19 403 LEU A CA 1
ATOM 2925 C C . LEU A 1 403 ? 4.538 -11.201 12.399 1.00 96.19 403 LEU A C 1
ATOM 2927 O O . LEU A 1 403 ? 4.514 -12.339 12.857 1.00 96.19 403 LEU A O 1
ATOM 2931 N N . GLY A 1 404 ? 5.689 -10.579 12.108 1.00 94.56 404 GLY A N 1
ATOM 2932 C CA . GLY A 1 404 ? 7.010 -11.203 12.237 1.00 94.56 404 GLY A CA 1
ATOM 2933 C C . GLY A 1 404 ? 7.362 -12.190 11.116 1.00 94.56 404 GLY A C 1
ATOM 2934 O O . GLY A 1 404 ? 8.212 -13.054 11.333 1.00 94.56 404 GLY A O 1
ATOM 2935 N N . ALA A 1 405 ? 6.706 -12.070 9.956 1.00 83.88 405 ALA A N 1
ATOM 2936 C CA . ALA A 1 405 ? 6.858 -12.952 8.795 1.00 83.88 405 ALA A CA 1
ATOM 2937 C C . ALA A 1 405 ? 7.873 -12.471 7.741 1.00 83.88 405 ALA A C 1
ATOM 2939 O O . ALA A 1 405 ? 8.112 -11.243 7.633 1.00 83.88 405 ALA A O 1
#

Radius of gyration: 39.06 Å; chains: 1; bounding box: 102×131×62 Å

Foldseek 3Di:
DPDPVVPPPDDPVVVVPPPDDPDDPDDPPPDDDDDPDDPPDDPPDPDPPPDDDDDDDPPPPDPPPPDPPPPDDPPPDPPPPDDDPPDPPPDDDDDDDDDDDDDDDDDDDDDDDDDDDPPPDDDPPPPPVPDPDDDDDPPPPPPPVPPPPPPPPPDPVHVVVVVVVVVVVVVVVVCCCVPPVVVVVVVVVVVVVVVVVCVVVVVVPPPDDPDDDPDDDDDDDDDDDDDDDDDDPPDPPDVVVVLVVPDDVRDDDPVSVVVVVVPPDDDDDDDDDDDDDDDDDDDPDDDDDDPDPDPPPPLPLLQLLLCLLVLVPVSNVVSLVVCVVSVHFLLVSLVVNLVLLVQLLCCVVPVHDHDPSSVVSCVPPDSVLSVQLSVLSVVLSPPPPPDGDVSSSNSSVSSSVSVVD